Protein AF-A0AAU9X550-F1 (afdb_monomer)

Solvent-accessible surface area (backbone atoms only — not comparable to full-atom values): 25563 Å² total; per-residue (Å²): 118,59,76,79,67,48,62,85,92,65,85,70,50,71,72,63,71,62,33,50,73,68,56,33,61,58,42,78,81,45,93,42,72,41,40,65,60,24,49,54,22,47,52,49,24,52,51,50,50,52,53,48,49,51,56,54,71,70,46,92,64,60,72,80,35,80,86,39,41,36,53,50,42,23,47,51,18,48,38,47,23,24,49,29,43,17,48,20,51,44,44,35,40,40,33,59,66,47,27,54,54,31,48,48,50,22,50,44,21,51,25,46,22,51,36,24,41,50,44,28,44,55,77,76,64,51,67,78,90,52,96,46,66,57,68,72,29,66,70,58,39,52,50,52,41,49,50,50,27,47,51,50,36,50,46,55,54,50,49,55,55,47,53,52,52,42,58,69,55,54,73,76,61,62,76,65,65,71,64,68,78,72,79,82,78,89,83,85,82,91,83,87,79,89,84,84,95,84,82,76,93,71,85,69,83,73,73,73,80,68,60,38,41,41,89,80,46,57,76,94,76,53,54,89,47,43,42,40,39,34,67,56,72,66,35,51,72,69,55,35,62,57,42,78,79,47,92,30,46,42,39,55,50,25,49,51,19,48,54,52,22,53,49,48,50,49,51,45,51,50,55,46,66,72,43,91,58,58,64,85,34,81,86,36,41,34,57,52,41,25,40,52,17,49,33,56,40,23,64,28,56,30,60,48,40,44,36,38,35,75,66,48,27,56,53,30,46,48,50,43,49,39,16,50,28,42,24,45,48,23,44,27,40,37,32,50,73,73,29,40,49,75,93,75,85,47,63,62,67,76,30,67,68,56,41,51,50,53,43,48,52,31,27,50,47,27,34,49,42,46,61,60,30,74,75,64,82,42,74,69,42,55,52,55,34,53,52,30,48,49,51,35,50,50,64,32,47,42,30,43,54,51,19,46,69,70,51,70,70,55,98,52,101,65,50,81,76,53,55,43,59,38,70,66,48,42,51,30,47,51,48,15,52,52,26,42,51,52,18,48,52,25,38,77,62,33,38,54,23,66,84,42,58,50,76,28,22,57,60,72,26,10,66,45,49,20,56,54,28,41,50,54,14,53,74,34,98

Secondary structure (DSSP, 8-state):
--GGG--TT--S-PPPTT--HHHHHHGGGS--TTHHHHHHHHHHHHHHHHHHHHHHHH-SS-TTSTTTHHHHHHHHHHHHHHHHHHHHHHHTTS-HHHHHHHHHHHHHHHHHHHHHHHHHHHHHHPPTT-S-HHHH-HHHHHHHHHHHHHHHHHHHHHHHHHHHHHHHHTTTSSSSSSSSSSS---------------------------EE-GGGS-GGG--TT--S-EEPTT--HHHHHHHTTS--TTHHHHHHHHHHHHHHHHHHHHHHHHSSS-TTSTTTHHHHHHHHHHHHHTS-HHHHHTTS-HHHHHHHHHHHHHHHHHHHHHHHHHHHHHHPPSS-S-HHHH-HHHHHHHHHHHHHHHHHHHHHHTTT--HHHHHHHHHHHHHHHHHHHHHHHHHHHT----SSS-----GGGSHHHHHHHHHHHHHHHHHHHHHHHTTTTTTSTTTTSSS--HHHHHHHHHHHHHHT-

Radius of gyration: 28.21 Å; Cα contacts (8 Å, |Δi|>4): 549; chains: 1; bounding box: 83×54×82 Å

Nearest PDB structures (foldseek):
  5lxg-assembly1_A  TM=8.222E-01  e=2.407E-09  Homo sapiens
  6krz-assembly3_C  TM=8.205E-01  e=6.428E-09  Homo sapiens
  6yxg-assembly1_A  TM=8.357E-01  e=4.925E-07  Homo sapiens

Structure (mmCIF, N/CA/C/O backbone):
data_AF-A0AAU9X550-F1
#
_entry.id   AF-A0AAU9X550-F1
#
loop_
_atom_site.group_PDB
_atom_site.id
_atom_site.type_symbol
_atom_site.label_atom_id
_atom_site.label_alt_id
_atom_site.label_comp_id
_atom_site.label_asym_id
_atom_site.label_entity_id
_atom_site.label_seq_id
_atom_site.pdbx_PDB_ins_code
_atom_site.Cartn_x
_atom_site.Cartn_y
_atom_site.Cartn_z
_atom_site.occupancy
_atom_site.B_iso_or_equiv
_atom_site.auth_seq_id
_atom_site.auth_comp_id
_atom_site.auth_asym_id
_atom_site.auth_atom_id
_atom_site.pdbx_PDB_model_num
ATOM 1 N N . MET A 1 1 ? -0.254 12.315 35.967 1.00 79.75 1 MET A N 1
ATOM 2 C CA . MET A 1 1 ? 0.832 12.931 35.180 1.00 79.75 1 MET A CA 1
ATOM 3 C C . MET A 1 1 ? 0.561 14.427 35.074 1.00 79.75 1 MET A C 1
ATOM 5 O O . MET A 1 1 ? -0.597 14.754 34.812 1.00 79.75 1 MET A O 1
ATOM 9 N N . PRO A 1 2 ? 1.544 15.313 35.322 1.00 79.12 2 PRO A N 1
ATOM 10 C CA . PRO A 1 2 ? 1.420 16.754 35.086 1.00 79.12 2 PRO A CA 1
ATOM 11 C C . PRO A 1 2 ? 1.007 17.053 33.644 1.00 79.12 2 PRO A C 1
ATOM 13 O O . PRO A 1 2 ? 1.368 16.298 32.744 1.00 79.12 2 PRO A O 1
ATOM 16 N N . GLY A 1 3 ? 0.265 18.143 33.427 1.00 74.69 3 GLY A N 1
ATOM 17 C CA . GLY A 1 3 ? -0.288 18.486 32.111 1.00 74.69 3 GLY A CA 1
ATOM 18 C C . GLY A 1 3 ? 0.773 18.594 31.013 1.00 74.69 3 GLY A C 1
ATOM 19 O O . GLY A 1 3 ? 0.570 18.054 29.933 1.00 74.69 3 GLY A O 1
ATOM 20 N N . GLY A 1 4 ? 1.931 19.192 31.314 1.00 72.25 4 GLY A N 1
ATOM 21 C CA . GLY A 1 4 ? 3.031 19.349 30.355 1.00 72.25 4 GLY A CA 1
ATOM 22 C C . GLY A 1 4 ? 3.798 18.066 30.012 1.00 72.25 4 GLY A C 1
ATOM 23 O O . GLY A 1 4 ? 4.645 18.104 29.131 1.00 72.25 4 GLY A O 1
ATOM 24 N N . LEU A 1 5 ? 3.522 16.951 30.697 1.00 77.12 5 LEU A N 1
ATOM 25 C CA . LEU A 1 5 ? 4.119 15.630 30.440 1.00 77.12 5 LEU A CA 1
ATOM 26 C C . LEU A 1 5 ? 3.063 14.577 30.073 1.00 77.12 5 LEU A C 1
ATOM 28 O O . LEU A 1 5 ? 3.334 13.374 30.087 1.00 77.12 5 LEU A O 1
ATOM 32 N N . ARG A 1 6 ? 1.818 15.011 29.862 1.00 79.38 6 ARG A N 1
ATOM 33 C CA . ARG A 1 6 ? 0.683 14.129 29.637 1.00 79.38 6 ARG A CA 1
ATOM 34 C C . ARG A 1 6 ? 0.307 14.144 28.166 1.00 79.38 6 ARG A C 1
ATOM 36 O O . ARG A 1 6 ? -0.293 15.100 27.690 1.00 79.38 6 ARG A O 1
ATOM 43 N N . GLU A 1 7 ? 0.543 13.020 27.507 1.00 73.12 7 GLU A N 1
ATOM 44 C CA . GLU A 1 7 ? -0.007 12.789 26.175 1.00 73.12 7 GLU A CA 1
ATOM 45 C C . GLU A 1 7 ? -1.547 12.806 26.159 1.00 73.12 7 GLU A C 1
ATOM 47 O O . GLU A 1 7 ? -2.190 12.193 27.026 1.00 73.12 7 GLU A O 1
ATOM 52 N N . PRO A 1 8 ? -2.177 13.465 25.172 1.00 71.50 8 PRO A N 1
ATOM 53 C CA . PRO A 1 8 ? -3.619 13.415 24.996 1.00 71.50 8 PRO A CA 1
ATOM 54 C C . PRO A 1 8 ? -4.123 11.971 24.882 1.00 71.50 8 PRO A C 1
ATOM 56 O O . PRO A 1 8 ? -3.524 11.128 24.222 1.00 71.50 8 PRO A O 1
ATOM 59 N N . PHE A 1 9 ? -5.272 11.684 25.498 1.00 75.81 9 PHE A N 1
ATOM 60 C CA . PHE A 1 9 ? -5.974 10.389 25.432 1.00 75.81 9 PHE A CA 1
ATOM 61 C C . PHE A 1 9 ? -5.287 9.193 26.113 1.00 75.81 9 PHE A C 1
ATOM 63 O O . PHE A 1 9 ? -5.965 8.193 26.367 1.00 75.81 9 PHE A O 1
ATOM 70 N N . ILE A 1 10 ? -4.017 9.296 26.512 1.00 71.38 10 ILE A N 1
ATOM 71 C CA . ILE A 1 10 ? -3.369 8.281 27.345 1.00 71.38 10 ILE A CA 1
ATOM 72 C C . ILE A 1 10 ? -3.809 8.485 28.805 1.00 71.38 10 ILE A C 1
ATOM 74 O O . ILE A 1 10 ? -3.715 9.567 29.397 1.00 71.38 10 ILE A O 1
ATOM 78 N N . LYS A 1 11 ? -4.390 7.431 29.387 1.00 79.38 11 LYS A N 1
ATOM 79 C CA . LYS A 1 11 ? -5.009 7.477 30.725 1.00 79.38 11 LYS A CA 1
ATOM 80 C C . LYS A 1 11 ? -4.145 6.846 31.819 1.00 79.38 11 LYS A C 1
ATOM 82 O O . LYS A 1 11 ? -4.316 7.195 32.982 1.00 79.38 11 LYS A O 1
ATOM 87 N N . SER A 1 12 ? -3.229 5.948 31.466 1.00 87.56 12 SER A N 1
ATOM 88 C CA . SER A 1 12 ? -2.438 5.148 32.410 1.00 87.56 12 SER A CA 1
ATOM 89 C C . SER A 1 12 ? -1.124 4.673 31.782 1.00 87.56 12 SER A C 1
ATOM 91 O O . SER A 1 12 ? -0.921 4.829 30.583 1.00 87.56 12 SER A O 1
ATOM 93 N N . GLY A 1 13 ? -0.245 4.073 32.592 1.00 88.06 13 GLY A N 1
ATOM 94 C CA . GLY A 1 13 ? 1.036 3.517 32.133 1.00 88.06 13 GLY A CA 1
ATOM 95 C C . GLY A 1 13 ? 2.195 4.516 32.105 1.00 88.06 13 GLY A C 1
ATOM 96 O O . GLY A 1 13 ? 3.297 4.142 31.722 1.00 88.06 13 GLY A O 1
ATOM 97 N N . TYR A 1 14 ? 1.964 5.762 32.528 1.00 89.81 14 TYR A N 1
ATOM 98 C CA . TYR A 1 14 ? 3.011 6.776 32.639 1.00 89.81 14 TYR A CA 1
ATOM 99 C C . TYR A 1 14 ? 4.076 6.404 33.664 1.00 89.81 14 TYR A C 1
ATOM 101 O O . TYR A 1 14 ? 3.769 5.928 34.760 1.00 89.81 14 TYR A O 1
ATOM 109 N N . ARG A 1 15 ? 5.324 6.740 33.340 1.00 92.31 15 ARG A N 1
ATOM 110 C CA . ARG A 1 15 ? 6.408 6.795 34.322 1.00 92.31 15 ARG A CA 1
ATOM 111 C C . ARG A 1 15 ? 6.159 7.885 35.359 1.00 92.31 15 ARG A C 1
ATOM 113 O O . ARG A 1 15 ? 5.385 8.821 35.147 1.00 92.31 15 ARG A O 1
ATOM 120 N N . ARG A 1 16 ? 6.855 7.778 36.493 1.00 89.12 16 ARG A N 1
ATOM 121 C CA . ARG A 1 16 ? 6.822 8.803 37.539 1.00 89.12 16 ARG A CA 1
ATOM 122 C C . ARG A 1 16 ? 7.264 10.145 36.947 1.00 89.12 16 ARG A C 1
ATOM 124 O O . ARG A 1 16 ? 8.329 10.242 36.342 1.00 89.12 16 ARG A O 1
ATOM 131 N N . ALA A 1 17 ? 6.449 11.178 37.127 1.00 88.88 17 ALA A N 1
ATOM 132 C CA . ALA A 1 17 ? 6.826 12.528 36.730 1.00 88.88 17 ALA A CA 1
ATOM 133 C C . ALA A 1 17 ? 8.046 13.001 37.526 1.00 88.88 17 ALA A C 1
ATOM 135 O O . ALA A 1 17 ? 8.179 12.669 38.707 1.00 88.88 17 ALA A O 1
ATOM 136 N N . TYR A 1 18 ? 8.895 13.794 36.879 1.00 90.00 18 TYR A N 1
ATOM 137 C CA . TYR A 1 18 ? 10.140 14.299 37.451 1.00 90.00 18 TYR A CA 1
ATOM 138 C C . TYR A 1 18 ? 11.112 13.177 37.843 1.00 90.00 18 TYR A C 1
ATOM 140 O O . TYR A 1 18 ? 11.738 13.203 38.902 1.00 90.00 18 TYR A O 1
ATOM 148 N N . SER A 1 19 ? 11.193 12.151 36.990 1.00 89.62 19 SER A N 1
ATOM 149 C CA . SER A 1 19 ? 12.118 11.031 37.169 1.00 89.62 19 SER A CA 1
ATOM 150 C C . SER A 1 19 ? 13.567 11.486 37.012 1.00 89.62 19 SER A C 1
ATOM 152 O O . SER A 1 19 ? 13.885 12.315 36.164 1.00 89.62 19 SER A O 1
ATOM 154 N N . THR A 1 20 ? 14.484 10.894 37.773 1.00 92.88 20 THR A N 1
ATOM 155 C CA . THR A 1 20 ? 15.918 11.087 37.517 1.00 92.88 20 THR A CA 1
ATOM 156 C C . THR A 1 20 ? 16.328 10.391 36.209 1.00 92.88 20 THR A C 1
ATOM 158 O O . THR A 1 20 ? 15.664 9.432 35.795 1.00 92.88 20 THR A O 1
ATOM 161 N N . PRO A 1 21 ? 17.437 10.793 35.554 1.00 89.50 21 PRO A N 1
ATOM 162 C CA . PRO A 1 21 ? 17.947 10.083 34.377 1.00 89.50 21 PRO A CA 1
ATOM 163 C C . PRO A 1 21 ? 18.132 8.580 34.627 1.00 89.50 21 PRO A C 1
ATOM 165 O O . PRO A 1 21 ? 17.775 7.754 33.792 1.00 89.50 21 PRO A O 1
ATOM 168 N N . TRP A 1 22 ? 18.587 8.211 35.828 1.00 92.25 22 TRP A N 1
ATOM 169 C CA . TRP A 1 22 ? 18.732 6.814 36.236 1.00 92.25 22 TRP A CA 1
ATOM 170 C C . TRP A 1 22 ? 17.397 6.062 36.319 1.00 92.25 22 TRP A C 1
ATOM 172 O O . TRP A 1 22 ? 17.301 4.908 35.908 1.00 92.25 22 TRP A O 1
ATOM 182 N N . GLN A 1 23 ? 16.339 6.707 36.817 1.00 91.25 23 GLN A N 1
ATOM 183 C CA . GLN A 1 23 ? 14.993 6.125 36.823 1.00 91.25 23 GLN A CA 1
ATOM 184 C C . GLN A 1 23 ? 14.428 5.965 35.406 1.00 91.25 23 GLN A C 1
ATOM 186 O O . GLN A 1 23 ? 13.732 4.984 35.142 1.00 91.25 23 GLN A O 1
ATOM 191 N N . CYS A 1 24 ? 14.762 6.884 34.495 1.00 91.00 24 CYS A N 1
ATOM 192 C CA . CYS A 1 24 ? 14.413 6.765 33.080 1.00 91.00 24 CYS A CA 1
ATOM 193 C C . CYS A 1 24 ? 15.129 5.564 32.446 1.00 91.00 24 CYS A C 1
ATOM 195 O O . CYS A 1 24 ? 14.466 4.722 31.852 1.00 91.00 24 CYS A O 1
ATOM 197 N N . LEU A 1 25 ? 16.437 5.394 32.671 1.00 92.44 25 LEU A N 1
ATOM 198 C CA . LEU A 1 25 ? 17.192 4.225 32.191 1.00 92.44 25 LEU A CA 1
ATOM 199 C C . LEU A 1 25 ? 16.637 2.903 32.735 1.00 92.44 25 LEU A C 1
ATOM 201 O O . LEU A 1 25 ? 16.433 1.959 31.976 1.00 92.44 25 LEU A O 1
ATOM 205 N N . LYS A 1 26 ? 16.297 2.842 34.030 1.00 93.69 26 LYS A N 1
ATOM 206 C CA . LYS A 1 26 ? 15.635 1.664 34.619 1.00 93.69 26 LYS A CA 1
ATOM 207 C C . LYS A 1 26 ? 14.305 1.321 33.941 1.00 93.69 26 LYS A C 1
ATOM 209 O O . LYS A 1 26 ? 13.895 0.165 33.978 1.00 93.69 26 LYS A O 1
ATOM 214 N N . SER A 1 27 ? 13.642 2.294 33.314 1.00 93.62 27 SER A N 1
ATOM 215 C CA . SER A 1 27 ? 12.379 2.074 32.603 1.00 93.62 27 SER A CA 1
ATOM 216 C C . SER A 1 27 ? 12.488 1.304 31.296 1.00 93.62 27 SER A C 1
ATOM 218 O O . SER A 1 27 ? 11.466 0.860 30.783 1.00 93.62 27 SER A O 1
ATOM 220 N N . LEU A 1 28 ? 13.705 1.064 30.804 1.00 93.44 28 LEU A N 1
ATOM 221 C CA . LEU A 1 28 ? 13.934 0.141 29.694 1.00 93.44 28 LEU A CA 1
ATOM 222 C C . LEU A 1 28 ? 13.531 -1.298 30.048 1.00 93.44 28 LEU A C 1
ATOM 224 O O . LEU A 1 28 ? 13.140 -2.055 29.164 1.00 93.44 28 LEU A O 1
ATOM 228 N N . PHE A 1 29 ? 13.580 -1.656 31.336 1.00 94.94 29 PHE A N 1
ATOM 229 C CA . PHE A 1 29 ? 13.380 -3.022 31.826 1.00 94.94 29 PHE A CA 1
ATOM 230 C C . PHE A 1 29 ? 11.982 -3.280 32.416 1.00 94.94 29 PHE A C 1
ATOM 232 O O . PHE A 1 29 ? 11.753 -4.336 33.000 1.00 94.94 29 PHE A O 1
ATOM 239 N N . TYR A 1 30 ? 11.037 -2.341 32.285 1.00 91.00 30 TYR A N 1
ATOM 240 C CA . TYR A 1 30 ? 9.634 -2.562 32.653 1.00 91.00 30 TYR A CA 1
ATOM 241 C C . TYR A 1 30 ? 8.668 -1.877 31.680 1.00 91.00 30 TYR A C 1
ATOM 243 O O . TYR A 1 30 ? 8.995 -0.882 31.033 1.00 91.00 30 TYR A O 1
ATOM 251 N N . ILE A 1 31 ? 7.443 -2.401 31.594 1.00 93.00 31 ILE A N 1
ATOM 252 C CA . ILE A 1 31 ? 6.427 -1.914 30.655 1.00 93.00 31 ILE A CA 1
ATOM 253 C C . ILE A 1 31 ? 5.836 -0.583 31.136 1.00 93.00 31 ILE A C 1
ATOM 255 O O . ILE A 1 31 ? 5.360 -0.459 32.264 1.00 93.00 31 ILE A O 1
ATOM 259 N N . ASN A 1 32 ? 5.840 0.406 30.250 1.00 92.94 32 ASN A N 1
ATOM 260 C CA . ASN A 1 32 ? 5.258 1.730 30.415 1.00 92.94 32 ASN A CA 1
ATOM 261 C C . ASN A 1 32 ? 4.692 2.227 29.071 1.00 92.94 32 ASN A C 1
ATOM 263 O O . ASN A 1 32 ? 4.836 1.573 28.038 1.00 92.94 32 ASN A O 1
ATOM 267 N N . ASN A 1 33 ? 4.031 3.385 29.081 1.00 89.94 33 ASN A N 1
ATOM 268 C CA . ASN A 1 33 ? 3.367 3.956 27.906 1.00 89.94 33 ASN A CA 1
ATOM 269 C C . ASN A 1 33 ? 4.325 4.337 26.759 1.00 89.94 33 ASN A C 1
ATOM 271 O O . ASN A 1 33 ? 3.854 4.539 25.648 1.00 89.94 33 ASN A O 1
ATOM 275 N N . GLU A 1 34 ? 5.635 4.416 27.012 1.00 91.56 34 GLU A N 1
ATOM 276 C CA . GLU A 1 34 ? 6.664 4.731 26.012 1.00 91.56 34 GLU A CA 1
ATOM 277 C C . GLU A 1 34 ? 7.562 3.531 25.680 1.00 91.56 34 GLU A C 1
ATOM 279 O O . GLU A 1 34 ? 8.477 3.669 24.874 1.00 91.56 34 GLU A O 1
ATOM 284 N N . SER A 1 35 ? 7.350 2.351 26.284 1.00 89.06 35 SER A N 1
ATOM 285 C CA . SER A 1 35 ? 8.250 1.200 26.107 1.00 89.06 35 SER A CA 1
ATOM 286 C C . SER A 1 35 ? 8.422 0.818 24.639 1.00 89.06 35 SER A C 1
ATOM 288 O O . SER A 1 35 ? 9.546 0.609 24.195 1.00 89.06 35 SER A O 1
ATOM 290 N N . VAL A 1 36 ? 7.323 0.759 23.880 1.00 87.50 36 VAL A N 1
ATOM 291 C CA . VAL A 1 36 ? 7.364 0.420 22.450 1.00 87.50 36 VAL A CA 1
ATOM 292 C C . VAL A 1 36 ? 8.059 1.518 21.647 1.00 87.50 36 VAL A C 1
ATOM 294 O O . VAL A 1 36 ? 8.878 1.197 20.790 1.00 87.50 36 VAL A O 1
ATOM 297 N N . ASN A 1 37 ? 7.812 2.794 21.956 1.00 88.50 37 ASN A N 1
ATOM 298 C CA . ASN A 1 37 ? 8.467 3.919 21.281 1.00 88.50 37 ASN A CA 1
ATOM 299 C C . ASN A 1 37 ? 9.988 3.850 21.481 1.00 88.50 37 ASN A C 1
ATOM 301 O O . ASN A 1 37 ? 10.745 3.849 20.518 1.00 88.50 37 ASN A O 1
ATOM 305 N N . VAL A 1 38 ? 10.452 3.672 22.721 1.00 92.19 38 VAL A N 1
ATOM 306 C CA . VAL A 1 38 ? 11.891 3.595 23.014 1.00 92.19 38 VAL A CA 1
ATOM 307 C C . VAL A 1 38 ? 12.539 2.370 22.359 1.00 92.19 38 VAL A C 1
ATOM 309 O O . VAL A 1 38 ? 13.549 2.508 21.672 1.00 92.19 38 VAL A O 1
ATOM 312 N N . TRP A 1 39 ? 11.970 1.173 22.536 1.00 93.19 39 TRP A N 1
ATOM 313 C CA . TRP A 1 39 ? 12.575 -0.057 22.014 1.00 93.19 39 TRP A CA 1
ATOM 314 C C . TRP A 1 39 ? 12.533 -0.149 20.488 1.00 93.19 39 TRP A C 1
ATOM 316 O O . TRP A 1 39 ? 13.515 -0.592 19.896 1.00 93.19 39 TRP A O 1
ATOM 326 N N . SER A 1 40 ? 11.454 0.300 19.839 1.00 89.06 40 SER A N 1
ATOM 327 C CA . SER A 1 40 ? 11.382 0.316 18.371 1.00 89.06 40 SER A CA 1
ATOM 328 C C . SER A 1 40 ? 12.470 1.203 17.760 1.00 89.06 40 SER A C 1
ATOM 330 O O . SER A 1 40 ? 13.144 0.778 16.822 1.00 89.06 40 SER A O 1
ATOM 332 N N . HIS A 1 41 ? 12.730 2.379 18.339 1.00 91.06 41 HIS A N 1
ATOM 333 C CA . HIS A 1 41 ? 13.804 3.262 17.888 1.00 91.06 41 HIS A CA 1
ATOM 334 C C . HIS A 1 41 ? 15.207 2.721 18.202 1.00 91.06 41 HIS A C 1
ATOM 336 O O . HIS A 1 41 ? 16.082 2.801 17.344 1.00 91.06 41 HIS A O 1
ATOM 342 N N . ILE A 1 42 ? 15.436 2.112 19.374 1.00 93.06 42 ILE A N 1
ATOM 343 C CA . ILE A 1 42 ? 16.728 1.467 19.690 1.00 93.06 42 ILE A CA 1
ATOM 344 C C . ILE A 1 42 ? 17.027 0.336 18.700 1.00 93.06 42 ILE A C 1
ATOM 346 O O . ILE A 1 42 ? 18.128 0.269 18.155 1.00 93.06 42 ILE A O 1
ATOM 350 N N . ILE A 1 43 ? 16.050 -0.539 18.442 1.00 93.25 43 ILE A N 1
ATOM 351 C CA . ILE A 1 43 ? 16.204 -1.653 17.499 1.00 93.25 43 ILE A CA 1
ATOM 352 C C . ILE A 1 43 ? 16.479 -1.120 16.090 1.00 93.25 43 ILE A C 1
ATOM 354 O O . ILE A 1 43 ? 17.391 -1.613 15.429 1.00 93.25 43 ILE A O 1
ATOM 358 N N . ALA A 1 44 ? 15.757 -0.085 15.648 1.00 88.25 44 ALA A N 1
ATOM 359 C CA . ALA A 1 44 ? 15.999 0.550 14.356 1.00 88.25 44 ALA A CA 1
ATOM 360 C C . ALA A 1 44 ? 17.413 1.151 14.263 1.00 88.25 44 ALA A C 1
ATOM 362 O O . ALA A 1 44 ? 18.118 0.898 13.287 1.00 88.25 44 ALA A O 1
ATOM 363 N N . ALA A 1 45 ? 17.866 1.881 15.289 1.00 91.31 45 ALA A N 1
ATOM 364 C CA . ALA A 1 45 ? 19.211 2.454 15.333 1.00 91.31 45 ALA A CA 1
ATOM 365 C C . ALA A 1 45 ? 20.297 1.372 15.212 1.00 91.31 45 ALA A C 1
ATOM 367 O O . ALA A 1 45 ? 21.217 1.515 14.407 1.00 91.31 45 ALA A O 1
ATOM 368 N N . LEU A 1 46 ? 20.165 0.272 15.963 1.00 92.62 46 LEU A N 1
ATOM 369 C CA . LEU A 1 46 ? 21.102 -0.854 15.918 1.00 92.62 46 LEU A CA 1
ATOM 370 C C . LEU A 1 46 ? 21.081 -1.562 14.561 1.00 92.62 46 LEU A C 1
ATOM 372 O O . LEU A 1 46 ? 22.139 -1.824 13.992 1.00 92.62 46 LEU A O 1
ATOM 376 N N . TYR A 1 47 ? 19.891 -1.835 14.022 1.00 93.19 47 TYR A N 1
ATOM 377 C CA . TYR A 1 47 ? 19.733 -2.457 12.710 1.00 93.19 47 TYR A CA 1
ATOM 378 C C . TYR A 1 47 ? 20.428 -1.633 11.622 1.00 93.19 47 TYR A C 1
ATOM 380 O O . TYR A 1 47 ? 21.265 -2.161 10.890 1.00 93.19 47 TYR A O 1
ATOM 388 N N . PHE A 1 48 ? 20.141 -0.332 11.541 1.00 89.44 48 PHE A N 1
ATOM 389 C CA . PHE A 1 48 ? 20.749 0.524 10.526 1.00 89.44 48 PHE A CA 1
ATOM 390 C C . PHE A 1 48 ? 22.250 0.713 10.752 1.00 89.44 48 PHE A C 1
ATOM 392 O O . PHE A 1 48 ? 22.997 0.687 9.778 1.00 89.44 48 PHE A O 1
ATOM 399 N N . ALA A 1 49 ? 22.723 0.806 11.998 1.00 90.00 49 ALA A N 1
ATOM 400 C CA . ALA A 1 49 ? 24.157 0.846 12.285 1.00 90.00 49 ALA A CA 1
ATOM 401 C C . ALA A 1 49 ? 24.883 -0.410 11.768 1.00 90.00 49 ALA A C 1
ATOM 403 O O . ALA A 1 49 ? 25.918 -0.292 11.114 1.00 90.00 49 ALA A O 1
ATOM 404 N N . VAL A 1 50 ? 24.318 -1.605 11.981 1.00 90.75 50 VAL A N 1
ATOM 405 C CA . VAL A 1 50 ? 24.873 -2.863 11.450 1.00 90.75 50 VAL A CA 1
ATOM 406 C C . VAL A 1 50 ? 24.801 -2.898 9.923 1.00 90.75 50 VAL A C 1
ATOM 408 O O . VAL A 1 50 ? 25.771 -3.280 9.270 1.00 90.75 50 VAL A O 1
ATOM 411 N N . ARG A 1 51 ? 23.686 -2.474 9.319 1.00 87.88 51 ARG A N 1
ATOM 412 C CA . ARG A 1 51 ? 23.526 -2.452 7.855 1.00 87.88 51 ARG A CA 1
ATOM 413 C C . ARG A 1 51 ? 24.512 -1.506 7.174 1.00 87.88 51 ARG A C 1
ATOM 415 O O . ARG A 1 51 ? 25.154 -1.901 6.209 1.00 87.88 51 ARG A O 1
ATOM 422 N N . TYR A 1 52 ? 24.682 -0.292 7.687 1.00 86.31 52 TYR A N 1
ATOM 423 C CA . TYR A 1 52 ? 25.667 0.641 7.141 1.00 86.31 52 TYR A CA 1
ATOM 424 C C . TYR A 1 52 ? 27.103 0.209 7.452 1.00 86.31 52 TYR A C 1
ATOM 426 O O . TYR A 1 52 ? 27.967 0.351 6.595 1.00 86.31 52 TYR A O 1
ATOM 434 N N . GLY A 1 53 ? 27.360 -0.377 8.626 1.00 85.25 53 GLY A N 1
ATOM 435 C CA . GLY A 1 53 ? 28.676 -0.919 8.976 1.00 85.25 53 GLY A CA 1
ATOM 436 C C . GLY A 1 53 ? 29.095 -2.085 8.077 1.00 85.25 53 GLY A C 1
ATOM 437 O O . GLY A 1 53 ? 30.223 -2.118 7.595 1.00 85.25 53 GLY A O 1
ATOM 438 N N . THR A 1 54 ? 28.174 -3.004 7.780 1.00 84.75 54 THR A N 1
ATOM 439 C CA . THR A 1 54 ? 28.415 -4.111 6.839 1.00 84.75 54 THR A CA 1
ATOM 440 C C . THR A 1 54 ? 28.613 -3.606 5.412 1.00 84.75 54 THR A C 1
ATOM 442 O O . THR A 1 54 ? 29.566 -4.018 4.748 1.00 84.75 54 THR A O 1
ATOM 445 N N . ALA A 1 55 ? 27.794 -2.649 4.964 1.00 81.12 55 ALA A N 1
ATOM 446 C CA . ALA A 1 55 ? 27.986 -1.985 3.677 1.00 81.12 55 ALA A CA 1
ATOM 447 C C . ALA A 1 55 ? 29.362 -1.307 3.588 1.00 81.12 55 ALA A C 1
ATOM 449 O O . ALA A 1 55 ? 30.058 -1.492 2.601 1.00 81.12 55 ALA A O 1
ATOM 450 N N . ALA A 1 56 ? 29.802 -0.602 4.634 1.00 81.94 56 ALA A N 1
ATOM 451 C CA . ALA A 1 56 ? 31.125 0.017 4.674 1.00 81.94 56 ALA A CA 1
ATOM 452 C C . ALA A 1 56 ? 32.266 -1.015 4.683 1.00 81.94 56 ALA A C 1
ATOM 454 O O . ALA A 1 56 ? 33.275 -0.810 4.024 1.00 81.94 56 ALA A O 1
ATOM 455 N N . SER A 1 57 ? 32.102 -2.140 5.390 1.00 80.44 57 SER A N 1
ATOM 456 C CA . SER A 1 57 ? 33.123 -3.198 5.469 1.00 80.44 57 SER A CA 1
ATOM 457 C C . SER A 1 57 ? 33.306 -4.003 4.180 1.00 80.44 57 SER A C 1
ATOM 459 O O . SER A 1 57 ? 34.305 -4.698 4.031 1.00 80.44 57 SER A O 1
ATOM 461 N N . THR A 1 58 ? 32.327 -3.941 3.275 1.00 80.44 58 THR A N 1
ATOM 462 C CA . THR A 1 58 ? 32.343 -4.659 1.991 1.00 80.44 58 THR A CA 1
ATOM 463 C C . THR A 1 58 ? 32.804 -3.778 0.832 1.00 80.44 58 THR A C 1
ATOM 465 O O . THR A 1 58 ? 33.024 -4.297 -0.260 1.00 80.44 58 THR A O 1
ATOM 468 N N . GLN A 1 59 ? 32.987 -2.471 1.056 1.00 74.50 59 GLN A N 1
ATOM 469 C CA . GLN A 1 59 ? 33.590 -1.586 0.063 1.00 74.50 59 GLN A CA 1
ATOM 470 C C . GLN A 1 59 ? 35.091 -1.858 -0.051 1.00 74.50 59 GLN A C 1
ATOM 472 O O . GLN A 1 59 ? 35.788 -2.013 0.950 1.00 74.50 59 GLN A O 1
ATOM 477 N N . VAL A 1 60 ? 35.575 -1.907 -1.293 1.00 67.12 60 VAL A N 1
ATOM 478 C CA . VAL A 1 60 ? 37.008 -2.042 -1.604 1.00 67.12 60 VAL A CA 1
ATOM 479 C C . VAL A 1 60 ? 37.738 -0.721 -1.342 1.00 67.12 60 VAL A C 1
ATOM 481 O O . VAL A 1 60 ? 38.890 -0.722 -0.909 1.00 67.12 60 VAL A O 1
ATOM 484 N N . ASP A 1 61 ? 37.045 0.397 -1.559 1.00 76.19 61 ASP A N 1
ATOM 485 C CA . ASP A 1 61 ? 37.571 1.743 -1.368 1.00 76.19 61 ASP A CA 1
ATOM 486 C C . ASP A 1 61 ? 37.375 2.251 0.066 1.00 76.19 61 ASP A C 1
ATOM 488 O O . ASP A 1 61 ? 36.527 1.782 0.828 1.00 76.19 61 ASP A O 1
ATOM 492 N N . SER A 1 62 ? 38.163 3.263 0.436 1.00 81.12 62 SER A N 1
ATOM 493 C CA . SER A 1 62 ? 38.066 3.918 1.742 1.00 81.12 62 SER A CA 1
ATOM 494 C C . SER A 1 62 ? 36.647 4.429 2.021 1.00 81.12 62 SER A C 1
ATOM 496 O O . SER A 1 62 ? 35.974 4.976 1.146 1.00 81.12 62 SER A O 1
ATOM 498 N N . ILE A 1 63 ? 36.211 4.363 3.283 1.00 78.94 63 ILE A N 1
ATOM 499 C CA . ILE A 1 63 ? 34.938 4.965 3.722 1.00 78.94 63 ILE A CA 1
ATOM 500 C C . ILE A 1 63 ? 34.912 6.493 3.531 1.00 78.94 63 ILE A C 1
ATOM 502 O O . ILE A 1 63 ? 33.845 7.101 3.492 1.00 78.94 63 ILE A O 1
ATOM 506 N N . LEU A 1 64 ? 36.094 7.111 3.421 1.00 83.31 64 LEU A N 1
ATOM 507 C CA . LEU A 1 64 ? 36.274 8.538 3.153 1.00 83.31 64 LEU A CA 1
ATOM 508 C C . LEU A 1 64 ? 36.398 8.854 1.657 1.00 83.31 64 LEU A C 1
ATOM 510 O O . LEU A 1 64 ? 36.631 10.012 1.309 1.00 83.31 64 LEU A O 1
ATOM 514 N N . ASP A 1 65 ? 36.265 7.856 0.780 1.00 85.62 65 ASP A N 1
ATOM 515 C CA . ASP A 1 65 ? 36.219 8.096 -0.657 1.00 85.62 65 ASP A CA 1
ATOM 516 C C . ASP A 1 65 ? 35.034 9.023 -1.001 1.00 85.62 65 ASP A C 1
ATOM 518 O O . ASP A 1 65 ? 33.931 8.809 -0.480 1.00 85.62 65 ASP A O 1
ATOM 522 N N . PRO A 1 66 ? 35.217 10.049 -1.859 1.00 83.81 66 PRO A N 1
ATOM 523 C CA . PRO A 1 66 ? 34.150 10.969 -2.247 1.00 83.81 66 PRO A CA 1
ATOM 524 C C . PRO A 1 66 ? 32.870 10.288 -2.742 1.00 83.81 66 PRO A C 1
ATOM 526 O O . PRO A 1 66 ? 31.781 10.817 -2.515 1.00 83.81 66 PRO A O 1
ATOM 529 N N . PHE A 1 67 ? 32.983 9.118 -3.376 1.00 84.19 67 PHE A N 1
ATOM 530 C CA . PHE A 1 67 ? 31.843 8.314 -3.801 1.00 84.19 67 PHE A CA 1
ATOM 531 C C . PHE A 1 67 ? 31.031 7.783 -2.615 1.00 84.19 67 PHE A C 1
ATOM 533 O O . PHE A 1 67 ? 29.810 7.711 -2.712 1.00 84.19 67 PHE A O 1
ATOM 540 N N . ASN A 1 68 ? 31.672 7.466 -1.488 1.00 84.56 68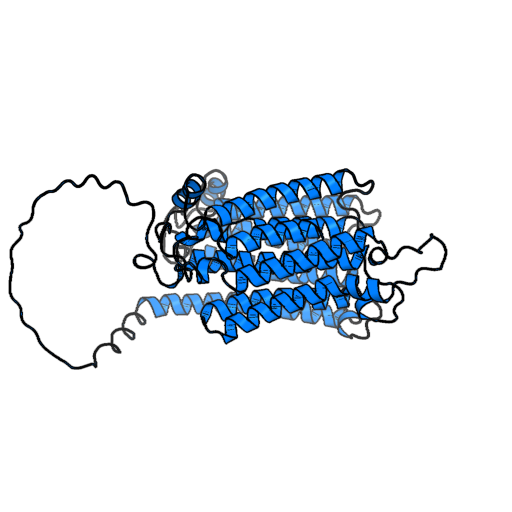 ASN A N 1
ATOM 541 C CA . ASN A 1 68 ? 31.059 6.884 -0.288 1.00 84.56 68 ASN A CA 1
ATOM 542 C C . ASN A 1 68 ? 30.531 7.933 0.710 1.00 84.56 68 ASN A C 1
ATOM 544 O O . ASN A 1 68 ? 29.689 7.615 1.556 1.00 84.56 68 ASN A O 1
ATOM 548 N N . LEU A 1 69 ? 30.972 9.194 0.612 1.00 86.12 69 LEU A N 1
ATOM 549 C CA . LEU A 1 69 ? 30.571 10.267 1.535 1.00 86.12 69 LEU A CA 1
ATOM 550 C C . LEU A 1 69 ? 29.047 10.498 1.625 1.00 86.12 69 LEU A C 1
ATOM 552 O O . LEU A 1 69 ? 28.558 10.681 2.744 1.00 86.12 69 LEU A O 1
ATOM 556 N N . PRO A 1 70 ? 28.256 10.474 0.529 1.00 87.56 70 PRO A N 1
ATOM 557 C CA . PRO A 1 70 ? 26.801 10.625 0.617 1.00 87.56 70 PRO A CA 1
ATOM 558 C C . PRO A 1 70 ? 26.124 9.478 1.380 1.00 87.56 70 PRO A C 1
ATOM 560 O O . PRO A 1 70 ? 25.201 9.718 2.162 1.00 87.56 70 PRO A O 1
ATOM 563 N N . LEU A 1 71 ? 26.599 8.240 1.199 1.00 85.25 71 LEU A N 1
ATOM 564 C CA . LEU A 1 71 ? 26.110 7.081 1.947 1.00 85.25 71 LEU A CA 1
ATOM 565 C C . LEU A 1 71 ? 26.451 7.199 3.435 1.00 85.25 71 LEU A C 1
ATOM 567 O O . LEU A 1 71 ? 25.586 6.965 4.277 1.00 85.25 71 LEU A O 1
ATOM 571 N N . LEU A 1 72 ? 27.680 7.615 3.761 1.00 87.81 72 LEU A N 1
ATOM 572 C CA . LEU A 1 72 ? 28.117 7.849 5.138 1.00 87.81 72 LEU A CA 1
ATOM 573 C C . LEU A 1 72 ? 27.291 8.953 5.814 1.00 87.81 72 LEU A C 1
ATOM 575 O O . LEU A 1 72 ? 26.852 8.787 6.952 1.00 87.81 72 LEU A O 1
ATOM 579 N N . ALA A 1 73 ? 27.019 10.053 5.108 1.00 87.25 73 ALA A N 1
ATOM 580 C CA . ALA A 1 73 ? 26.169 11.129 5.606 1.00 87.25 73 ALA A CA 1
ATOM 581 C C . ALA A 1 73 ? 24.746 10.627 5.906 1.00 87.25 73 ALA A C 1
ATOM 583 O O . ALA A 1 73 ? 24.217 10.893 6.987 1.00 87.25 73 ALA A O 1
ATOM 584 N N . SER A 1 74 ? 24.143 9.856 4.993 1.00 89.94 74 SER A N 1
ATOM 585 C CA . SER A 1 74 ? 22.823 9.240 5.198 1.00 89.94 74 SER A CA 1
ATOM 586 C C . SER A 1 74 ? 22.824 8.236 6.358 1.00 89.94 74 SER A C 1
ATOM 588 O O . SER A 1 74 ? 21.887 8.222 7.162 1.00 89.94 74 SER A O 1
ATOM 590 N N . ALA A 1 75 ? 23.899 7.458 6.519 1.00 89.00 75 ALA A N 1
ATOM 591 C CA . ALA A 1 75 ? 24.078 6.549 7.647 1.00 89.00 75 ALA A CA 1
ATOM 592 C C . ALA A 1 75 ? 24.090 7.299 8.984 1.00 89.00 75 ALA A C 1
ATOM 594 O O . ALA A 1 75 ? 23.331 6.963 9.897 1.00 89.00 75 ALA A O 1
ATOM 595 N N . MET A 1 76 ? 24.894 8.362 9.078 1.00 88.31 76 MET A N 1
ATOM 596 C CA . MET A 1 76 ? 24.948 9.227 10.257 1.00 88.31 76 MET A CA 1
ATOM 597 C C . MET A 1 76 ? 23.584 9.856 10.548 1.00 88.31 76 MET A C 1
ATOM 599 O O . MET A 1 76 ? 23.128 9.816 11.689 1.00 88.31 76 MET A O 1
ATOM 603 N N . GLY A 1 77 ? 22.904 10.384 9.526 1.00 87.94 77 GLY A N 1
ATOM 604 C CA . GLY A 1 77 ? 21.566 10.953 9.665 1.00 87.94 77 GLY A CA 1
ATOM 605 C C . GLY A 1 77 ? 20.549 9.954 10.210 1.00 87.94 77 GLY A C 1
ATOM 606 O O . GLY A 1 77 ? 19.803 10.276 11.132 1.00 87.94 77 GLY A O 1
ATOM 607 N N . THR A 1 78 ? 20.565 8.723 9.698 1.00 90.25 78 THR A N 1
ATOM 608 C CA . THR A 1 78 ? 19.654 7.646 10.116 1.00 90.25 78 THR A CA 1
ATOM 609 C C . THR A 1 78 ? 19.888 7.240 11.570 1.00 90.25 78 THR A C 1
ATOM 611 O O . THR A 1 78 ? 18.942 7.125 12.350 1.00 90.25 78 THR A O 1
ATOM 614 N N . VAL A 1 79 ? 21.152 7.056 11.967 1.00 90.81 79 VAL A N 1
ATOM 615 C CA . VAL A 1 79 ? 21.505 6.695 13.348 1.00 90.81 79 VAL A CA 1
ATOM 616 C C . VAL A 1 79 ? 21.161 7.830 14.317 1.00 90.81 79 VAL A C 1
ATOM 618 O O . VAL A 1 79 ? 20.618 7.564 15.391 1.00 90.81 79 VAL A O 1
ATOM 621 N N . ILE A 1 80 ? 21.417 9.088 13.941 1.00 86.94 80 ILE A N 1
ATOM 622 C CA . ILE A 1 80 ? 21.088 10.267 14.759 1.00 86.94 80 ILE A CA 1
ATOM 623 C C . ILE A 1 80 ? 19.576 10.411 14.938 1.00 86.94 80 ILE A C 1
ATOM 625 O O . ILE A 1 80 ? 19.147 10.690 16.058 1.00 86.94 80 ILE A O 1
ATOM 629 N N . LEU A 1 81 ? 18.779 10.177 13.889 1.00 91.00 81 LEU A N 1
ATOM 630 C CA . LEU A 1 81 ? 17.315 10.169 13.960 1.00 91.00 81 LEU A CA 1
ATOM 631 C C . LEU A 1 81 ? 16.828 9.207 15.039 1.00 91.00 81 LEU A C 1
ATOM 633 O O . LEU A 1 81 ? 16.285 9.638 16.053 1.00 91.00 81 LEU A O 1
ATOM 637 N N . TYR A 1 82 ? 17.090 7.913 14.864 1.00 92.31 82 TYR A N 1
ATOM 638 C CA . TYR A 1 82 ? 16.546 6.905 15.768 1.00 92.31 82 TYR A CA 1
ATOM 639 C C . TYR A 1 82 ? 17.109 7.019 17.190 1.00 92.31 82 TYR A C 1
ATOM 641 O O . TYR A 1 82 ? 16.382 6.806 18.160 1.00 92.31 82 TYR A O 1
ATOM 649 N N . SER A 1 83 ? 18.373 7.422 17.343 1.00 89.81 83 SER A N 1
ATOM 650 C CA . SER A 1 83 ? 18.958 7.667 18.667 1.00 89.81 83 SER A CA 1
ATOM 651 C C . SER A 1 83 ? 18.308 8.862 19.371 1.00 89.81 83 SER A C 1
ATOM 653 O O . SER A 1 83 ? 18.063 8.803 20.578 1.00 89.81 83 SER A O 1
ATOM 655 N N . SER A 1 84 ? 17.992 9.932 18.635 1.00 84.75 84 SER A N 1
ATOM 656 C CA . SER A 1 84 ? 17.331 11.121 19.187 1.00 84.75 84 SER A CA 1
ATOM 657 C C . SER A 1 84 ? 15.882 10.825 19.567 1.00 84.75 84 SER A C 1
ATOM 659 O O . SER A 1 84 ? 15.478 11.190 20.670 1.00 84.75 84 SER A O 1
ATOM 661 N N . SER A 1 85 ? 15.139 10.072 18.749 1.00 89.06 85 SER A N 1
ATOM 662 C CA . SER A 1 85 ? 13.774 9.641 19.083 1.00 89.06 85 SER A CA 1
ATOM 663 C C . SER A 1 85 ? 13.754 8.714 20.303 1.00 89.06 85 SER A C 1
ATOM 665 O O . SER A 1 85 ? 12.983 8.925 21.241 1.00 89.06 85 SER A O 1
ATOM 667 N N . ALA A 1 86 ? 14.663 7.730 20.368 1.00 92.19 86 ALA A N 1
ATOM 668 C CA . ALA A 1 86 ? 14.807 6.866 21.542 1.00 92.19 86 ALA A CA 1
ATOM 669 C C . ALA A 1 86 ? 15.117 7.679 22.809 1.00 92.19 86 ALA A C 1
ATOM 671 O O . ALA A 1 86 ? 14.489 7.475 23.849 1.00 92.19 86 ALA A O 1
ATOM 672 N N . THR A 1 87 ? 16.047 8.634 22.712 1.00 88.81 87 THR A N 1
ATOM 673 C CA . THR A 1 87 ? 16.415 9.547 23.804 1.00 88.81 87 THR A CA 1
ATOM 674 C C . THR A 1 87 ? 15.216 10.380 24.245 1.00 88.81 87 THR A C 1
ATOM 676 O O . THR A 1 87 ? 14.960 10.501 25.446 1.00 88.81 87 THR A O 1
ATOM 679 N N . ALA A 1 88 ? 14.442 10.911 23.296 1.00 86.56 88 ALA A N 1
ATOM 680 C CA . ALA A 1 88 ? 13.298 11.746 23.608 1.00 86.56 88 ALA A CA 1
ATOM 681 C C . ALA A 1 88 ? 12.208 10.986 24.344 1.00 86.56 88 ALA A C 1
ATOM 683 O O . ALA A 1 88 ? 11.819 11.395 25.439 1.00 86.56 88 ALA A O 1
ATOM 684 N N . HIS A 1 89 ? 11.812 9.826 23.831 1.00 90.94 89 HIS A N 1
ATOM 685 C CA . HIS A 1 89 ? 10.831 8.979 24.495 1.00 90.94 89 HIS A CA 1
ATOM 686 C C . HIS A 1 89 ? 11.333 8.403 25.821 1.00 90.94 89 HIS A C 1
ATOM 688 O O . HIS A 1 89 ? 10.525 8.180 26.719 1.00 90.94 89 HIS A O 1
ATOM 694 N N . LEU A 1 90 ? 12.638 8.187 26.002 1.00 91.94 90 LEU A N 1
ATOM 695 C CA . LEU A 1 90 ? 13.204 7.665 27.248 1.00 91.94 90 LEU A CA 1
ATOM 696 C C . LEU A 1 90 ? 13.213 8.714 28.365 1.00 91.94 90 LEU A C 1
ATOM 698 O O . LEU A 1 90 ? 12.847 8.416 29.504 1.00 91.94 90 LEU A O 1
ATOM 702 N N . PHE A 1 91 ? 13.610 9.945 28.043 1.00 89.81 91 PHE A N 1
ATOM 703 C CA . PHE A 1 91 ? 13.805 11.022 29.016 1.00 89.81 91 PHE A CA 1
ATOM 704 C C . PHE A 1 91 ? 12.631 12.004 29.113 1.00 89.81 91 PHE A C 1
ATOM 706 O O . PHE A 1 91 ? 12.695 12.964 29.889 1.00 89.81 91 PHE A O 1
ATOM 713 N N . ASN A 1 92 ? 11.521 11.736 28.417 1.00 86.56 92 ASN A N 1
ATOM 714 C CA . ASN A 1 92 ? 10.332 12.592 28.432 1.00 86.56 92 ASN A CA 1
ATOM 715 C C . ASN A 1 92 ? 9.732 12.810 29.838 1.00 86.56 92 ASN A C 1
ATOM 717 O O . ASN A 1 92 ? 9.017 13.781 30.051 1.00 86.56 92 ASN A O 1
ATOM 721 N N . SER A 1 93 ? 10.049 11.960 30.822 1.00 87.69 93 SER A N 1
ATOM 722 C CA . SER A 1 93 ? 9.546 12.059 32.197 1.00 87.69 93 SER A CA 1
ATOM 723 C C . SER A 1 93 ? 10.449 12.839 33.166 1.00 87.69 93 SER A C 1
ATOM 725 O O . SER A 1 93 ? 10.081 12.965 34.336 1.00 87.69 93 SER A O 1
ATOM 727 N N . ILE A 1 94 ? 11.607 13.363 32.726 1.00 84.25 94 ILE A N 1
ATOM 728 C CA . ILE A 1 94 ? 12.560 14.086 33.600 1.00 84.25 94 ILE A CA 1
ATOM 729 C C . ILE A 1 94 ? 12.001 15.423 34.088 1.00 84.25 94 ILE A C 1
ATOM 731 O O . ILE A 1 94 ? 12.121 15.772 35.257 1.00 84.25 94 ILE A O 1
ATOM 735 N N . SER A 1 95 ? 11.448 16.226 33.186 1.00 85.62 95 SER A N 1
ATOM 736 C CA . SER A 1 95 ? 10.837 17.521 33.498 1.00 85.62 95 SER A CA 1
ATOM 737 C C . SER A 1 95 ? 10.122 18.051 32.264 1.00 85.62 95 SER A C 1
ATOM 739 O O . SER A 1 95 ? 10.446 17.657 31.148 1.00 85.62 95 SER A O 1
ATOM 741 N N . GLU A 1 96 ? 9.198 18.995 32.435 1.00 80.31 96 GLU A N 1
ATOM 742 C CA . GLU A 1 96 ? 8.509 19.641 31.304 1.00 80.31 96 GLU A CA 1
ATOM 743 C C . GLU A 1 96 ? 9.477 20.379 30.370 1.00 80.31 96 GLU A C 1
ATOM 745 O O . GLU A 1 96 ? 9.280 20.426 29.157 1.00 80.31 96 GLU A O 1
ATOM 750 N N . ARG A 1 97 ? 10.564 20.934 30.921 1.00 75.88 97 ARG A N 1
ATOM 751 C CA . ARG A 1 97 ? 11.635 21.543 30.126 1.00 75.88 97 ARG A CA 1
ATOM 752 C C . ARG A 1 97 ? 12.460 20.482 29.395 1.00 75.88 97 ARG A C 1
ATOM 754 O O . ARG A 1 97 ? 12.762 20.665 28.223 1.00 75.88 97 ARG A O 1
ATOM 761 N N . GLY A 1 98 ? 12.796 19.385 30.073 1.00 74.12 98 GLY A N 1
ATOM 762 C CA . GLY A 1 98 ? 13.526 18.255 29.497 1.00 74.12 98 GLY A CA 1
ATOM 763 C C . GLY A 1 98 ? 12.766 17.604 28.344 1.00 74.12 98 GLY A C 1
ATOM 764 O O . GLY A 1 98 ? 13.353 17.409 27.288 1.00 74.12 98 GLY A O 1
ATOM 765 N N . TYR A 1 99 ? 11.458 17.383 28.511 1.00 80.62 99 TYR A N 1
ATOM 766 C CA . TYR A 1 99 ? 10.539 16.938 27.460 1.00 80.62 99 TYR A CA 1
ATOM 767 C C . TYR A 1 99 ? 10.690 17.798 26.197 1.00 80.62 99 TYR A C 1
ATOM 769 O O . TYR A 1 99 ? 11.017 17.285 25.132 1.00 80.62 99 TYR A O 1
ATOM 777 N N . LYS A 1 100 ? 10.550 19.125 26.332 1.00 75.50 100 LYS A N 1
ATOM 778 C CA . LYS A 1 100 ? 10.615 20.059 25.194 1.00 75.50 100 LYS A CA 1
ATOM 779 C C . LYS A 1 100 ? 11.977 20.051 24.506 1.00 75.50 100 LYS A C 1
ATOM 781 O O . LYS A 1 100 ? 12.036 20.075 23.284 1.00 75.50 100 LYS A O 1
ATOM 786 N N . ILE A 1 101 ? 13.063 20.021 25.280 1.00 75.12 101 ILE A N 1
ATOM 787 C CA . ILE A 1 101 ? 14.427 19.979 24.735 1.00 75.12 101 ILE A CA 1
ATOM 788 C C . ILE A 1 101 ? 14.652 18.676 23.966 1.00 75.12 101 ILE A C 1
ATOM 790 O O . ILE A 1 101 ? 15.180 18.696 22.860 1.00 75.12 101 ILE A O 1
ATOM 794 N N . CYS A 1 102 ? 14.236 17.549 24.534 1.00 78.69 102 CYS A N 1
ATOM 795 C CA . CYS A 1 102 ? 14.428 16.249 23.918 1.00 78.69 102 CYS A CA 1
ATOM 796 C C . CYS A 1 102 ? 13.658 16.111 22.598 1.00 78.69 102 CYS A C 1
ATOM 798 O O . CYS A 1 102 ? 14.252 15.740 21.590 1.00 78.69 102 CYS A O 1
ATOM 800 N N . PHE A 1 103 ? 12.372 16.472 22.579 1.00 80.12 103 PHE A N 1
ATOM 801 C CA . PHE A 1 103 ? 11.574 16.435 21.350 1.00 80.12 103 PHE A CA 1
ATOM 802 C C . PHE A 1 103 ? 12.015 17.489 20.325 1.00 80.12 103 PHE A C 1
ATOM 804 O O . PHE A 1 103 ? 11.923 17.250 19.127 1.00 80.12 103 PHE A O 1
ATOM 811 N N . PHE A 1 104 ? 12.582 18.621 20.757 1.00 76.81 104 PHE A N 1
ATOM 812 C CA . PHE A 1 104 ? 13.233 19.559 19.836 1.00 76.81 104 PHE A CA 1
ATOM 813 C C . PHE A 1 104 ? 14.400 18.900 19.086 1.00 76.81 104 PHE A C 1
ATOM 815 O O . PHE A 1 104 ? 14.485 19.019 17.864 1.00 76.81 104 PHE A O 1
ATOM 822 N N . PHE A 1 105 ? 15.279 18.187 19.799 1.00 76.75 105 PHE A N 1
ATOM 823 C CA . PHE A 1 105 ? 16.382 17.458 19.167 1.00 76.75 105 PHE A CA 1
ATOM 824 C C . PHE A 1 105 ? 15.890 16.316 18.277 1.00 76.75 105 PHE A C 1
ATOM 826 O O . PHE A 1 105 ? 16.460 16.108 17.212 1.00 76.75 105 PHE A O 1
ATOM 833 N N . ASP A 1 106 ? 14.814 15.632 18.663 1.00 80.81 106 ASP A N 1
ATOM 834 C CA . ASP A 1 106 ? 14.172 14.603 17.842 1.00 80.81 106 ASP A CA 1
ATOM 835 C C . ASP A 1 106 ? 13.672 15.167 16.497 1.00 80.81 106 ASP A C 1
ATOM 837 O O . ASP A 1 106 ? 14.075 14.714 15.425 1.00 80.81 106 ASP A O 1
ATOM 841 N N . TYR A 1 107 ? 12.906 16.262 16.520 1.00 76.62 107 TYR A N 1
ATOM 842 C CA . TYR A 1 107 ? 12.445 16.918 15.291 1.00 76.62 107 TYR A CA 1
ATOM 843 C C . TYR A 1 107 ? 13.589 17.489 14.439 1.00 76.62 107 TYR A C 1
ATOM 845 O O . TYR A 1 107 ? 13.534 17.447 13.204 1.00 76.62 107 TYR A O 1
ATOM 853 N N . ALA A 1 108 ? 14.643 18.011 15.073 1.00 75.31 108 ALA A N 1
ATOM 854 C CA . ALA A 1 108 ? 15.843 18.442 14.362 1.00 75.31 108 ALA A CA 1
ATOM 855 C C . ALA A 1 108 ? 16.547 17.252 13.683 1.00 75.31 108 ALA A C 1
ATOM 857 O O . ALA A 1 108 ? 16.994 17.369 12.540 1.00 75.31 108 ALA A O 1
ATOM 858 N N . ALA A 1 109 ? 16.585 16.092 14.342 1.00 78.69 109 ALA A N 1
ATOM 859 C CA . ALA A 1 109 ? 17.170 14.872 13.805 1.00 78.69 109 ALA A CA 1
ATOM 860 C C . ALA A 1 109 ? 16.396 14.337 12.587 1.00 78.69 109 ALA A C 1
ATOM 862 O O . ALA A 1 109 ? 17.028 13.929 11.614 1.00 78.69 109 ALA A O 1
ATOM 863 N N . VAL A 1 110 ? 15.059 14.436 12.564 1.00 79.88 110 VAL A N 1
ATOM 864 C CA . VAL A 1 110 ? 14.237 14.140 11.366 1.00 79.88 110 VAL A CA 1
ATOM 865 C C . VAL A 1 110 ? 14.671 14.992 10.173 1.00 79.88 110 VAL A C 1
ATOM 867 O O . VAL A 1 110 ? 14.834 14.493 9.057 1.00 79.88 110 VAL A O 1
ATOM 870 N N . SER A 1 111 ? 14.905 16.282 10.400 1.00 79.38 111 SER A N 1
ATOM 871 C CA . SER A 1 111 ? 15.290 17.213 9.336 1.00 79.38 111 SER A CA 1
ATOM 872 C C . SER A 1 111 ? 16.721 16.982 8.846 1.00 79.38 111 SER A C 1
ATOM 874 O O . SER A 1 111 ? 16.985 17.070 7.643 1.00 79.38 111 SER A O 1
ATOM 876 N N . PHE A 1 112 ? 17.629 16.626 9.759 1.00 80.25 112 PHE A N 1
ATOM 877 C CA . PHE A 1 112 ? 18.999 16.230 9.439 1.00 80.25 112 PHE A CA 1
ATOM 878 C C . PHE A 1 112 ? 19.050 14.913 8.648 1.00 80.25 112 PHE A C 1
ATOM 880 O O . PHE A 1 112 ? 19.723 14.832 7.619 1.00 80.25 112 PHE A O 1
ATOM 887 N N . TYR A 1 113 ? 18.279 13.903 9.061 1.00 88.38 113 TYR A N 1
ATOM 888 C CA . TYR A 1 113 ? 18.104 12.654 8.317 1.00 88.38 113 TYR A CA 1
ATOM 889 C C . TYR A 1 113 ? 17.546 12.894 6.912 1.00 88.38 113 TYR A C 1
ATOM 891 O O . TYR A 1 113 ? 18.057 12.345 5.938 1.00 88.38 113 TYR A O 1
ATOM 899 N N . THR A 1 114 ? 16.531 13.752 6.791 1.00 82.50 114 THR A N 1
ATOM 900 C CA . THR A 1 114 ? 15.925 14.085 5.495 1.00 82.50 114 THR A CA 1
ATOM 901 C C . THR A 1 114 ? 16.957 14.720 4.563 1.00 82.50 114 THR A C 1
ATOM 903 O O . THR A 1 114 ? 17.089 14.309 3.413 1.00 82.50 114 THR A O 1
ATOM 906 N N . PHE A 1 115 ? 17.751 15.670 5.066 1.00 83.19 115 PHE A N 1
ATOM 907 C CA . PHE A 1 115 ? 18.793 16.331 4.279 1.00 83.19 115 PHE A CA 1
ATOM 908 C C . PHE A 1 115 ? 19.884 15.355 3.813 1.00 83.19 115 PHE A C 1
ATOM 910 O O . PHE A 1 115 ? 20.219 15.306 2.630 1.00 83.19 115 PHE A O 1
ATOM 917 N N . THR A 1 116 ? 20.412 14.549 4.732 1.00 87.50 116 THR A N 1
ATOM 918 C CA . THR A 1 116 ? 21.477 13.578 4.437 1.00 87.50 116 THR A CA 1
ATOM 919 C C . THR A 1 116 ? 21.004 12.433 3.537 1.00 87.50 116 THR A C 1
ATOM 921 O O . THR A 1 116 ? 21.746 11.971 2.673 1.00 87.50 116 THR A O 1
ATOM 924 N N . SER A 1 117 ? 19.741 12.021 3.645 1.00 86.06 117 SER A N 1
ATOM 925 C CA . SER A 1 117 ? 19.136 11.058 2.717 1.00 86.06 117 SER A CA 1
ATOM 926 C C . SER A 1 117 ? 18.929 11.659 1.326 1.00 86.06 117 SER A C 1
ATOM 928 O O . SER A 1 117 ? 19.213 11.003 0.327 1.00 86.06 117 SER A O 1
ATOM 930 N N . CYS A 1 118 ? 18.524 12.930 1.234 1.00 83.69 118 CYS A N 1
ATOM 931 C CA . CYS A 1 118 ? 18.449 13.652 -0.037 1.00 83.69 118 CYS A CA 1
ATOM 932 C C . CYS A 1 118 ? 19.811 13.751 -0.740 1.00 83.69 118 CYS A C 1
ATOM 934 O O . CYS A 1 118 ? 19.855 13.670 -1.966 1.00 83.69 118 CYS A O 1
ATOM 936 N N . GLN A 1 119 ? 20.915 13.885 0.007 1.00 84.25 119 GLN A N 1
ATOM 937 C CA . GLN A 1 119 ? 22.268 13.827 -0.558 1.00 84.25 119 GLN A CA 1
ATOM 938 C C . GLN A 1 119 ? 22.535 12.466 -1.210 1.00 84.25 119 GLN A C 1
ATOM 940 O O . GLN A 1 119 ? 22.897 12.420 -2.385 1.00 84.25 119 GLN A O 1
ATOM 945 N N . ALA A 1 120 ? 22.304 11.364 -0.489 1.00 86.19 120 ALA A N 1
ATOM 946 C CA . ALA A 1 120 ? 22.495 10.017 -1.031 1.00 86.19 120 ALA A CA 1
ATOM 947 C C . ALA A 1 120 ? 21.638 9.773 -2.286 1.00 86.19 120 ALA A C 1
ATOM 949 O O . ALA A 1 120 ? 22.150 9.306 -3.302 1.00 86.19 120 ALA A O 1
ATOM 950 N N . MET A 1 121 ? 20.362 10.170 -2.261 1.00 85.12 121 MET A N 1
ATOM 951 C CA . MET A 1 121 ? 19.464 10.033 -3.415 1.00 85.12 121 MET A CA 1
ATOM 952 C C . MET A 1 121 ? 19.930 10.859 -4.617 1.00 85.12 121 MET A C 1
ATOM 954 O O . MET A 1 121 ? 19.892 10.381 -5.748 1.00 85.12 121 MET A O 1
ATOM 958 N N . PHE A 1 122 ? 20.420 12.078 -4.392 1.00 84.75 122 PHE A N 1
ATOM 959 C CA . PHE A 1 122 ? 20.934 12.917 -5.469 1.00 84.75 122 PHE A CA 1
ATOM 960 C C . PHE A 1 122 ? 22.207 12.347 -6.108 1.00 84.75 122 PHE A C 1
ATOM 962 O O . PHE A 1 122 ? 22.374 12.440 -7.320 1.00 84.75 122 PHE A O 1
ATOM 969 N N . PHE A 1 123 ? 23.121 11.773 -5.326 1.00 83.25 123 PHE A N 1
ATOM 970 C CA . PHE A 1 123 ? 24.382 11.265 -5.872 1.00 83.25 123 PHE A CA 1
ATOM 971 C C . PHE A 1 123 ? 24.275 9.856 -6.466 1.00 83.25 123 PHE A C 1
ATOM 973 O O . PHE A 1 123 ? 24.983 9.581 -7.430 1.00 83.25 123 PHE A O 1
ATOM 980 N N . TYR A 1 124 ? 23.376 9.002 -5.967 1.00 83.12 124 TYR A N 1
ATOM 981 C CA . TYR A 1 124 ? 23.249 7.619 -6.451 1.00 83.12 124 TYR A CA 1
ATOM 982 C C . TYR A 1 124 ? 22.061 7.366 -7.379 1.00 83.12 124 TYR A C 1
ATOM 984 O O . TYR A 1 124 ? 22.115 6.435 -8.176 1.00 83.12 124 TYR A O 1
ATOM 992 N N . ALA A 1 125 ? 20.990 8.158 -7.288 1.00 81.56 125 ALA A N 1
ATOM 993 C CA . ALA A 1 125 ? 19.722 7.852 -7.954 1.00 81.56 125 ALA A CA 1
ATOM 994 C C . ALA A 1 125 ? 19.181 8.991 -8.834 1.00 81.56 125 ALA A C 1
ATOM 996 O O . ALA A 1 125 ? 18.067 8.885 -9.354 1.00 81.56 125 ALA A O 1
ATOM 997 N N . ARG A 1 126 ? 19.928 10.092 -9.024 1.00 83.12 126 ARG A N 1
ATOM 998 C CA . ARG A 1 126 ? 19.457 11.190 -9.881 1.00 83.12 126 ARG A CA 1
ATOM 999 C C . ARG A 1 126 ? 19.378 10.768 -11.354 1.00 83.12 126 ARG A C 1
ATOM 1001 O O . ARG A 1 126 ? 20.255 10.046 -11.833 1.00 83.12 126 ARG A O 1
ATOM 1008 N N . PRO A 1 127 ? 18.402 11.292 -12.113 1.00 74.12 127 PRO A N 1
ATOM 1009 C CA . PRO A 1 127 ? 18.415 11.160 -13.560 1.00 74.12 127 PRO A CA 1
ATOM 1010 C C . PRO A 1 127 ? 19.582 11.968 -14.147 1.00 74.12 127 PRO A C 1
ATOM 1012 O O . PRO A 1 127 ? 19.757 13.149 -13.845 1.00 74.12 127 PRO A O 1
ATOM 1015 N N . VAL A 1 128 ? 20.387 11.329 -14.994 1.00 79.00 128 VAL A N 1
ATOM 1016 C CA . VAL A 1 128 ? 21.445 11.991 -15.771 1.00 79.00 128 VAL A CA 1
ATOM 1017 C C . VAL A 1 128 ? 20.848 12.470 -17.098 1.00 79.00 128 VAL A C 1
ATOM 1019 O O . VAL A 1 128 ? 19.951 11.823 -17.634 1.00 79.00 128 VAL A O 1
ATOM 1022 N N . ASN A 1 129 ? 21.316 13.607 -17.625 1.00 80.06 129 ASN A N 1
ATOM 1023 C CA . ASN A 1 129 ? 20.815 14.230 -18.864 1.00 80.06 129 ASN A CA 1
ATOM 1024 C C . ASN A 1 129 ? 19.328 14.621 -18.831 1.00 80.06 129 ASN A C 1
ATOM 1026 O O . ASN A 1 129 ? 18.690 14.794 -19.873 1.00 80.06 129 ASN A O 1
ATOM 1030 N N . SER A 1 130 ? 18.748 14.773 -17.640 1.00 72.00 130 SER A N 1
ATOM 1031 C CA . SER A 1 130 ? 17.445 15.409 -17.526 1.00 72.00 130 SER A CA 1
ATOM 1032 C C . SER A 1 130 ? 17.623 16.896 -17.814 1.00 72.00 130 SER A C 1
ATOM 1034 O O . SER A 1 130 ? 18.331 17.554 -17.065 1.00 72.00 130 SER A O 1
ATOM 1036 N N . GLN A 1 131 ? 16.900 17.448 -18.789 1.00 83.75 131 GLN A N 1
ATOM 1037 C CA . GLN A 1 131 ? 16.847 18.893 -19.110 1.00 83.75 131 GLN A CA 1
ATOM 1038 C C . GLN A 1 131 ? 16.392 19.796 -17.927 1.00 83.75 131 GLN A C 1
ATOM 1040 O O . GLN A 1 131 ? 16.135 20.991 -18.070 1.00 83.75 131 GLN A O 1
ATOM 1045 N N . TRP A 1 132 ? 16.232 19.213 -16.740 1.00 79.56 132 TRP A N 1
ATOM 1046 C CA . TRP A 1 132 ? 15.800 19.818 -15.497 1.00 79.56 132 TRP A CA 1
ATOM 1047 C C . TRP A 1 132 ? 17.011 20.298 -14.693 1.00 79.56 132 TRP A C 1
ATOM 1049 O O . TRP A 1 132 ? 17.721 19.509 -14.066 1.00 79.56 132 TRP A O 1
ATOM 1059 N N . ARG A 1 133 ? 17.172 21.624 -14.612 1.00 82.69 133 ARG A N 1
ATOM 1060 C CA . ARG A 1 133 ? 18.281 22.294 -13.902 1.00 82.69 133 ARG A CA 1
ATOM 1061 C C . ARG A 1 133 ? 18.487 21.837 -12.453 1.00 82.69 133 ARG A C 1
ATOM 1063 O O . ARG A 1 133 ? 19.600 21.916 -11.942 1.00 82.69 133 ARG A O 1
ATOM 1070 N N . ILE A 1 134 ? 17.426 21.386 -11.781 1.00 84.50 134 ILE A N 1
ATOM 1071 C CA . ILE A 1 134 ? 17.489 20.926 -10.390 1.00 84.50 134 ILE A CA 1
ATOM 1072 C C . ILE A 1 134 ? 18.316 19.641 -10.232 1.00 84.50 134 ILE A C 1
ATOM 1074 O O . ILE A 1 134 ? 19.007 19.499 -9.233 1.00 84.50 134 ILE A O 1
ATOM 1078 N N . PHE A 1 135 ? 18.295 18.732 -11.210 1.00 83.75 135 PHE A N 1
ATOM 1079 C CA . PHE A 1 135 ? 19.054 17.478 -11.147 1.00 83.75 135 PHE A CA 1
ATOM 1080 C C . PHE A 1 135 ? 20.467 17.621 -11.726 1.00 83.75 135 PHE A C 1
ATOM 1082 O O . PHE A 1 135 ? 21.366 16.876 -11.345 1.00 83.75 135 PHE A O 1
ATOM 1089 N N . GLU A 1 136 ? 20.686 18.616 -12.588 1.00 84.69 136 GLU A N 1
ATOM 1090 C CA . GLU A 1 136 ? 22.003 18.914 -13.165 1.00 84.69 136 GLU A CA 1
ATOM 1091 C C . GLU A 1 136 ? 22.900 19.749 -12.238 1.00 84.69 136 GLU A C 1
ATOM 1093 O O . GLU A 1 136 ? 24.122 19.701 -12.359 1.00 84.69 136 GLU A O 1
ATOM 1098 N N . SER A 1 137 ? 22.320 20.505 -11.298 1.00 85.44 137 SER A N 1
ATOM 1099 C CA . SER A 1 137 ? 23.059 21.396 -10.399 1.00 85.44 137 SER A CA 1
ATOM 1100 C C . SER A 1 137 ? 23.045 20.890 -8.946 1.00 85.44 137 SER A C 1
ATOM 1102 O O . SER A 1 137 ? 22.074 21.134 -8.221 1.00 85.44 137 SER A O 1
ATOM 1104 N N . PRO A 1 138 ? 24.137 20.252 -8.466 1.00 85.69 138 PRO A N 1
ATOM 1105 C CA . PRO A 1 138 ? 24.261 19.846 -7.066 1.00 85.69 138 PRO A CA 1
ATOM 1106 C C . PRO A 1 138 ? 24.050 20.995 -6.069 1.00 85.69 138 PRO A C 1
ATOM 1108 O O . PRO A 1 138 ? 23.284 20.810 -5.123 1.00 85.69 138 PRO A O 1
ATOM 1111 N N . PRO A 1 139 ? 24.636 22.199 -6.259 1.00 87.12 139 PRO A N 1
ATOM 1112 C CA . PRO A 1 139 ? 24.417 23.309 -5.335 1.00 87.12 139 PRO A CA 1
ATOM 1113 C C . PRO A 1 139 ? 22.945 23.715 -5.230 1.00 87.12 139 PRO A C 1
ATOM 1115 O O . PRO A 1 139 ? 22.472 23.986 -4.129 1.00 87.12 139 PRO A O 1
ATOM 1118 N N . LEU A 1 140 ? 22.208 23.725 -6.347 1.00 84.56 140 LEU A N 1
ATOM 1119 C CA . LEU A 1 140 ? 20.792 24.087 -6.362 1.00 84.56 140 LEU A CA 1
ATOM 1120 C C . LEU A 1 140 ? 19.943 23.056 -5.610 1.00 84.56 140 LEU A C 1
ATOM 1122 O O . LEU A 1 140 ? 19.174 23.434 -4.727 1.00 84.56 140 LEU A O 1
ATOM 1126 N N . TYR A 1 141 ? 20.110 21.764 -5.917 1.00 86.62 141 TYR A N 1
ATOM 1127 C CA . TYR A 1 141 ? 19.371 20.690 -5.250 1.00 86.62 141 TYR A CA 1
ATOM 1128 C C . TYR A 1 141 ? 19.637 20.677 -3.745 1.00 86.62 141 TYR A C 1
ATOM 1130 O O . TYR A 1 141 ? 18.706 20.668 -2.941 1.00 86.62 141 TYR A O 1
ATOM 1138 N N . LEU A 1 142 ? 20.914 20.727 -3.354 1.00 85.94 142 LEU A N 1
ATOM 1139 C CA . LEU A 1 142 ? 21.315 20.675 -1.951 1.00 85.94 142 LEU A CA 1
ATOM 1140 C C . LEU A 1 142 ? 20.872 21.922 -1.179 1.00 85.94 142 LEU A C 1
ATOM 1142 O O . LEU A 1 142 ? 20.453 21.797 -0.032 1.00 85.94 142 LEU A O 1
ATOM 1146 N N . SER A 1 143 ? 20.886 23.105 -1.800 1.00 82.69 143 SER A N 1
ATOM 1147 C CA . SER A 1 143 ? 20.382 24.332 -1.167 1.00 82.69 143 SER A CA 1
ATOM 1148 C C . SER A 1 143 ? 18.872 24.276 -0.941 1.00 82.69 143 SER A C 1
ATOM 1150 O O . SER A 1 143 ? 18.398 24.669 0.123 1.00 82.69 143 SER A O 1
ATOM 1152 N N . LEU A 1 144 ? 18.109 23.749 -1.905 1.00 84.38 144 LEU A N 1
ATOM 1153 C CA . LEU A 1 144 ? 16.667 23.549 -1.752 1.00 84.38 144 LEU A CA 1
ATOM 1154 C C . LEU A 1 144 ? 16.357 22.488 -0.690 1.00 84.38 144 LEU A C 1
ATOM 1156 O O . LEU A 1 144 ? 15.500 22.715 0.160 1.00 84.38 144 LEU A O 1
ATOM 1160 N N . ALA A 1 145 ? 17.086 21.369 -0.684 1.00 81.62 145 ALA A N 1
ATOM 1161 C CA . ALA A 1 145 ? 16.945 20.333 0.335 1.00 81.62 145 ALA A CA 1
ATOM 1162 C C . ALA A 1 145 ? 17.247 20.879 1.741 1.00 81.62 145 ALA A C 1
ATOM 1164 O O . ALA A 1 145 ? 16.473 20.649 2.668 1.00 81.62 145 ALA A O 1
ATOM 1165 N N . ALA A 1 146 ? 18.322 21.659 1.897 1.00 78.62 146 ALA A N 1
ATOM 1166 C CA . ALA A 1 146 ? 18.668 22.307 3.161 1.00 78.62 146 ALA A CA 1
ATOM 1167 C C . ALA A 1 146 ? 17.596 23.315 3.601 1.00 78.62 146 ALA A C 1
ATOM 1169 O O . ALA A 1 146 ? 17.192 23.319 4.766 1.00 78.62 146 ALA A O 1
ATOM 1170 N N . LEU A 1 147 ? 17.096 24.138 2.671 1.00 80.19 147 LEU A N 1
ATOM 1171 C CA . LEU A 1 147 ? 16.025 25.097 2.934 1.00 80.19 147 LEU A CA 1
ATOM 1172 C C . LEU A 1 147 ? 14.749 24.388 3.401 1.00 80.19 147 LEU A C 1
ATOM 1174 O O . LEU A 1 147 ? 14.163 24.797 4.401 1.00 80.19 147 LEU A O 1
ATOM 1178 N N . PHE A 1 148 ? 14.330 23.314 2.728 1.00 78.31 148 PHE A N 1
ATOM 1179 C CA . PHE A 1 148 ? 13.145 22.558 3.129 1.00 78.31 148 PHE A CA 1
ATOM 1180 C C . PHE A 1 148 ? 13.328 21.870 4.484 1.00 78.31 148 PHE A C 1
ATOM 1182 O O . PHE A 1 148 ? 12.446 21.997 5.331 1.00 78.31 148 PHE A O 1
ATOM 1189 N N . SER A 1 149 ? 14.478 21.241 4.750 1.00 76.88 149 SER A N 1
ATOM 1190 C CA . SER A 1 149 ? 14.788 20.681 6.075 1.00 76.88 149 SER A CA 1
ATOM 1191 C C . SER A 1 149 ? 14.741 21.745 7.180 1.00 76.88 149 SER A C 1
ATOM 1193 O O . SER A 1 149 ? 14.182 21.507 8.254 1.00 76.88 149 SER A O 1
ATOM 1195 N N . PHE A 1 150 ? 15.261 22.947 6.916 1.00 75.69 150 PHE A N 1
ATOM 1196 C CA . PHE A 1 150 ? 15.186 24.066 7.856 1.00 75.69 150 PHE A CA 1
ATOM 1197 C C . PHE A 1 150 ? 13.744 24.534 8.085 1.00 75.69 150 PHE A C 1
ATOM 1199 O O . PHE A 1 150 ? 13.328 24.706 9.231 1.00 75.69 150 PHE A O 1
ATOM 1206 N N . LEU A 1 151 ? 12.960 24.707 7.017 1.00 73.06 151 LEU A N 1
ATOM 1207 C CA . LEU A 1 151 ? 11.559 25.128 7.104 1.00 73.06 151 LEU A CA 1
ATOM 1208 C C . LEU A 1 151 ? 10.698 24.109 7.857 1.00 73.06 151 LEU A C 1
ATOM 1210 O O . LEU A 1 151 ? 9.835 24.517 8.633 1.00 73.06 151 LEU A O 1
ATOM 1214 N N . VAL A 1 152 ? 10.955 22.809 7.682 1.00 68.31 152 VAL A N 1
ATOM 1215 C CA . VAL A 1 152 ? 10.290 21.736 8.435 1.00 68.31 152 VAL A CA 1
ATOM 1216 C C . VAL A 1 152 ? 10.654 21.816 9.918 1.00 68.31 152 VAL A C 1
ATOM 1218 O O . VAL A 1 152 ? 9.751 21.877 10.751 1.00 68.31 152 VAL A O 1
ATOM 1221 N N . THR A 1 153 ? 11.945 21.927 10.262 1.00 67.06 153 THR A N 1
ATOM 1222 C CA . THR A 1 153 ? 12.381 22.093 11.665 1.00 67.06 153 THR A CA 1
ATOM 1223 C C . THR A 1 153 ? 11.731 23.323 12.301 1.00 67.06 153 THR A C 1
ATOM 1225 O O . THR A 1 153 ? 11.161 23.254 13.392 1.00 67.06 153 THR A O 1
ATOM 1228 N N . TYR A 1 154 ? 11.782 24.458 11.601 1.00 68.94 154 TYR A N 1
ATOM 1229 C CA . TYR A 1 154 ? 11.202 25.720 12.047 1.00 68.94 154 TYR A CA 1
ATOM 1230 C C . TYR A 1 154 ? 9.682 25.619 12.220 1.00 68.94 154 TYR A C 1
ATOM 1232 O O . TYR A 1 154 ? 9.137 26.100 13.216 1.00 68.94 154 TYR A O 1
ATOM 1240 N N . GLY A 1 155 ? 9.003 24.961 11.276 1.00 63.50 155 GLY A N 1
ATOM 1241 C CA . GLY A 1 155 ? 7.575 24.673 11.318 1.00 63.50 155 GLY A CA 1
ATOM 1242 C C . GLY A 1 155 ? 7.195 23.894 12.570 1.00 63.50 155 GLY A C 1
ATOM 1243 O O . GLY A 1 155 ? 6.368 24.385 13.337 1.00 63.50 155 GLY A O 1
ATOM 1244 N N . CYS A 1 156 ? 7.865 22.765 12.829 1.00 60.28 156 CYS A N 1
ATOM 1245 C CA . CYS A 1 156 ? 7.641 21.930 14.014 1.00 60.28 156 CYS A CA 1
ATOM 1246 C C . CYS A 1 156 ? 7.833 22.721 15.319 1.00 60.28 156 CYS A C 1
ATOM 1248 O O . CYS A 1 156 ? 6.987 22.675 16.215 1.00 60.28 156 CYS A O 1
ATOM 1250 N N . CYS A 1 157 ? 8.886 23.542 15.398 1.00 56.50 157 CYS A N 1
ATOM 1251 C CA . CYS A 1 157 ? 9.155 24.386 16.565 1.00 56.50 157 CYS A CA 1
ATOM 1252 C C . CYS A 1 157 ? 8.072 25.455 16.783 1.00 56.50 157 CYS A C 1
ATOM 1254 O O . CYS A 1 157 ? 7.690 25.757 17.918 1.00 56.50 157 CYS A O 1
ATOM 1256 N N . LYS A 1 158 ? 7.567 26.049 15.696 1.00 55.31 158 LYS A N 1
ATOM 1257 C CA . LYS A 1 158 ? 6.550 27.103 15.752 1.00 55.31 158 LYS A CA 1
ATOM 1258 C C . LYS A 1 158 ? 5.167 26.540 16.071 1.00 55.31 158 LYS A C 1
ATOM 1260 O O . LYS A 1 158 ? 4.424 27.183 16.813 1.00 55.31 158 LYS A O 1
ATOM 1265 N N . THR A 1 159 ? 4.825 25.357 15.561 1.00 53.66 159 THR A N 1
ATOM 1266 C CA . THR A 1 159 ? 3.569 24.678 15.894 1.00 53.66 159 THR A CA 1
ATOM 1267 C C . THR A 1 159 ? 3.544 24.230 17.348 1.00 53.66 159 THR A C 1
ATOM 1269 O O . THR A 1 159 ? 2.540 24.476 18.004 1.00 53.66 159 THR A O 1
ATOM 1272 N N . ASP A 1 160 ? 4.645 23.725 17.913 1.00 47.81 160 ASP A N 1
ATOM 1273 C CA . ASP A 1 160 ? 4.701 23.404 19.349 1.00 47.81 160 ASP A CA 1
ATOM 1274 C C . ASP A 1 160 ? 4.646 24.656 20.243 1.00 47.81 160 ASP A C 1
ATOM 1276 O O . ASP A 1 160 ? 4.014 24.652 21.306 1.00 47.81 160 ASP A O 1
ATOM 1280 N N . ALA A 1 161 ? 5.238 25.775 19.813 1.00 41.53 161 ALA A N 1
ATOM 1281 C CA . ALA A 1 161 ? 5.105 27.057 20.509 1.00 41.53 161 ALA A CA 1
ATOM 1282 C C . ALA A 1 161 ? 3.671 27.625 20.432 1.00 41.53 161 ALA A C 1
ATOM 1284 O O . ALA A 1 161 ? 3.184 28.222 21.398 1.00 41.53 161 ALA A O 1
ATOM 1285 N N . ALA A 1 162 ? 2.975 27.422 19.308 1.00 33.16 162 ALA A N 1
ATOM 1286 C CA . ALA A 1 162 ? 1.591 27.841 19.106 1.00 33.16 162 ALA A CA 1
ATOM 1287 C C . ALA A 1 162 ? 0.595 26.942 19.856 1.00 33.16 162 ALA A C 1
ATOM 1289 O O . ALA A 1 162 ? -0.303 27.463 20.512 1.00 33.16 162 ALA A O 1
ATOM 1290 N N . VAL A 1 163 ? 0.786 25.620 19.849 1.00 39.19 163 VAL A N 1
ATOM 1291 C CA . VAL A 1 163 ? -0.035 24.644 20.586 1.00 39.19 163 VAL A CA 1
ATOM 1292 C C . VAL A 1 163 ? 0.105 24.841 22.097 1.00 39.19 163 VAL A C 1
ATOM 1294 O O . VAL A 1 163 ? -0.891 24.739 22.803 1.00 39.19 163 VAL A O 1
ATOM 1297 N N . ASN A 1 164 ? 1.279 25.240 22.603 1.00 37.56 164 ASN A N 1
ATOM 1298 C CA . ASN A 1 164 ? 1.458 25.589 24.020 1.00 37.56 164 ASN A CA 1
ATOM 1299 C C . ASN A 1 164 ? 0.884 26.969 24.399 1.00 37.56 164 ASN A C 1
ATOM 1301 O O . ASN A 1 164 ? 0.387 27.137 25.512 1.00 37.56 164 ASN A O 1
ATOM 1305 N N . LYS A 1 165 ? 0.895 27.960 23.494 1.00 29.23 165 LYS A N 1
ATOM 1306 C CA . LYS A 1 165 ? 0.178 29.235 23.708 1.00 29.23 165 LYS A CA 1
ATOM 1307 C C . LYS A 1 165 ? -1.334 29.046 23.667 1.00 29.23 165 LYS A C 1
ATOM 1309 O O . LYS A 1 165 ? -2.044 29.683 24.443 1.00 29.23 165 LYS A O 1
ATOM 1314 N N . VAL A 1 166 ? -1.815 28.162 22.796 1.00 30.80 166 VAL A N 1
ATOM 1315 C CA . VAL A 1 166 ? -3.218 27.770 22.766 1.00 30.80 166 VAL A CA 1
ATOM 1316 C C . VAL A 1 166 ? -3.532 26.982 24.034 1.00 30.80 166 VAL A C 1
ATOM 1318 O O . VAL A 1 166 ? -4.384 27.450 24.759 1.00 30.80 166 VAL A O 1
ATOM 1321 N N . SER A 1 167 ? -2.790 25.946 24.441 1.00 31.03 167 SER A N 1
ATOM 1322 C CA . SER A 1 167 ? -3.129 25.160 25.645 1.00 31.03 167 SER A CA 1
ATOM 1323 C C . SER A 1 167 ? -3.100 25.957 26.964 1.00 31.03 167 SER A C 1
ATOM 1325 O O . SER A 1 167 ? -3.939 25.701 27.833 1.00 31.03 167 SER A O 1
ATOM 1327 N N . LEU A 1 168 ? -2.242 26.983 27.107 1.00 31.83 168 LEU A N 1
ATOM 1328 C CA . LEU A 1 168 ? -2.286 27.894 28.266 1.00 31.83 168 LEU A CA 1
ATOM 1329 C C . LEU A 1 168 ? -3.422 28.934 28.196 1.00 31.83 168 LEU A C 1
ATOM 1331 O O . LEU A 1 168 ? -3.996 29.270 29.226 1.00 31.83 168 LEU A O 1
ATOM 1335 N N . SER A 1 169 ? -3.775 29.436 27.009 1.00 27.50 169 SER A N 1
ATOM 1336 C CA . SER A 1 169 ? -4.869 30.414 26.811 1.00 27.50 169 SER A CA 1
ATOM 1337 C C . SER A 1 169 ? -6.257 29.756 26.763 1.00 27.50 169 SER A C 1
ATOM 1339 O O . SER A 1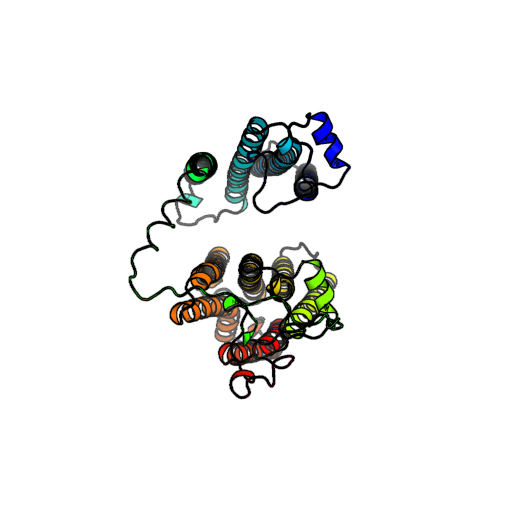 169 ? -7.286 30.320 27.143 1.00 27.50 169 SER A O 1
ATOM 1341 N N . THR A 1 170 ? -6.299 28.505 26.327 1.00 28.67 170 THR A N 1
ATOM 1342 C CA . THR A 1 170 ? -7.510 27.765 25.991 1.00 28.67 170 THR A CA 1
ATOM 1343 C C . THR A 1 170 ? -7.962 26.855 27.139 1.00 28.67 170 THR A C 1
ATOM 1345 O O . THR A 1 170 ? -9.011 26.227 27.037 1.00 28.67 170 THR A O 1
ATOM 1348 N N . SER A 1 171 ? -7.246 26.879 28.272 1.00 33.16 171 SER A N 1
ATOM 1349 C CA . SER A 1 171 ? -7.663 26.247 29.532 1.00 33.16 171 SER A CA 1
ATOM 1350 C C . SER A 1 171 ? -8.600 27.119 30.388 1.00 33.16 171 SER A C 1
ATOM 1352 O O . SER A 1 171 ? -9.132 26.622 31.376 1.00 33.16 171 SER A O 1
ATOM 1354 N N . VAL A 1 172 ? -8.865 28.385 30.015 1.00 33.66 172 VAL A N 1
ATOM 1355 C CA . VAL A 1 172 ? -9.846 29.243 30.728 1.00 33.66 172 VAL A CA 1
ATOM 1356 C C . VAL A 1 172 ? -10.807 30.024 29.807 1.00 33.66 172 VAL A C 1
ATOM 1358 O O . VAL A 1 172 ? -11.865 30.430 30.275 1.00 33.66 172 VAL A O 1
ATOM 1361 N N . LEU A 1 173 ? -10.561 30.178 28.493 1.00 30.19 173 LEU A N 1
ATOM 1362 C CA . LEU A 1 173 ? -11.391 31.084 27.663 1.00 30.19 173 LEU A CA 1
ATOM 1363 C C . LEU A 1 173 ? -12.153 30.499 26.456 1.00 30.19 173 LEU A C 1
ATOM 1365 O O . LEU A 1 173 ? -12.788 31.267 25.736 1.00 30.19 173 LEU A O 1
ATOM 1369 N N . HIS A 1 174 ? -12.177 29.178 26.235 1.00 28.69 174 HIS A N 1
ATOM 1370 C CA . HIS A 1 174 ? -12.979 28.570 25.146 1.00 28.69 174 HIS A CA 1
ATOM 1371 C C . HIS A 1 174 ? -14.171 27.712 25.598 1.00 28.69 174 HIS A C 1
ATOM 1373 O O . HIS A 1 174 ? -14.924 27.227 24.759 1.00 28.69 174 HIS A O 1
ATOM 1379 N N . VAL A 1 175 ? -14.431 27.615 26.906 1.00 31.12 175 VAL A N 1
ATOM 1380 C CA . VAL A 1 175 ? -15.670 27.004 27.433 1.00 31.12 175 VAL A CA 1
ATOM 1381 C C . VAL A 1 175 ? -16.796 28.041 27.614 1.00 31.12 175 VAL A C 1
ATOM 1383 O O . VAL A 1 175 ? -17.963 27.674 27.683 1.00 31.12 175 VAL A O 1
ATOM 1386 N N . HIS A 1 176 ? -16.502 29.349 27.574 1.00 30.06 176 HIS A N 1
ATOM 1387 C CA . HIS A 1 176 ? -17.509 30.391 27.842 1.00 30.06 176 HIS A CA 1
ATOM 1388 C C . HIS A 1 176 ? -18.071 31.114 26.598 1.00 30.06 176 HIS A C 1
ATOM 1390 O O . HIS A 1 176 ? -19.069 31.822 26.710 1.00 30.06 176 HIS A O 1
ATOM 1396 N N . ARG A 1 177 ? -17.488 30.931 25.399 1.00 30.25 177 ARG A N 1
ATOM 1397 C CA . ARG A 1 177 ? -18.006 31.540 24.150 1.00 30.25 177 ARG A CA 1
ATOM 1398 C C . ARG A 1 177 ? -18.855 30.610 23.275 1.00 30.25 177 ARG A C 1
ATOM 1400 O O . ARG A 1 177 ? -19.648 31.119 22.495 1.00 30.25 177 ARG A O 1
ATOM 1407 N N . CYS A 1 178 ? -18.813 29.291 23.484 1.00 26.84 178 CYS A N 1
ATOM 1408 C CA . CYS A 1 178 ? -19.808 28.369 22.906 1.00 26.84 178 CYS A CA 1
ATOM 1409 C C . CYS A 1 178 ? -21.092 28.236 23.747 1.00 26.84 178 CYS A C 1
ATOM 1411 O O . CYS A 1 178 ? -22.096 27.754 23.238 1.00 26.84 178 CYS A O 1
ATOM 1413 N N . MET A 1 179 ? -21.106 28.706 25.002 1.00 29.75 179 MET A N 1
ATOM 1414 C CA . MET A 1 179 ? -22.301 28.673 25.867 1.00 29.75 179 MET A CA 1
ATOM 1415 C C . MET A 1 179 ? -23.167 29.943 25.809 1.00 29.75 179 MET A C 1
ATOM 1417 O O . MET A 1 179 ? -24.247 29.961 26.386 1.00 29.75 179 MET A O 1
ATOM 1421 N N . HIS A 1 180 ? -22.751 30.986 25.080 1.00 30.09 180 HIS A N 1
ATOM 1422 C CA . HIS A 1 180 ? -23.516 32.239 24.967 1.00 30.09 180 HIS A CA 1
ATOM 1423 C C . HIS A 1 180 ? -24.193 32.448 23.597 1.00 30.09 180 HIS A C 1
ATOM 1425 O O . HIS A 1 180 ? -24.903 33.433 23.408 1.00 30.09 180 HIS A O 1
ATOM 1431 N N . ALA A 1 181 ? -24.012 31.510 22.659 1.00 29.31 181 ALA A N 1
ATOM 1432 C CA . ALA A 1 181 ? -24.709 31.470 21.367 1.00 29.31 181 ALA A CA 1
ATOM 1433 C C . ALA A 1 181 ? -25.898 30.482 21.349 1.00 29.31 181 ALA A C 1
ATOM 1435 O O . ALA A 1 181 ? -26.516 30.283 20.310 1.00 29.31 181 ALA A O 1
ATOM 1436 N N . LEU A 1 182 ? -26.243 29.887 22.500 1.00 29.78 182 LEU A N 1
ATOM 1437 C CA . LEU A 1 182 ? -27.379 28.965 22.665 1.00 29.78 182 LEU A CA 1
ATOM 1438 C C . LEU A 1 182 ? -28.507 29.521 23.559 1.00 29.78 182 LEU A C 1
ATOM 1440 O O . LEU A 1 182 ? -29.436 28.796 23.893 1.00 29.78 182 LEU A O 1
ATOM 1444 N N . THR A 1 183 ? -28.479 30.808 23.923 1.00 30.44 183 THR A N 1
ATOM 1445 C CA . THR A 1 183 ? -29.491 31.437 24.803 1.00 30.44 183 THR A CA 1
ATOM 1446 C C . THR A 1 183 ? -30.405 32.452 24.110 1.00 30.44 183 THR A C 1
ATOM 1448 O O . THR A 1 183 ? -30.981 33.317 24.765 1.00 30.44 183 THR A O 1
ATOM 1451 N N . THR A 1 184 ? -30.621 32.339 22.797 1.00 34.81 184 THR A N 1
ATOM 1452 C CA . THR A 1 184 ? -31.659 33.124 22.100 1.00 34.81 184 THR A CA 1
ATOM 1453 C C . THR A 1 184 ? -32.473 32.289 21.117 1.00 34.81 184 THR A C 1
ATOM 1455 O O . THR A 1 184 ? -32.459 32.526 19.918 1.00 34.81 184 THR A O 1
ATOM 1458 N N . VAL A 1 185 ? -33.279 31.361 21.635 1.00 30.42 185 VAL A N 1
ATOM 1459 C CA . VAL A 1 185 ? -34.568 31.034 21.007 1.00 30.42 185 VAL A CA 1
ATOM 1460 C C . VAL A 1 185 ? -35.625 30.971 22.107 1.00 30.42 185 VAL A C 1
ATOM 1462 O O . VAL A 1 185 ? -35.562 30.163 23.028 1.00 30.42 185 VAL A O 1
ATOM 1465 N N . LYS A 1 186 ? -36.559 31.920 22.028 1.00 28.95 186 LYS A N 1
ATOM 1466 C CA . LYS A 1 186 ? -37.770 32.034 22.843 1.00 28.95 186 LYS A CA 1
ATOM 1467 C C . LYS A 1 186 ? -38.685 30.825 22.610 1.00 28.95 186 LYS A C 1
ATOM 1469 O O . LYS A 1 186 ? -38.899 30.467 21.457 1.00 28.95 186 LYS A O 1
ATOM 1474 N N . GLY A 1 187 ? -39.353 30.344 23.663 1.00 27.88 187 GLY A N 1
ATOM 1475 C CA . GLY A 1 187 ? -40.700 29.776 23.523 1.00 27.88 187 GLY A CA 1
ATOM 1476 C C . GLY A 1 187 ? -41.069 28.598 24.430 1.00 27.88 187 GLY A C 1
ATOM 1477 O O . GLY A 1 187 ? -40.753 27.465 24.104 1.00 27.88 187 GLY A O 1
ATOM 1478 N N . TYR A 1 188 ? -41.901 28.897 25.440 1.00 25.70 188 TYR A N 1
ATOM 1479 C CA . TYR A 1 188 ? -42.931 28.024 26.051 1.00 25.70 188 TYR A CA 1
ATOM 1480 C C . TYR A 1 188 ? -42.515 26.984 27.126 1.00 25.70 188 TYR A C 1
ATOM 1482 O O . TYR A 1 188 ? -41.339 26.659 27.246 1.00 25.70 188 TYR A O 1
ATOM 1490 N N . PRO A 1 189 ? -43.422 26.623 28.066 1.00 32.56 189 PRO A N 1
ATOM 1491 C CA . PRO A 1 189 ? -43.368 27.116 29.434 1.00 32.56 189 PRO A CA 1
ATOM 1492 C C . PRO A 1 189 ? -43.106 26.011 30.462 1.00 32.56 189 PRO A C 1
ATOM 1494 O O . PRO A 1 189 ? -43.236 24.815 30.217 1.00 32.56 189 PRO A O 1
ATOM 1497 N N . ARG A 1 190 ? -42.741 26.483 31.653 1.00 33.09 190 ARG A N 1
ATOM 1498 C CA . ARG A 1 190 ? -42.609 25.712 32.885 1.00 33.09 190 ARG A CA 1
ATOM 1499 C C . ARG A 1 190 ? -43.969 25.162 33.304 1.00 33.09 190 ARG A C 1
ATOM 1501 O O . ARG A 1 190 ? -44.900 25.946 33.416 1.00 33.09 190 ARG A O 1
ATOM 1508 N N . ASP A 1 191 ? -44.000 23.892 33.690 1.00 27.14 191 ASP A N 1
ATOM 1509 C CA . ASP A 1 191 ? -44.714 23.504 34.899 1.00 27.14 191 ASP A CA 1
ATOM 1510 C C . ASP A 1 191 ? -43.986 22.375 35.628 1.00 27.14 191 ASP A C 1
ATOM 1512 O O . ASP A 1 191 ? -43.536 21.382 35.058 1.00 27.14 191 ASP A O 1
ATOM 1516 N N . VAL A 1 192 ? -43.814 22.617 36.921 1.00 38.19 192 VAL A N 1
ATOM 1517 C CA . VAL A 1 192 ? -43.198 21.752 37.917 1.00 38.19 192 VAL A CA 1
ATOM 1518 C C . VAL A 1 192 ? -44.327 20.980 38.572 1.00 38.19 192 VAL A C 1
ATOM 1520 O O . VAL A 1 192 ? -45.212 21.605 39.140 1.00 38.19 192 VAL A O 1
ATOM 1523 N N . THR A 1 193 ? -44.276 19.650 38.610 1.00 30.89 193 THR A N 1
ATOM 1524 C CA . THR A 1 193 ? -44.880 18.898 39.719 1.00 30.89 193 THR A CA 1
ATOM 1525 C C . THR A 1 193 ? -44.258 17.512 39.886 1.00 30.89 193 THR A C 1
ATOM 1527 O O . THR A 1 193 ? -43.886 16.832 38.937 1.00 30.89 193 THR A O 1
ATOM 1530 N N . ARG A 1 194 ? -44.118 17.161 41.168 1.00 34.69 194 ARG A N 1
ATOM 1531 C CA . ARG A 1 194 ? -43.692 15.895 41.778 1.00 34.69 194 ARG A CA 1
ATOM 1532 C C . ARG A 1 194 ? -44.233 14.653 41.069 1.00 34.69 194 ARG A C 1
ATOM 1534 O O . ARG A 1 194 ? -45.397 14.666 40.697 1.00 34.69 194 ARG A O 1
ATOM 1541 N N . LEU A 1 195 ? -43.477 13.551 41.116 1.00 29.20 195 LEU A N 1
ATOM 1542 C CA . LEU A 1 195 ? -44.011 12.218 41.433 1.00 29.20 195 LEU A CA 1
ATOM 1543 C C . LEU A 1 195 ? -42.907 11.259 41.925 1.00 29.20 195 LEU A C 1
ATOM 1545 O O . LEU A 1 195 ? -41.734 11.378 41.586 1.00 29.20 195 LEU A O 1
ATOM 1549 N N . SER A 1 196 ? -43.351 10.386 42.820 1.00 27.30 196 SER A N 1
ATOM 1550 C CA . SER A 1 196 ? -42.679 9.550 43.818 1.00 27.30 196 SER A CA 1
ATOM 1551 C C . SER A 1 196 ? -41.824 8.391 43.267 1.00 27.30 196 SER A C 1
ATOM 1553 O O . SER A 1 196 ? -41.982 8.011 42.108 1.00 27.30 196 SER A O 1
ATOM 1555 N N . PRO A 1 197 ? -40.970 7.752 44.099 1.00 38.03 197 PRO A N 1
ATOM 1556 C CA . PRO A 1 197 ? -40.231 6.560 43.712 1.00 38.03 197 PRO A CA 1
ATOM 1557 C C . PRO A 1 197 ? -41.096 5.319 43.944 1.00 38.03 197 PRO A C 1
ATOM 1559 O O . PRO A 1 197 ? -41.488 5.010 45.068 1.00 38.03 197 PRO A O 1
ATOM 1562 N N . THR A 1 198 ? -41.410 4.585 42.887 1.00 34.44 198 THR A N 1
ATOM 1563 C CA . THR A 1 198 ? -41.820 3.180 42.983 1.00 34.44 198 THR A CA 1
ATOM 1564 C C . THR A 1 198 ? -41.740 2.588 41.590 1.00 34.44 198 THR A C 1
ATOM 1566 O O . THR A 1 198 ? -42.439 3.054 40.707 1.00 34.44 198 THR A O 1
ATOM 1569 N N . ILE A 1 199 ? -40.875 1.593 41.393 1.00 35.66 199 ILE A N 1
ATOM 1570 C CA . ILE A 1 199 ? -41.158 0.370 40.631 1.00 35.66 199 ILE A CA 1
ATOM 1571 C C . ILE A 1 199 ? -39.992 -0.598 40.874 1.00 35.66 199 ILE A C 1
ATOM 1573 O O . ILE A 1 199 ? -38.847 -0.345 40.517 1.00 35.66 199 ILE A O 1
ATOM 1577 N N . GLY A 1 200 ? -40.358 -1.684 41.554 1.00 29.16 200 GLY A N 1
ATOM 1578 C CA . GLY A 1 200 ? -39.816 -3.038 41.518 1.00 29.16 200 GLY A CA 1
ATOM 1579 C C . GLY A 1 200 ? -38.387 -3.272 41.037 1.00 29.16 200 GLY A C 1
ATOM 1580 O O . GLY A 1 200 ? -38.092 -3.198 39.847 1.00 29.16 200 GLY A O 1
ATOM 1581 N N . ASN A 1 201 ? -37.581 -3.802 41.959 1.00 34.41 201 ASN A N 1
ATOM 1582 C CA . ASN A 1 201 ? -36.523 -4.758 41.654 1.00 34.41 201 ASN A CA 1
ATOM 1583 C C . ASN A 1 201 ? -37.084 -5.911 40.801 1.00 34.41 201 ASN A C 1
ATOM 1585 O O . ASN A 1 201 ? -37.553 -6.919 41.324 1.00 34.41 201 ASN A O 1
ATOM 1589 N N . LYS A 1 202 ? -37.005 -5.785 39.477 1.00 31.36 202 LYS A N 1
ATOM 1590 C CA . LYS A 1 202 ? -36.853 -6.939 38.595 1.00 31.36 202 LYS A CA 1
ATOM 1591 C C . LYS A 1 202 ? -35.363 -7.073 38.330 1.00 31.36 202 LYS A C 1
ATOM 1593 O O . LYS A 1 202 ? -34.801 -6.318 37.543 1.00 31.36 202 LYS A O 1
ATOM 1598 N N . MET A 1 203 ? -34.728 -8.032 39.003 1.00 32.53 203 MET A N 1
ATOM 1599 C CA . MET A 1 203 ? -33.455 -8.586 38.547 1.00 32.53 203 MET A CA 1
ATOM 1600 C C . MET A 1 203 ? -33.712 -9.253 37.193 1.00 32.53 203 MET A C 1
ATOM 1602 O O . MET A 1 203 ? -34.042 -10.432 37.108 1.00 32.53 203 MET A O 1
ATOM 1606 N N . ILE A 1 204 ? -33.645 -8.456 36.129 1.00 36.25 204 ILE A N 1
ATOM 1607 C CA . ILE A 1 204 ? -33.536 -8.958 34.769 1.00 36.25 204 ILE A CA 1
ATOM 1608 C C . ILE A 1 204 ? -32.118 -9.509 34.675 1.00 36.25 204 ILE A C 1
ATOM 1610 O O . ILE A 1 204 ? -31.149 -8.757 34.790 1.00 36.25 204 ILE A O 1
ATOM 1614 N N . ASN A 1 205 ? -31.997 -10.822 34.483 1.00 32.41 205 ASN A N 1
ATOM 1615 C CA . ASN A 1 205 ? -30.773 -11.421 33.971 1.00 32.41 205 ASN A CA 1
ATOM 1616 C C . ASN A 1 205 ? -30.482 -10.769 32.614 1.00 32.41 205 ASN A C 1
ATOM 1618 O O . ASN A 1 205 ? -31.012 -11.187 31.585 1.00 32.41 205 ASN A O 1
ATOM 1622 N N . HIS A 1 206 ? -29.680 -9.704 32.611 1.00 40.44 206 HIS A N 1
ATOM 1623 C CA . HIS A 1 206 ? -29.098 -9.161 31.397 1.00 40.44 206 HIS A CA 1
ATOM 1624 C C . HIS A 1 206 ? -28.129 -10.215 30.857 1.00 40.44 206 HIS A C 1
ATOM 1626 O O . HIS A 1 206 ? -26.940 -10.207 31.169 1.00 40.44 206 HIS A O 1
ATOM 1632 N N . HIS A 1 207 ? -28.618 -11.109 29.999 1.00 44.81 207 HIS A N 1
ATOM 1633 C CA . HIS A 1 207 ? -27.776 -11.523 28.889 1.00 44.81 207 HIS A CA 1
ATOM 1634 C C . HIS A 1 207 ? -27.402 -10.226 28.165 1.00 44.81 207 HIS A C 1
ATOM 1636 O O . HIS A 1 207 ? -28.266 -9.578 27.574 1.00 44.81 207 HIS A O 1
ATOM 1642 N N . GLU A 1 208 ? -26.157 -9.768 28.335 1.00 66.69 208 GLU A N 1
ATOM 1643 C CA . GLU A 1 208 ? -25.650 -8.578 27.654 1.00 66.69 208 GLU A CA 1
ATOM 1644 C C . GLU A 1 208 ? -25.936 -8.735 26.159 1.00 66.69 208 GLU A C 1
ATOM 1646 O O . GLU A 1 208 ? -25.354 -9.594 25.493 1.00 66.69 208 GLU A O 1
ATOM 1651 N N . LYS A 1 209 ? -26.867 -7.925 25.641 1.00 73.94 209 LYS A N 1
ATOM 1652 C CA . LYS A 1 209 ? -27.182 -7.871 24.215 1.00 73.94 209 LYS A CA 1
ATOM 1653 C C . LYS A 1 209 ? -25.878 -7.616 23.459 1.00 73.94 209 LYS A C 1
ATOM 1655 O O . LYS A 1 209 ? -25.212 -6.600 23.666 1.00 73.94 209 LYS A O 1
ATOM 1660 N N . LYS A 1 210 ? -25.487 -8.594 22.644 1.00 79.75 210 LYS A N 1
ATOM 1661 C CA . LYS A 1 210 ? -24.178 -8.635 21.984 1.00 79.75 210 LYS A CA 1
ATOM 1662 C C . LYS A 1 210 ? -24.182 -7.900 20.643 1.00 79.75 210 LYS A C 1
ATOM 1664 O O . LYS A 1 210 ? -23.158 -7.326 20.276 1.00 79.75 210 LYS A O 1
ATOM 1669 N N . LEU A 1 211 ? -25.329 -7.914 19.959 1.00 91.00 211 LEU A N 1
ATOM 1670 C CA . LEU A 1 211 ? -25.540 -7.386 18.613 1.00 91.00 211 LEU A CA 1
ATOM 1671 C C . LEU A 1 211 ? -26.743 -6.433 18.588 1.00 91.00 211 LEU A C 1
ATOM 1673 O O . LEU A 1 211 ? -27.670 -6.595 19.384 1.00 91.00 211 LEU A O 1
ATOM 1677 N N . PHE A 1 212 ? -26.691 -5.422 17.725 1.00 92.06 212 PHE A N 1
ATOM 1678 C CA . PHE A 1 212 ? -27.580 -4.256 17.723 1.00 92.06 212 PHE A CA 1
ATOM 1679 C C . PHE A 1 212 ? -28.179 -4.010 16.334 1.00 92.06 212 PHE A C 1
ATOM 1681 O O . PHE A 1 212 ? -27.579 -4.374 15.322 1.00 92.06 212 PHE A O 1
ATOM 1688 N N . ASN A 1 213 ? -29.348 -3.369 16.302 1.00 91.19 213 ASN A N 1
ATOM 1689 C CA . ASN A 1 213 ? -29.997 -2.928 15.066 1.00 91.19 213 ASN A CA 1
ATOM 1690 C C . ASN A 1 213 ? -29.477 -1.555 14.620 1.00 91.19 213 ASN A C 1
ATOM 1692 O O . ASN A 1 213 ? -28.955 -0.795 15.437 1.00 91.19 213 ASN A O 1
ATOM 1696 N N . ASP A 1 214 ? -29.636 -1.215 13.338 1.00 88.06 214 ASP A N 1
ATOM 1697 C CA . ASP A 1 214 ? -29.172 0.054 12.753 1.00 88.06 214 ASP A CA 1
ATOM 1698 C C . ASP A 1 214 ? -29.720 1.282 13.501 1.00 88.06 214 ASP A C 1
ATOM 1700 O O . ASP A 1 214 ? -28.980 2.233 13.763 1.00 88.06 214 ASP A O 1
ATOM 1704 N N . GLU A 1 215 ? -30.981 1.232 13.934 1.00 89.31 215 GLU A N 1
ATOM 1705 C CA . GLU A 1 215 ? -31.649 2.268 14.731 1.00 89.31 215 GLU A CA 1
ATOM 1706 C C . GLU A 1 215 ? -30.933 2.576 16.057 1.00 89.31 215 GLU A C 1
ATOM 1708 O O . GLU A 1 215 ? -30.935 3.723 16.509 1.00 89.31 215 GLU A O 1
ATOM 1713 N N . GLU A 1 216 ? -30.269 1.581 16.651 1.00 88.50 216 GLU A N 1
ATOM 1714 C CA . GLU A 1 216 ? -29.531 1.698 17.916 1.00 88.50 216 GLU A CA 1
ATOM 1715 C C . GLU A 1 216 ? -28.084 2.183 17.719 1.00 88.50 216 GLU A C 1
ATOM 1717 O O . GLU A 1 216 ? -27.392 2.507 18.690 1.00 88.50 216 GLU A O 1
ATOM 1722 N N . MET A 1 217 ? -27.607 2.236 16.472 1.00 87.12 217 MET A N 1
ATOM 1723 C CA . MET A 1 217 ? -26.241 2.631 16.135 1.00 87.12 217 MET A CA 1
ATOM 1724 C C . MET A 1 217 ? -26.134 4.129 15.857 1.00 87.12 217 MET A C 1
ATOM 1726 O O . MET A 1 217 ? -27.080 4.777 15.416 1.00 87.12 217 MET A O 1
ATOM 1730 N N . THR A 1 218 ? -24.953 4.702 16.071 1.00 84.19 218 THR A N 1
ATOM 1731 C CA . THR A 1 218 ? -24.644 6.081 15.670 1.00 84.19 218 THR A CA 1
ATOM 1732 C C . THR A 1 218 ? -24.557 6.205 14.152 1.00 84.19 218 THR A C 1
ATOM 1734 O O . THR A 1 218 ? -24.048 5.299 13.500 1.00 84.19 218 THR A O 1
ATOM 1737 N N . GLU A 1 219 ? -24.961 7.349 13.597 1.00 80.94 219 GLU A N 1
ATOM 1738 C CA . GLU A 1 219 ? -25.041 7.586 12.145 1.00 80.94 219 GLU A CA 1
ATOM 1739 C C . GLU A 1 219 ? -23.756 7.228 11.378 1.00 80.94 219 GLU A C 1
ATOM 1741 O O . GLU A 1 219 ? -23.821 6.542 10.365 1.00 80.94 219 GLU A O 1
ATOM 1746 N N . TRP A 1 220 ? -22.580 7.592 11.899 1.00 77.31 220 TRP A N 1
ATOM 1747 C CA . TRP A 1 220 ? -21.283 7.297 11.269 1.00 77.31 220 TRP A CA 1
ATOM 1748 C C . TRP A 1 220 ? -20.910 5.805 11.229 1.00 77.31 220 TRP A C 1
ATOM 1750 O O . TRP A 1 220 ? -19.975 5.439 10.524 1.00 77.31 220 TRP A O 1
ATOM 1760 N N . HIS A 1 221 ? -21.591 4.961 12.007 1.00 79.75 221 HIS A N 1
ATOM 1761 C CA . HIS A 1 221 ? -21.359 3.516 12.068 1.00 79.75 221 HIS A CA 1
ATOM 1762 C C . HIS A 1 221 ? -22.394 2.727 11.251 1.00 79.75 221 HIS A C 1
ATOM 1764 O O . HIS A 1 221 ? -22.227 1.527 11.052 1.00 79.75 221 HIS A O 1
ATOM 1770 N N . ARG A 1 222 ? -23.478 3.377 10.806 1.00 84.00 222 ARG A N 1
ATOM 1771 C CA . ARG A 1 222 ? -24.540 2.728 10.034 1.00 84.00 222 ARG A CA 1
ATOM 1772 C C . ARG A 1 222 ? -24.079 2.506 8.602 1.00 84.00 222 ARG A C 1
ATOM 1774 O O . ARG A 1 222 ? -23.523 3.398 7.964 1.00 84.00 222 ARG A O 1
ATOM 1781 N N . GLU A 1 223 ? -24.386 1.327 8.087 1.00 82.50 223 GLU A N 1
ATOM 1782 C CA . GLU A 1 223 ? -24.172 0.973 6.691 1.00 82.50 223 GLU A CA 1
ATOM 1783 C C . GLU A 1 223 ? -25.530 0.961 5.990 1.00 82.50 223 GLU A C 1
ATOM 1785 O O . GLU A 1 223 ? -26.495 0.405 6.516 1.00 82.50 223 GLU A O 1
ATOM 1790 N N . PRO A 1 224 ? -25.662 1.602 4.823 1.00 82.50 224 PRO A N 1
ATOM 1791 C CA . PRO A 1 224 ? -26.935 1.628 4.121 1.00 82.50 224 PRO A CA 1
ATOM 1792 C C . PRO A 1 224 ? -27.422 0.218 3.778 1.00 82.50 224 PRO A C 1
ATOM 1794 O O . PRO A 1 224 ? -26.644 -0.603 3.309 1.00 82.50 224 PRO A O 1
ATOM 1797 N N . PHE A 1 225 ? -28.724 -0.016 3.958 1.00 86.50 225 PHE A N 1
ATOM 1798 C CA . PHE A 1 225 ? -29.421 -1.288 3.702 1.00 86.50 225 PHE A CA 1
ATOM 1799 C C . PHE A 1 225 ? -29.112 -2.445 4.664 1.00 86.50 225 PHE A C 1
ATOM 1801 O O . PHE A 1 225 ? -29.849 -3.431 4.646 1.00 86.50 225 PHE A O 1
ATOM 1808 N N . ILE A 1 226 ? -28.130 -2.286 5.552 1.00 88.62 226 ILE A N 1
ATOM 1809 C CA . ILE A 1 226 ? -27.852 -3.227 6.639 1.00 88.62 226 ILE A CA 1
ATOM 1810 C C . ILE A 1 226 ? -28.681 -2.832 7.865 1.00 88.62 226 ILE A C 1
ATOM 1812 O O . ILE A 1 226 ? -28.656 -1.673 8.283 1.00 88.62 226 ILE A O 1
ATOM 1816 N N . LYS A 1 227 ? -29.466 -3.766 8.413 1.00 89.50 227 LYS A N 1
ATOM 1817 C CA . LYS A 1 227 ? -30.492 -3.475 9.436 1.00 89.50 227 LYS A CA 1
ATOM 1818 C C . LYS A 1 227 ? -30.169 -3.978 10.831 1.00 89.50 227 LYS A C 1
ATOM 1820 O O . LYS A 1 227 ? -30.649 -3.412 11.812 1.00 89.50 227 LYS A O 1
ATOM 1825 N N . SER A 1 228 ? -29.341 -4.999 10.941 1.00 90.88 228 SER A N 1
ATOM 1826 C CA . SER A 1 228 ? -29.081 -5.701 12.189 1.00 90.88 228 SER A CA 1
ATOM 1827 C C . SER A 1 228 ? -27.650 -6.223 12.271 1.00 90.88 228 SER A C 1
ATOM 1829 O O . SER A 1 228 ? -26.803 -5.934 11.425 1.00 90.88 228 SER A O 1
ATOM 1831 N N . GLU A 1 229 ? -27.363 -6.950 13.351 1.00 91.75 229 GLU A N 1
ATOM 1832 C CA . GLU A 1 229 ? -26.097 -7.656 13.562 1.00 91.75 229 GLU A CA 1
ATOM 1833 C C . GLU A 1 229 ? -24.866 -6.752 13.740 1.00 91.75 229 GLU A C 1
ATOM 1835 O O . GLU A 1 229 ? -23.721 -7.186 13.579 1.00 91.75 229 GLU A O 1
ATOM 1840 N N . TYR A 1 230 ? -25.078 -5.498 14.150 1.00 91.25 230 TYR A N 1
ATOM 1841 C CA . TYR A 1 230 ? -24.002 -4.568 14.476 1.00 91.25 230 TYR A CA 1
ATOM 1842 C C . TYR A 1 230 ? -23.357 -4.881 15.819 1.00 91.25 230 TYR A C 1
ATOM 1844 O O . TYR A 1 230 ? -24.020 -5.199 16.805 1.00 91.25 230 TYR A O 1
ATOM 1852 N N . ARG A 1 231 ? -22.041 -4.691 15.907 1.00 91.69 231 ARG A N 1
ATOM 1853 C CA . ARG A 1 231 ? -21.325 -4.753 17.187 1.00 91.69 231 ARG A CA 1
ATOM 1854 C C . ARG A 1 231 ? -21.557 -3.492 18.010 1.00 91.69 231 ARG A C 1
ATOM 1856 O O . ARG A 1 231 ? -21.719 -2.398 17.481 1.00 91.69 231 ARG A O 1
ATOM 1863 N N . LYS A 1 232 ? -21.470 -3.638 19.333 1.00 86.88 232 LYS A N 1
ATOM 1864 C CA . LYS A 1 232 ? -21.580 -2.527 20.286 1.00 86.88 232 LYS A CA 1
ATOM 1865 C C . LYS A 1 232 ? -20.591 -1.398 19.963 1.00 86.88 232 LYS A C 1
ATOM 1867 O O . LYS A 1 232 ? -19.379 -1.625 19.936 1.00 86.88 232 LYS A O 1
ATOM 1872 N N . HIS A 1 233 ? -21.094 -0.175 19.815 1.00 84.94 233 HIS A N 1
ATOM 1873 C CA . HIS A 1 233 ? -20.256 1.021 19.710 1.00 84.94 233 HIS A CA 1
ATOM 1874 C C . HIS A 1 233 ? -19.435 1.247 20.999 1.00 84.94 233 HIS A C 1
ATOM 1876 O O . HIS A 1 233 ? -19.819 0.813 22.086 1.00 84.94 233 HIS A O 1
ATOM 1882 N N . ASN A 1 234 ? -18.301 1.947 20.897 1.00 85.38 234 ASN A N 1
ATOM 1883 C CA . ASN A 1 234 ? -17.347 2.143 21.999 1.00 85.38 234 ASN A CA 1
ATOM 1884 C C . ASN A 1 234 ? -16.765 0.831 22.566 1.00 85.38 234 ASN A C 1
ATOM 1886 O O . ASN A 1 234 ? -16.461 0.726 23.760 1.00 85.38 234 ASN A O 1
ATOM 1890 N N . SER A 1 235 ? -16.605 -0.181 21.708 1.00 86.19 235 SER A N 1
ATOM 1891 C CA . SER A 1 235 ? -15.977 -1.449 22.077 1.00 86.19 235 SER A CA 1
ATOM 1892 C C . SER A 1 235 ? -14.506 -1.261 22.452 1.00 86.19 235 SER A C 1
ATOM 1894 O O . SER A 1 235 ? -13.752 -0.521 21.824 1.00 86.19 235 SER A O 1
ATOM 1896 N N . ARG A 1 236 ? -14.050 -1.973 23.481 1.00 87.50 236 ARG A N 1
ATOM 1897 C CA . ARG A 1 236 ? -12.625 -2.030 23.834 1.00 87.50 236 ARG A CA 1
ATOM 1898 C C . ARG A 1 236 ? -11.867 -2.870 22.805 1.00 87.50 236 ARG A C 1
ATOM 1900 O O . ARG A 1 236 ? -12.432 -3.786 22.213 1.00 87.50 236 ARG A O 1
ATOM 1907 N N . PHE A 1 237 ? -10.560 -2.641 22.681 1.00 83.06 237 PHE A N 1
ATOM 1908 C CA . PHE A 1 237 ? -9.671 -3.424 21.810 1.00 83.06 237 PHE A CA 1
ATOM 1909 C C . PHE A 1 237 ? -9.863 -4.945 21.978 1.00 83.06 237 PHE A C 1
ATOM 1911 O O . PHE A 1 237 ? -10.118 -5.663 21.016 1.00 83.06 237 PHE A O 1
ATOM 1918 N N . TRP A 1 238 ? -9.880 -5.429 23.224 1.00 85.25 238 TRP A N 1
ATOM 1919 C CA . TRP A 1 238 ? -10.105 -6.847 23.532 1.00 85.25 238 TRP A CA 1
ATOM 1920 C C . TRP A 1 238 ? -11.488 -7.370 23.128 1.00 85.25 238 TRP A C 1
ATOM 1922 O O . TRP A 1 238 ? -11.629 -8.548 22.817 1.00 85.25 238 TRP A O 1
ATOM 1932 N N . GLN A 1 239 ? -12.518 -6.521 23.132 1.00 87.62 239 GLN A N 1
ATOM 1933 C CA . GLN A 1 239 ? -13.855 -6.904 22.667 1.00 87.62 239 GLN A CA 1
ATOM 1934 C C . GLN A 1 239 ? -13.891 -7.027 21.139 1.00 87.62 239 GLN A C 1
ATOM 1936 O O . GLN A 1 239 ? -14.580 -7.906 20.627 1.00 87.62 239 GLN A O 1
ATOM 1941 N N . CYS A 1 240 ? -13.097 -6.217 20.432 1.00 88.94 240 CYS A N 1
ATOM 1942 C CA . CYS A 1 240 ? -12.903 -6.342 18.988 1.00 88.94 240 CYS A CA 1
ATOM 1943 C C . CYS A 1 240 ? -12.178 -7.651 18.655 1.00 88.94 240 CYS A C 1
ATOM 1945 O O . CYS A 1 240 ? -12.673 -8.419 17.840 1.00 88.94 240 CYS A O 1
ATOM 1947 N N . LEU A 1 241 ? -11.094 -7.994 19.361 1.00 88.75 241 LEU A N 1
ATOM 1948 C CA . LEU A 1 241 ? -10.420 -9.287 19.164 1.00 88.75 241 LEU A CA 1
ATOM 1949 C C . LEU A 1 241 ? -11.344 -10.479 19.448 1.00 88.75 241 LEU A C 1
ATOM 1951 O O . LEU A 1 241 ? -11.404 -11.420 18.665 1.00 88.75 241 LEU A O 1
ATOM 1955 N N . LYS A 1 242 ? -12.138 -10.417 20.525 1.00 90.69 242 LYS A N 1
ATOM 1956 C CA . LYS A 1 242 ? -13.155 -11.442 20.809 1.00 90.69 242 LYS A CA 1
ATOM 1957 C C . LYS A 1 242 ? -14.228 -11.540 19.719 1.00 90.69 242 LYS A C 1
ATOM 1959 O O . LYS A 1 242 ? -14.866 -12.585 19.621 1.00 90.69 242 LYS A O 1
ATOM 1964 N N . SER A 1 243 ? -14.434 -10.490 18.917 1.00 92.25 243 SER A N 1
ATOM 1965 C CA . SER A 1 243 ? -15.398 -10.501 17.808 1.00 92.25 243 SER A CA 1
ATOM 1966 C C . SER A 1 243 ? -15.010 -11.356 16.618 1.00 92.25 243 SER A C 1
ATOM 1968 O O . SER A 1 243 ? -15.897 -11.785 15.897 1.00 92.25 243 SER A O 1
ATOM 1970 N N . LEU A 1 244 ? -13.742 -11.755 16.512 1.00 90.88 244 LEU A N 1
ATOM 1971 C CA . LEU A 1 244 ? -13.313 -12.753 15.530 1.00 90.88 244 LEU A CA 1
ATOM 1972 C C . LEU A 1 244 ? -14.029 -14.103 15.698 1.00 90.88 244 LEU A C 1
ATOM 1974 O O . LEU A 1 244 ? -14.173 -14.846 14.732 1.00 90.88 244 LEU A O 1
ATOM 1978 N N . PHE A 1 245 ? -14.497 -14.408 16.911 1.00 93.00 245 PHE A N 1
ATOM 1979 C CA . PHE A 1 245 ? -15.054 -15.711 17.281 1.00 93.00 245 PHE A CA 1
ATOM 1980 C C . PHE A 1 245 ? -16.585 -15.709 17.424 1.00 93.00 245 PHE A C 1
ATOM 1982 O O . PHE A 1 245 ? -17.147 -16.604 18.053 1.00 93.00 245 PHE A O 1
ATOM 1989 N N . TYR A 1 246 ? -17.281 -14.696 16.901 1.00 89.94 246 TYR A N 1
ATOM 1990 C CA . TYR A 1 246 ? -18.741 -14.717 16.783 1.00 89.94 246 TYR A CA 1
ATOM 1991 C C . TYR A 1 246 ? -19.214 -13.965 15.541 1.00 89.94 246 TYR A C 1
ATOM 1993 O O . TYR A 1 246 ? -18.524 -13.079 15.048 1.00 89.94 246 TYR A O 1
ATOM 2001 N N . LEU A 1 247 ? -20.404 -14.314 15.052 1.00 91.94 247 LEU A N 1
ATOM 2002 C CA . LEU A 1 247 ? -20.969 -13.712 13.847 1.00 91.94 247 LEU A CA 1
ATOM 2003 C C . LEU A 1 247 ? -21.545 -12.320 14.124 1.00 91.94 247 LEU A C 1
ATOM 2005 O O . LEU A 1 247 ? -22.196 -12.097 15.142 1.00 91.94 247 LEU A O 1
ATOM 2009 N N . HIS A 1 248 ? -21.264 -11.398 13.215 1.00 92.88 248 HIS A N 1
ATOM 2010 C CA . HIS A 1 248 ? -21.752 -10.028 13.157 1.00 92.88 248 HIS A CA 1
ATOM 2011 C C . HIS A 1 248 ? -21.641 -9.531 11.708 1.00 92.88 248 HIS A C 1
ATOM 2013 O O . HIS A 1 248 ? -20.985 -10.156 10.872 1.00 92.88 248 HIS A O 1
ATOM 2019 N N . ASN A 1 249 ? -22.200 -8.360 11.418 1.00 90.44 249 ASN A N 1
ATOM 2020 C CA . ASN A 1 249 ? -22.283 -7.783 10.070 1.00 90.44 249 ASN A CA 1
ATOM 2021 C C . ASN A 1 249 ? -20.941 -7.534 9.349 1.00 90.44 249 ASN A C 1
ATOM 2023 O O . ASN A 1 249 ? -20.902 -7.235 8.162 1.00 90.44 249 ASN A O 1
ATOM 2027 N N . GLN A 1 250 ? -19.830 -7.652 10.075 1.00 91.19 250 GLN A N 1
ATOM 2028 C CA . GLN A 1 250 ? -18.463 -7.414 9.603 1.00 91.19 250 GLN A CA 1
ATOM 2029 C C . GLN A 1 250 ? -17.593 -8.680 9.686 1.00 91.19 250 GLN A C 1
ATOM 2031 O O . GLN A 1 250 ? -16.415 -8.624 9.346 1.00 91.19 250 GLN A O 1
ATOM 2036 N N . SER A 1 251 ? -18.126 -9.823 10.143 1.00 91.06 251 SER A N 1
ATOM 2037 C CA . SER A 1 251 ? -17.327 -11.041 10.353 1.00 91.06 251 SER A CA 1
ATOM 2038 C C . SER A 1 251 ? -16.682 -11.520 9.059 1.00 91.06 251 SER A C 1
ATOM 2040 O O . SER A 1 251 ? -15.479 -11.762 9.031 1.00 91.06 251 SER A O 1
ATOM 2042 N N . PHE A 1 252 ? -17.455 -11.594 7.974 1.00 90.75 252 PHE A N 1
ATOM 2043 C CA . PHE A 1 252 ? -16.943 -12.005 6.667 1.00 90.75 252 PHE A CA 1
ATOM 2044 C C . PHE A 1 252 ? -15.973 -10.980 6.078 1.00 90.75 252 PHE A C 1
ATOM 2046 O O . PHE A 1 252 ? -14.988 -11.376 5.464 1.00 90.75 252 PHE A O 1
ATOM 2053 N N . ASN A 1 253 ? -16.171 -9.682 6.329 1.00 90.44 253 ASN A N 1
ATOM 2054 C CA . ASN A 1 253 ? -15.219 -8.646 5.916 1.00 90.44 253 ASN A CA 1
ATOM 2055 C C . ASN A 1 253 ? -13.857 -8.825 6.604 1.00 90.44 253 ASN A C 1
ATOM 2057 O O . ASN A 1 253 ? -12.826 -8.755 5.946 1.00 90.44 253 ASN A O 1
ATOM 2061 N N . VAL A 1 254 ? -13.843 -9.116 7.910 1.00 91.19 254 VAL A N 1
ATOM 2062 C CA . VAL A 1 254 ? -12.597 -9.345 8.658 1.00 91.19 254 VAL A CA 1
ATOM 2063 C C . VAL A 1 254 ? -11.925 -10.656 8.245 1.00 91.19 254 VAL A C 1
ATOM 2065 O O . VAL A 1 254 ? -10.724 -10.677 7.986 1.00 91.19 254 VAL A O 1
ATOM 2068 N N . TRP A 1 255 ? -12.682 -11.753 8.171 1.00 90.75 255 TRP A N 1
ATOM 2069 C CA . TRP A 1 255 ? -12.118 -13.064 7.849 1.00 90.75 255 TRP A CA 1
ATOM 2070 C C . TRP A 1 255 ? -11.652 -13.174 6.397 1.00 90.75 255 TRP A C 1
ATOM 2072 O O . TRP A 1 255 ? -10.612 -13.783 6.167 1.00 90.75 255 TRP A O 1
ATOM 2082 N N . SER A 1 256 ? -12.351 -12.558 5.436 1.00 89.19 256 SER A N 1
ATOM 2083 C CA . SER A 1 256 ? -11.874 -12.495 4.044 1.00 89.19 256 SER A CA 1
ATOM 2084 C C . SER A 1 256 ? -10.502 -11.825 3.962 1.00 89.19 256 SER A C 1
ATOM 2086 O O . SER A 1 256 ? -9.584 -12.413 3.407 1.00 89.19 256 SER A O 1
ATOM 2088 N N . HIS A 1 257 ? -10.318 -10.672 4.608 1.00 88.12 257 HIS A N 1
ATOM 2089 C CA . HIS A 1 257 ? -9.026 -9.978 4.705 1.00 88.12 257 HIS A CA 1
ATOM 2090 C C . HIS A 1 257 ? -7.921 -10.845 5.326 1.00 88.12 257 HIS A C 1
ATOM 2092 O O . HIS A 1 257 ? -6.859 -11.019 4.731 1.00 88.12 257 HIS A O 1
ATOM 2098 N N . ILE A 1 258 ? -8.179 -11.449 6.493 1.00 88.69 258 ILE A N 1
ATOM 2099 C CA . ILE A 1 258 ? -7.188 -12.293 7.183 1.00 88.69 258 ILE A CA 1
ATOM 2100 C C . ILE A 1 258 ? -6.773 -13.482 6.309 1.00 88.69 258 ILE A C 1
ATOM 2102 O O . ILE A 1 258 ? -5.581 -13.738 6.146 1.00 88.69 258 ILE A O 1
ATOM 2106 N N . LEU A 1 259 ? -7.740 -14.212 5.751 1.00 90.81 259 LEU A N 1
ATOM 2107 C CA . LEU A 1 259 ? -7.462 -15.408 4.956 1.00 90.81 259 LEU A CA 1
ATOM 2108 C C . LEU A 1 259 ? -6.732 -15.060 3.656 1.00 90.81 259 LEU A C 1
ATOM 2110 O O . LEU A 1 259 ? -5.754 -15.723 3.320 1.00 90.81 259 LEU A O 1
ATOM 2114 N N . VAL A 1 260 ? -7.156 -13.998 2.970 1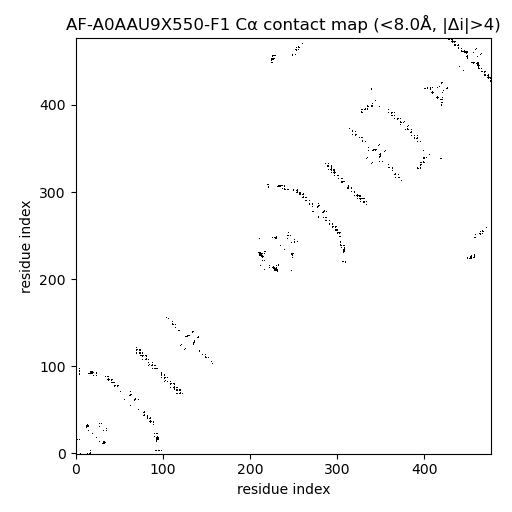.00 90.00 260 VAL A N 1
ATOM 2115 C CA . VAL A 1 260 ? -6.522 -13.529 1.731 1.00 90.00 260 VAL A CA 1
ATOM 2116 C C . VAL A 1 260 ? -5.102 -13.019 1.995 1.00 90.00 260 VAL A C 1
ATOM 2118 O O . VAL A 1 260 ? -4.193 -13.342 1.236 1.00 90.00 260 VAL A O 1
ATOM 2121 N N . SER A 1 261 ? -4.868 -12.307 3.104 1.00 89.88 261 SER A N 1
ATOM 2122 C CA . SER A 1 261 ? -3.516 -11.902 3.516 1.00 89.88 261 SER A CA 1
ATOM 2123 C C . SER A 1 261 ? -2.587 -13.090 3.714 1.00 89.88 261 SER A C 1
ATOM 2125 O O . SER A 1 261 ? -1.455 -13.070 3.240 1.00 89.88 261 SER A O 1
ATOM 2127 N N . LEU A 1 262 ? -3.048 -14.118 4.433 1.00 91.56 262 LEU A N 1
ATOM 2128 C CA . LEU A 1 262 ? -2.251 -15.318 4.690 1.00 91.56 262 LEU A CA 1
ATOM 2129 C C . LEU A 1 262 ? -1.983 -16.094 3.398 1.00 91.56 262 LEU A C 1
ATOM 2131 O O . LEU A 1 262 ? -0.863 -16.557 3.195 1.00 91.56 262 LEU A O 1
ATOM 2135 N N . TYR A 1 263 ? -2.991 -16.193 2.528 1.00 93.38 263 TYR A N 1
ATOM 2136 C CA . TYR A 1 263 ? -2.865 -16.810 1.214 1.00 93.38 263 TYR A CA 1
ATOM 2137 C C . TYR A 1 263 ? -1.800 -16.109 0.364 1.00 93.38 263 TYR A C 1
ATOM 2139 O O . TYR A 1 263 ? -0.841 -16.757 -0.044 1.00 93.38 263 TYR A O 1
ATOM 2147 N N . PHE A 1 264 ? -1.899 -14.790 0.163 1.00 90.44 264 PHE A N 1
ATOM 2148 C CA . PHE A 1 264 ? -0.925 -14.062 -0.654 1.00 90.44 264 PHE A CA 1
ATOM 2149 C C . PHE A 1 264 ? 0.458 -14.014 -0.009 1.00 90.44 264 PHE A C 1
ATOM 2151 O O . PHE A 1 264 ? 1.456 -14.140 -0.712 1.00 90.44 264 PHE A O 1
ATOM 2158 N N . LEU A 1 265 ? 0.549 -13.908 1.320 1.00 90.62 265 LEU A N 1
ATOM 2159 C CA . LEU A 1 265 ? 1.833 -14.009 2.012 1.00 90.62 265 LEU A CA 1
ATOM 2160 C C . LEU A 1 265 ? 2.525 -15.337 1.689 1.00 90.62 265 LEU A C 1
ATOM 2162 O O . LEU A 1 265 ? 3.710 -15.337 1.362 1.00 90.62 265 LEU A O 1
ATOM 2166 N N . PHE A 1 266 ? 1.793 -16.450 1.755 1.00 92.75 266 PHE A N 1
ATOM 2167 C CA . PHE A 1 266 ? 2.319 -17.762 1.397 1.00 92.75 266 PHE A CA 1
ATOM 2168 C C . PHE A 1 266 ? 2.659 -17.846 -0.096 1.00 92.75 266 PHE A C 1
ATOM 2170 O O . PHE A 1 266 ? 3.779 -18.213 -0.435 1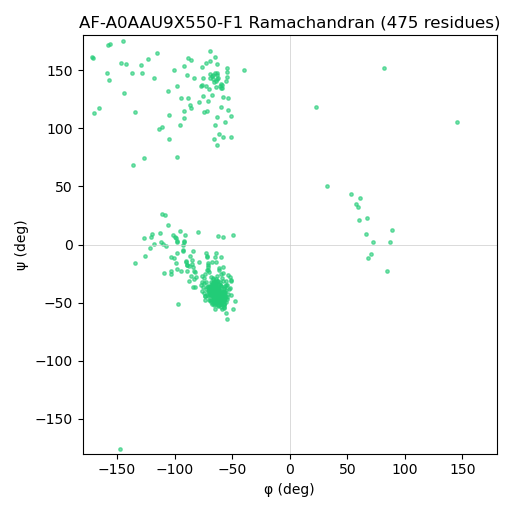.00 92.75 266 PHE A O 1
ATOM 2177 N N . HIS A 1 267 ? 1.740 -17.438 -0.972 1.00 89.88 267 HIS A N 1
ATOM 2178 C CA . HIS A 1 267 ? 1.889 -17.515 -2.425 1.00 89.88 267 HIS A CA 1
ATOM 2179 C C . HIS A 1 267 ? 3.102 -16.723 -2.941 1.00 89.88 267 HIS A C 1
ATOM 2181 O O . HIS A 1 267 ? 3.943 -17.271 -3.655 1.00 89.88 267 HIS A O 1
ATOM 2187 N N . PHE A 1 268 ? 3.260 -15.459 -2.530 1.00 88.56 268 PHE A N 1
ATOM 2188 C CA . PHE A 1 268 ? 4.427 -14.653 -2.906 1.00 88.56 268 PHE A CA 1
ATOM 2189 C C . PHE A 1 268 ? 5.717 -15.202 -2.290 1.00 88.56 268 PHE A C 1
ATOM 2191 O O . PHE A 1 268 ? 6.750 -15.200 -2.955 1.00 88.56 268 PHE A O 1
ATOM 2198 N N . SER A 1 269 ? 5.677 -15.701 -1.047 1.00 89.31 269 SER A N 1
ATOM 2199 C CA . SER A 1 269 ? 6.857 -16.310 -0.417 1.00 89.31 269 SER A CA 1
ATOM 2200 C C . SER A 1 269 ? 7.309 -17.564 -1.163 1.00 89.31 269 SER A C 1
ATOM 2202 O O . SER A 1 269 ? 8.502 -17.730 -1.392 1.00 89.31 269 SER A O 1
ATOM 2204 N N . GLN A 1 270 ? 6.364 -18.417 -1.567 1.00 91.62 270 GLN A N 1
ATOM 2205 C CA . GLN A 1 270 ? 6.640 -19.606 -2.365 1.00 91.62 270 GLN A CA 1
ATOM 2206 C C . GLN A 1 270 ? 7.231 -19.210 -3.722 1.00 91.62 270 GLN A C 1
ATOM 2208 O O . GLN A 1 270 ? 8.335 -19.642 -4.044 1.00 91.62 270 GLN A O 1
ATOM 2213 N N . THR A 1 271 ? 6.563 -18.309 -4.448 1.00 88.31 271 THR A N 1
ATOM 2214 C CA . THR A 1 271 ? 7.005 -17.815 -5.763 1.00 88.31 271 THR A CA 1
ATOM 2215 C C . THR A 1 271 ? 8.431 -17.260 -5.713 1.00 88.31 271 THR A C 1
ATOM 2217 O O . THR A 1 271 ? 9.274 -17.631 -6.520 1.00 88.31 271 THR A O 1
ATOM 2220 N N . LEU A 1 272 ? 8.739 -16.422 -4.717 1.00 88.44 272 LEU A N 1
ATOM 2221 C CA . LEU A 1 272 ? 10.074 -15.841 -4.539 1.00 88.44 272 LEU A CA 1
ATOM 2222 C C . LEU A 1 272 ? 11.126 -16.852 -4.056 1.00 88.44 272 LEU A C 1
ATOM 2224 O O . LEU A 1 272 ? 12.317 -16.598 -4.207 1.00 88.44 272 LEU A O 1
ATOM 2228 N N . SER A 1 273 ? 10.712 -17.959 -3.432 1.00 88.25 273 SER A N 1
ATOM 2229 C CA . SER A 1 273 ? 11.622 -19.014 -2.965 1.00 88.25 273 SER A CA 1
ATOM 2230 C C . SER A 1 273 ? 11.959 -20.050 -4.037 1.00 88.25 273 SER A C 1
ATOM 2232 O O . SER A 1 273 ? 13.018 -20.669 -3.967 1.00 88.25 273 SER A O 1
ATOM 2234 N N . GLU A 1 274 ? 11.056 -20.247 -4.999 1.00 90.44 274 GLU A N 1
ATOM 2235 C CA . GLU A 1 274 ? 11.234 -21.162 -6.129 1.00 90.44 274 GLU A CA 1
ATOM 2236 C C . GLU A 1 274 ? 12.009 -20.512 -7.283 1.00 90.44 274 GLU A C 1
ATOM 2238 O O . GLU A 1 274 ? 12.568 -21.223 -8.120 1.00 90.44 274 GLU A O 1
ATOM 2243 N N . ASP A 1 275 ? 12.074 -19.177 -7.323 1.00 87.31 275 ASP A N 1
ATOM 2244 C CA . ASP A 1 275 ? 12.857 -18.458 -8.322 1.00 87.31 275 ASP A CA 1
ATOM 2245 C C . ASP A 1 275 ? 14.365 -18.694 -8.134 1.00 87.31 275 ASP A C 1
ATOM 2247 O O . ASP A 1 275 ? 14.894 -18.779 -7.023 1.00 87.31 275 ASP A O 1
ATOM 2251 N N . THR A 1 276 ? 15.086 -18.796 -9.249 1.00 85.75 276 THR A N 1
ATOM 2252 C CA . THR A 1 276 ? 16.539 -18.999 -9.241 1.00 85.75 276 THR A CA 1
ATOM 2253 C C . THR A 1 276 ? 17.312 -17.772 -8.757 1.00 85.75 276 THR A C 1
ATOM 2255 O O . THR A 1 276 ? 18.455 -17.902 -8.314 1.00 85.75 276 THR A O 1
ATOM 2258 N N . HIS A 1 277 ? 16.724 -16.579 -8.866 1.00 82.50 277 HIS A N 1
ATOM 2259 C CA . HIS A 1 277 ? 17.318 -15.334 -8.402 1.00 82.50 277 HIS A CA 1
ATOM 2260 C C . HIS A 1 277 ? 17.054 -15.149 -6.902 1.00 82.50 277 HIS A C 1
ATOM 2262 O O . HIS A 1 277 ? 15.967 -15.452 -6.411 1.00 82.50 277 HIS A O 1
ATOM 2268 N N . PRO A 1 278 ? 18.010 -14.585 -6.146 1.00 84.62 278 PRO A N 1
ATOM 2269 C CA . PRO A 1 278 ? 17.776 -14.220 -4.754 1.00 84.62 278 PRO A CA 1
ATOM 2270 C C . PRO A 1 278 ? 16.553 -13.303 -4.576 1.00 84.62 278 PRO A C 1
ATOM 2272 O O . PRO A 1 278 ? 16.244 -12.477 -5.431 1.00 84.62 278 PRO A O 1
ATOM 2275 N N . ILE A 1 279 ? 15.905 -13.365 -3.409 1.00 78.12 279 ILE A N 1
ATOM 2276 C CA . ILE A 1 279 ? 14.723 -12.537 -3.078 1.00 78.12 279 ILE A CA 1
ATOM 2277 C C . ILE A 1 279 ? 14.989 -11.029 -3.258 1.00 78.12 279 ILE A C 1
ATOM 2279 O O . ILE A 1 279 ? 14.102 -10.277 -3.651 1.00 78.12 279 ILE A O 1
ATOM 2283 N N . PHE A 1 280 ? 16.212 -10.579 -2.966 1.00 81.75 280 PHE A N 1
ATOM 2284 C CA . PHE A 1 280 ? 16.615 -9.171 -3.073 1.00 81.75 280 PHE A CA 1
ATOM 2285 C C . PHE A 1 280 ? 17.303 -8.827 -4.400 1.00 81.75 280 PHE A C 1
ATOM 2287 O O . PHE A 1 280 ? 17.897 -7.754 -4.515 1.00 81.75 280 PHE A O 1
ATOM 2294 N N . ASP A 1 281 ? 17.253 -9.725 -5.385 1.00 85.00 281 ASP A N 1
ATOM 2295 C CA . ASP A 1 281 ? 17.718 -9.433 -6.736 1.00 85.00 281 ASP A CA 1
ATOM 2296 C C . ASP A 1 281 ? 16.830 -8.355 -7.387 1.00 85.00 281 ASP A C 1
ATOM 2298 O O . ASP A 1 281 ? 15.606 -8.406 -7.217 1.00 85.00 281 ASP A O 1
ATOM 2302 N N . PRO A 1 282 ? 17.392 -7.385 -8.137 1.00 84.81 282 PRO A N 1
ATOM 2303 C CA . PRO A 1 282 ? 16.609 -6.369 -8.840 1.00 84.81 282 PRO A CA 1
ATOM 2304 C C . PRO A 1 282 ? 15.484 -6.930 -9.715 1.00 84.81 282 PRO A C 1
ATOM 2306 O O . PRO A 1 282 ? 14.455 -6.270 -9.856 1.00 84.81 282 PRO A O 1
ATOM 2309 N N . PHE A 1 283 ? 15.654 -8.136 -10.264 1.00 86.19 283 PHE A N 1
ATOM 2310 C CA . PHE A 1 283 ? 14.615 -8.839 -11.005 1.00 86.19 283 PHE A CA 1
ATOM 2311 C C . PHE A 1 283 ? 13.404 -9.174 -10.127 1.00 86.19 283 PHE A C 1
ATOM 2313 O O . PHE A 1 283 ? 12.283 -8.997 -10.585 1.00 86.19 283 PHE A O 1
ATOM 2320 N N . ASN A 1 284 ? 13.604 -9.571 -8.867 1.00 87.38 284 ASN A N 1
ATOM 2321 C CA . ASN A 1 284 ? 12.549 -9.988 -7.931 1.00 87.38 284 ASN A CA 1
ATOM 2322 C C . ASN A 1 284 ? 11.956 -8.842 -7.093 1.00 87.38 284 ASN A C 1
ATOM 2324 O O . ASN A 1 284 ? 10.880 -8.996 -6.509 1.00 87.38 284 ASN A O 1
ATOM 2328 N N . LEU A 1 285 ? 12.604 -7.672 -7.038 1.00 87.94 285 LEU A N 1
ATOM 2329 C CA . LEU A 1 285 ? 12.120 -6.530 -6.248 1.00 87.94 285 LEU A CA 1
ATOM 2330 C C . LEU A 1 285 ? 10.695 -6.060 -6.606 1.00 87.94 285 LEU A C 1
ATOM 2332 O O . LEU A 1 285 ? 9.941 -5.787 -5.668 1.00 87.94 285 LEU A O 1
ATOM 2336 N N . PRO A 1 286 ? 10.276 -5.970 -7.888 1.00 90.25 286 PRO A N 1
ATOM 2337 C CA . PRO A 1 286 ? 8.898 -5.613 -8.231 1.00 90.25 286 PRO A CA 1
ATOM 2338 C C . PRO A 1 286 ? 7.881 -6.612 -7.670 1.00 90.25 286 PRO A C 1
ATOM 2340 O O . PRO A 1 286 ? 6.866 -6.202 -7.107 1.00 90.25 286 PRO A O 1
ATOM 2343 N N . MET A 1 287 ? 8.182 -7.911 -7.756 1.00 88.69 287 MET A N 1
ATOM 2344 C CA . MET A 1 287 ? 7.335 -8.981 -7.225 1.00 88.69 287 MET A CA 1
ATOM 2345 C C . MET A 1 287 ? 7.248 -8.932 -5.694 1.00 88.69 287 MET A C 1
ATOM 2347 O O . MET A 1 287 ? 6.158 -8.968 -5.125 1.00 88.69 287 MET A O 1
ATOM 2351 N N . LEU A 1 288 ? 8.384 -8.751 -5.011 1.00 89.06 288 LEU A N 1
ATOM 2352 C CA . LEU A 1 288 ? 8.422 -8.546 -3.562 1.00 89.06 288 LEU A CA 1
ATOM 2353 C C . LEU A 1 288 ? 7.613 -7.307 -3.146 1.00 89.06 288 LEU A C 1
ATOM 2355 O O . LEU A 1 288 ? 6.874 -7.347 -2.161 1.00 89.06 288 LEU A O 1
ATOM 2359 N N . SER A 1 289 ? 7.725 -6.212 -3.904 1.00 90.19 289 SER A N 1
ATOM 2360 C CA . SER A 1 289 ? 6.964 -4.987 -3.659 1.00 90.19 289 SER A CA 1
ATOM 2361 C C . SER A 1 289 ? 5.458 -5.224 -3.784 1.00 90.19 289 SER A C 1
ATOM 2363 O O . SER A 1 289 ? 4.708 -4.826 -2.889 1.00 90.19 289 SER A O 1
ATOM 2365 N N . ALA A 1 290 ? 5.014 -5.919 -4.837 1.00 88.06 290 ALA A N 1
ATOM 2366 C CA . ALA A 1 290 ? 3.612 -6.290 -5.029 1.00 88.06 290 ALA A CA 1
ATOM 2367 C C . ALA A 1 290 ? 3.091 -7.212 -3.921 1.00 88.06 290 ALA A C 1
ATOM 2369 O O . ALA A 1 290 ? 1.979 -7.002 -3.433 1.00 88.06 290 ALA A O 1
ATOM 2370 N N . GLY A 1 291 ? 3.907 -8.156 -3.444 1.00 88.50 291 GLY A N 1
ATOM 2371 C CA . GLY A 1 291 ? 3.566 -8.987 -2.289 1.00 88.50 291 GLY A CA 1
ATOM 2372 C C . GLY A 1 291 ? 3.344 -8.166 -1.018 1.00 88.50 291 GLY A C 1
ATOM 2373 O O . GLY A 1 291 ? 2.324 -8.322 -0.346 1.00 88.50 291 GLY A O 1
ATOM 2374 N N . ILE A 1 292 ? 4.242 -7.219 -0.721 1.00 87.19 292 ILE A N 1
ATOM 2375 C CA . ILE A 1 292 ? 4.098 -6.308 0.428 1.00 87.19 292 ILE A CA 1
ATOM 2376 C C . ILE A 1 292 ? 2.833 -5.451 0.292 1.00 87.19 292 ILE A C 1
ATOM 2378 O O . ILE A 1 292 ? 2.073 -5.323 1.256 1.00 87.19 292 ILE A O 1
ATOM 2382 N N . GLY A 1 293 ? 2.587 -4.870 -0.885 1.00 86.25 293 GLY A N 1
ATOM 2383 C CA . GLY A 1 293 ? 1.405 -4.045 -1.133 1.00 86.25 293 GLY A CA 1
ATOM 2384 C C . GLY A 1 293 ? 0.098 -4.826 -0.992 1.00 86.25 293 GLY A C 1
ATOM 2385 O O . GLY A 1 293 ? -0.819 -4.362 -0.312 1.00 86.25 293 GLY A O 1
ATOM 2386 N N . THR A 1 294 ? 0.045 -6.033 -1.558 1.00 87.56 294 THR A N 1
ATOM 2387 C CA . THR A 1 294 ? -1.116 -6.934 -1.496 1.00 87.56 294 THR A CA 1
ATOM 2388 C C . THR A 1 294 ? -1.407 -7.371 -0.064 1.00 87.56 294 THR A C 1
ATOM 2390 O O . THR A 1 294 ? -2.529 -7.229 0.409 1.00 87.56 294 THR A O 1
ATOM 2393 N N . VAL A 1 295 ? -0.402 -7.826 0.690 1.00 87.62 295 VAL A N 1
ATOM 2394 C CA . VAL A 1 295 ? -0.612 -8.203 2.098 1.00 87.62 295 VAL A CA 1
ATOM 2395 C C . VAL A 1 295 ? -1.059 -6.996 2.925 1.00 87.62 295 VAL A C 1
ATOM 2397 O O . VAL A 1 295 ? -1.941 -7.128 3.767 1.00 87.62 295 VAL A O 1
ATOM 2400 N N . THR A 1 296 ? -0.507 -5.805 2.666 1.00 84.31 296 THR A N 1
ATOM 2401 C CA . THR A 1 296 ? -0.847 -4.591 3.425 1.00 84.31 296 THR A CA 1
ATOM 2402 C C . THR A 1 296 ? -2.317 -4.197 3.279 1.00 84.31 296 THR A C 1
ATOM 2404 O O . THR A 1 296 ? -2.939 -3.846 4.283 1.00 84.31 296 THR A O 1
ATOM 2407 N N . VAL A 1 297 ? -2.887 -4.260 2.067 1.00 82.44 297 VAL A N 1
ATOM 2408 C CA . VAL A 1 297 ? -4.306 -3.912 1.864 1.00 82.44 297 VAL A CA 1
ATOM 2409 C C . VAL A 1 297 ? -5.241 -4.891 2.578 1.00 82.44 297 VAL A C 1
ATOM 2411 O O . VAL A 1 297 ? -6.275 -4.475 3.090 1.00 82.44 297 VAL A O 1
ATOM 2414 N N . TYR A 1 298 ? -4.850 -6.162 2.699 1.00 81.06 298 TYR A N 1
ATOM 2415 C CA . TYR A 1 298 ? -5.692 -7.204 3.281 1.00 81.06 298 TYR A CA 1
ATOM 2416 C C . TYR A 1 298 ? -5.521 -7.393 4.803 1.00 81.06 298 TYR A C 1
ATOM 2418 O O . TYR A 1 298 ? -6.099 -8.316 5.374 1.00 81.06 298 TYR A O 1
ATOM 2426 N N . LEU A 1 299 ? -4.782 -6.535 5.521 1.00 73.88 299 LEU A N 1
ATOM 2427 C CA . LEU A 1 299 ? -4.573 -6.695 6.975 1.00 73.88 299 LEU A CA 1
ATOM 2428 C C . LEU A 1 299 ? -5.862 -6.574 7.826 1.00 73.88 299 LEU A C 1
ATOM 2430 O O . LEU A 1 299 ? -5.817 -6.800 9.037 1.00 73.88 299 LEU A O 1
ATOM 2434 N N . GLY A 1 300 ? -7.014 -6.203 7.247 1.00 63.66 300 GLY A N 1
ATOM 2435 C CA . GLY A 1 300 ? -8.341 -6.315 7.879 1.00 63.66 300 GLY A CA 1
ATOM 2436 C C . GLY A 1 300 ? -8.589 -5.425 9.102 1.00 63.66 300 GLY A C 1
ATOM 2437 O O . GLY A 1 300 ? -9.600 -5.573 9.799 1.00 63.66 300 GLY A O 1
ATOM 2438 N N . SER A 1 301 ? -7.675 -4.494 9.389 1.00 71.38 301 SER A N 1
ATOM 2439 C CA . SER A 1 301 ? -7.692 -3.702 10.625 1.00 71.38 301 SER A CA 1
ATOM 2440 C C . SER A 1 301 ? -8.900 -2.760 10.713 1.00 71.38 301 SER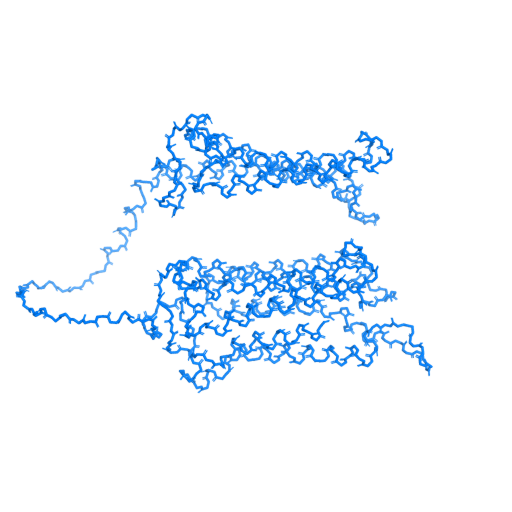 A C 1
ATOM 2442 O O . SER A 1 301 ? -9.468 -2.591 11.796 1.00 71.38 301 SER A O 1
ATOM 2444 N N . ALA A 1 302 ? -9.357 -2.212 9.581 1.00 82.44 302 ALA A N 1
ATOM 2445 C CA . ALA A 1 302 ? -10.511 -1.319 9.529 1.00 82.44 302 ALA A CA 1
ATOM 2446 C C . ALA A 1 302 ? -11.789 -2.003 9.994 1.00 82.44 302 ALA A C 1
ATOM 2448 O O . ALA A 1 302 ? -12.427 -1.541 10.940 1.00 82.44 302 ALA A O 1
ATOM 2449 N N . HIS A 1 303 ? -12.108 -3.151 9.406 1.00 87.88 303 HIS A N 1
ATOM 2450 C CA . HIS A 1 303 ? -13.305 -3.907 9.744 1.00 87.88 303 HIS A CA 1
ATOM 2451 C C . HIS A 1 303 ? -13.257 -4.456 11.167 1.00 87.88 303 HIS A C 1
ATOM 2453 O O . HIS A 1 303 ? -14.285 -4.495 11.836 1.00 87.88 303 HIS A O 1
ATOM 2459 N N . LEU A 1 304 ? -12.085 -4.820 11.691 1.00 87.94 304 LEU A N 1
ATOM 2460 C CA . LEU A 1 304 ? -11.973 -5.332 13.056 1.00 87.94 304 LEU A CA 1
ATOM 2461 C C . LEU A 1 304 ? -12.194 -4.238 14.110 1.00 87.94 304 LEU A C 1
ATOM 2463 O O . LEU A 1 304 ? -12.932 -4.463 15.073 1.00 87.94 304 LEU A O 1
ATOM 2467 N N . PHE A 1 305 ? -11.594 -3.060 13.918 1.00 85.75 305 PHE A N 1
ATOM 2468 C CA . PHE A 1 305 ? -11.576 -1.971 14.903 1.00 85.75 305 PHE A CA 1
ATOM 2469 C C . PHE A 1 305 ? -12.635 -0.883 14.673 1.00 85.75 305 PHE A C 1
ATOM 2471 O O . PHE A 1 305 ? -12.732 0.057 15.471 1.00 85.75 305 PHE A O 1
ATOM 2478 N N . ASN A 1 306 ? -13.503 -1.045 13.667 1.00 85.00 306 ASN A N 1
ATOM 2479 C CA . ASN A 1 306 ? -14.595 -0.110 13.394 1.00 85.00 306 ASN A CA 1
ATOM 2480 C C . ASN A 1 306 ? -15.549 0.195 14.578 1.00 85.00 306 ASN A C 1
ATOM 2482 O O . ASN A 1 306 ? -16.083 1.309 14.588 1.00 85.00 306 ASN A O 1
ATOM 2486 N N . PRO A 1 307 ? -15.765 -0.669 15.604 1.00 86.94 307 PRO A N 1
ATOM 2487 C CA . PRO A 1 307 ? -16.716 -0.359 16.668 1.00 86.94 307 PRO A CA 1
ATOM 2488 C C . PRO A 1 307 ? -16.065 0.357 17.863 1.00 86.94 307 PRO A C 1
ATOM 2490 O O . PRO A 1 307 ? -16.744 0.631 18.853 1.00 86.94 307 PRO A O 1
ATOM 2493 N N . MET A 1 308 ? -14.758 0.660 17.818 1.00 85.25 308 MET A N 1
ATOM 2494 C CA . MET A 1 308 ? -14.022 1.188 18.975 1.00 85.25 308 MET A CA 1
ATOM 2495 C C . MET A 1 308 ? -14.342 2.644 19.318 1.00 85.25 308 MET A C 1
ATOM 2497 O O . MET A 1 308 ? -14.503 2.985 20.484 1.00 85.25 308 MET A O 1
ATOM 2501 N N . SER A 1 309 ? -14.343 3.526 18.324 1.00 85.31 309 SER A N 1
ATOM 2502 C CA . SER A 1 309 ? -14.690 4.947 18.452 1.00 85.31 309 SER A CA 1
ATOM 2503 C C . SER A 1 309 ? -14.765 5.559 17.059 1.00 85.31 309 SER A C 1
ATOM 2505 O O . SER A 1 309 ? -14.150 5.035 16.132 1.00 85.31 309 SER A O 1
ATOM 2507 N N . GLU A 1 310 ? -15.423 6.706 16.913 1.00 82.81 310 GLU A N 1
ATOM 2508 C CA . GLU A 1 310 ? -15.475 7.425 15.633 1.00 82.81 310 GLU A CA 1
ATOM 2509 C C . GLU A 1 310 ? -14.070 7.773 15.101 1.00 82.81 310 GLU A C 1
ATOM 2511 O O . GLU A 1 310 ? -13.797 7.675 13.906 1.00 82.81 310 GLU A O 1
ATOM 2516 N N . LYS A 1 311 ? -13.135 8.126 15.994 1.00 79.06 311 LYS A N 1
ATOM 2517 C CA . LYS A 1 311 ? -11.741 8.391 15.612 1.00 79.06 311 LYS A CA 1
ATOM 2518 C C . LYS A 1 311 ? -11.054 7.124 15.102 1.00 79.06 311 LYS A C 1
ATOM 2520 O O . LYS A 1 311 ? -10.438 7.161 14.044 1.00 79.06 311 LYS A O 1
ATOM 2525 N N . ALA A 1 312 ? -11.178 6.014 15.831 1.00 79.94 312 ALA A N 1
ATOM 2526 C CA . ALA A 1 312 ? -10.602 4.732 15.420 1.00 79.94 312 ALA A CA 1
ATOM 2527 C C . ALA A 1 312 ? -11.198 4.244 14.092 1.00 79.94 312 ALA A C 1
ATOM 2529 O O . ALA A 1 312 ? -10.452 3.774 13.240 1.00 79.94 312 ALA A O 1
ATOM 2530 N N . TYR A 1 313 ? -12.504 4.433 13.889 1.00 81.94 313 TYR A N 1
ATOM 2531 C CA . TYR A 1 313 ? -13.186 4.187 12.622 1.00 81.94 313 TYR A CA 1
ATOM 2532 C C . TYR A 1 313 ? -12.527 4.984 11.487 1.00 81.94 313 TYR A C 1
ATOM 2534 O O . TYR A 1 313 ? -11.975 4.395 10.561 1.00 81.94 313 TYR A O 1
ATOM 2542 N N . LYS A 1 314 ? -12.477 6.320 11.595 1.00 78.94 314 LYS A N 1
ATOM 2543 C CA . LYS A 1 314 ? -11.905 7.187 10.547 1.00 78.94 314 LYS A CA 1
ATOM 2544 C C . LYS A 1 314 ? -10.432 6.880 10.268 1.00 78.94 314 LYS A C 1
ATOM 2546 O O . LYS A 1 314 ? -10.032 6.848 9.109 1.00 78.94 314 LYS A O 1
ATOM 2551 N N . THR A 1 315 ? -9.632 6.638 11.308 1.00 79.62 315 THR A N 1
ATOM 2552 C CA . THR A 1 315 ? -8.208 6.299 11.169 1.00 79.62 315 THR A CA 1
ATOM 2553 C C . THR A 1 315 ? -8.002 4.939 10.511 1.00 79.62 315 THR A C 1
ATOM 2555 O O . THR A 1 315 ? -7.163 4.822 9.627 1.00 79.62 315 THR A O 1
ATOM 2558 N N . SER A 1 316 ? -8.761 3.916 10.900 1.00 79.19 316 SER A N 1
ATOM 2559 C CA . SER A 1 316 ? -8.554 2.573 10.350 1.00 79.19 316 SER A CA 1
ATOM 2560 C C . SER A 1 316 ? -9.007 2.496 8.889 1.00 79.19 316 SER A C 1
ATOM 2562 O O . SER A 1 316 ? -8.285 1.952 8.065 1.00 79.19 316 SER A O 1
ATOM 2564 N N . PHE A 1 317 ? -10.126 3.140 8.531 1.00 78.38 317 PHE A N 1
ATOM 2565 C CA . PHE A 1 317 ? -10.538 3.262 7.127 1.00 78.38 317 PHE A CA 1
ATOM 2566 C C . PHE A 1 317 ? -9.589 4.137 6.297 1.00 78.38 317 PHE A C 1
ATOM 2568 O O . PHE A 1 317 ? -9.427 3.897 5.109 1.00 78.38 317 PHE A O 1
ATOM 2575 N N . PHE A 1 318 ? -8.913 5.127 6.891 1.00 80.88 318 PHE A N 1
ATOM 2576 C CA . PHE A 1 318 ? -7.835 5.834 6.192 1.00 80.88 318 PHE A CA 1
ATOM 2577 C C . PHE A 1 318 ? -6.697 4.881 5.799 1.00 80.88 318 PHE A C 1
ATOM 2579 O O . PHE A 1 318 ? -6.230 4.942 4.664 1.00 80.88 318 PHE A O 1
ATOM 2586 N N . PHE A 1 319 ? -6.280 3.989 6.704 1.00 79.00 319 PHE A N 1
ATOM 2587 C CA . PHE A 1 319 ? -5.260 2.983 6.399 1.00 79.00 319 PHE A CA 1
ATOM 2588 C C . PHE A 1 319 ? -5.730 1.950 5.373 1.00 79.00 319 PHE A C 1
ATOM 2590 O O . PHE A 1 319 ? -4.927 1.542 4.544 1.00 79.00 319 PHE A O 1
ATOM 2597 N N . ASP A 1 320 ? -7.013 1.593 5.373 1.00 79.94 320 ASP A N 1
ATOM 2598 C CA . ASP A 1 320 ? -7.624 0.729 4.355 1.00 79.94 320 ASP A CA 1
ATOM 2599 C C . ASP A 1 320 ? -7.502 1.348 2.947 1.00 79.94 320 ASP A C 1
ATOM 2601 O O . ASP A 1 320 ? -6.921 0.758 2.036 1.00 79.94 320 ASP A O 1
ATOM 2605 N N . TYR A 1 321 ? -7.900 2.618 2.792 1.00 79.06 321 TYR A N 1
ATOM 2606 C CA . TYR A 1 321 ? -7.739 3.346 1.525 1.00 79.06 321 TYR A CA 1
ATOM 2607 C C . TYR A 1 321 ? -6.271 3.567 1.134 1.00 79.06 321 TYR A C 1
ATOM 2609 O O . TYR A 1 321 ? -5.935 3.529 -0.050 1.00 79.06 321 TYR A O 1
ATOM 2617 N N . ALA A 1 322 ? -5.388 3.804 2.107 1.00 82.69 322 ALA A N 1
ATOM 2618 C CA . ALA A 1 322 ? -3.953 3.902 1.853 1.00 82.69 322 ALA A CA 1
ATOM 2619 C C . ALA A 1 322 ? -3.366 2.554 1.395 1.00 82.69 322 ALA A C 1
ATOM 2621 O O . ALA A 1 322 ? -2.501 2.539 0.521 1.00 82.69 322 ALA A O 1
ATOM 2622 N N . GLY A 1 323 ? -3.871 1.438 1.931 1.00 84.62 323 GLY A N 1
ATOM 2623 C CA . GLY A 1 323 ? -3.537 0.082 1.503 1.00 84.62 323 GLY A CA 1
ATOM 2624 C C . GLY A 1 323 ? -3.872 -0.151 0.032 1.00 84.62 323 GLY A C 1
ATOM 2625 O O . GLY A 1 323 ? -3.007 -0.597 -0.716 1.00 84.62 323 GLY A O 1
ATOM 2626 N N . ILE A 1 324 ? -5.066 0.255 -0.418 1.00 84.56 324 ILE A N 1
ATOM 2627 C CA . ILE A 1 324 ? -5.464 0.181 -1.839 1.00 84.56 324 ILE A CA 1
ATOM 2628 C C . ILE A 1 324 ? -4.494 0.982 -2.720 1.00 84.56 324 ILE A C 1
ATOM 2630 O O . ILE A 1 324 ? -4.009 0.484 -3.738 1.00 84.56 324 ILE A O 1
ATOM 2634 N N . SER A 1 325 ? -4.157 2.212 -2.321 1.00 85.12 325 SER A N 1
ATOM 2635 C CA . SER A 1 325 ? -3.207 3.060 -3.057 1.00 85.12 325 SER A CA 1
ATOM 2636 C C . SER A 1 325 ? -1.798 2.461 -3.126 1.00 85.12 325 SER A C 1
ATOM 2638 O O . SER A 1 325 ? -1.130 2.585 -4.157 1.00 85.12 325 SER A O 1
ATOM 2640 N N . LEU A 1 326 ? -1.344 1.817 -2.044 1.00 87.31 326 LEU A N 1
ATOM 2641 C CA . LEU A 1 326 ? -0.055 1.132 -1.981 1.00 87.31 326 LEU A CA 1
ATOM 2642 C C . LEU A 1 326 ? -0.048 -0.115 -2.870 1.00 87.31 326 LEU A C 1
ATOM 2644 O O . LEU A 1 326 ? 0.871 -0.289 -3.665 1.00 87.31 326 LEU A O 1
ATOM 2648 N N . MET A 1 327 ? -1.082 -0.952 -2.786 1.00 86.25 327 MET A N 1
ATOM 2649 C CA . MET A 1 327 ? -1.245 -2.116 -3.658 1.00 86.25 327 MET A CA 1
ATOM 2650 C C . MET A 1 327 ? -1.257 -1.697 -5.134 1.00 86.25 327 MET A C 1
ATOM 2652 O O . MET A 1 327 ? -0.552 -2.288 -5.945 1.00 86.25 327 MET A O 1
ATOM 2656 N N . THR A 1 328 ? -1.981 -0.630 -5.477 1.00 86.31 328 THR A N 1
ATOM 2657 C CA . THR A 1 328 ? -2.032 -0.094 -6.849 1.00 86.31 328 THR A CA 1
ATOM 2658 C C . THR A 1 328 ? -0.638 0.308 -7.342 1.00 86.31 328 THR A C 1
ATOM 2660 O O . THR A 1 328 ? -0.209 -0.093 -8.423 1.00 86.31 328 THR A O 1
ATOM 2663 N N . PHE A 1 329 ? 0.111 1.058 -6.526 1.00 88.31 329 PHE A N 1
ATOM 2664 C CA . PHE A 1 329 ? 1.462 1.506 -6.875 1.00 88.31 329 PHE A CA 1
ATOM 2665 C C . PHE A 1 329 ? 2.461 0.352 -7.005 1.00 88.31 329 PHE A C 1
ATOM 2667 O O . PHE A 1 329 ? 3.303 0.351 -7.898 1.00 88.31 329 PHE A O 1
ATOM 2674 N N . THR A 1 330 ? 2.391 -0.629 -6.113 1.00 89.44 330 THR A N 1
ATOM 2675 C CA . THR A 1 330 ? 3.302 -1.782 -6.132 1.00 89.44 330 THR A CA 1
ATOM 2676 C C . THR A 1 330 ? 2.979 -2.734 -7.288 1.00 89.44 330 THR A C 1
ATOM 2678 O O . THR A 1 330 ? 3.890 -3.167 -7.988 1.00 89.44 330 THR A O 1
ATOM 2681 N N . SER A 1 331 ? 1.697 -2.941 -7.606 1.00 86.62 331 SER A N 1
ATOM 2682 C CA . SER A 1 331 ? 1.256 -3.705 -8.788 1.00 86.62 331 SER A CA 1
ATOM 2683 C C . SER A 1 331 ? 1.666 -3.033 -10.107 1.00 86.62 331 SER A C 1
ATOM 2685 O O . SER A 1 331 ? 2.040 -3.713 -11.062 1.00 86.62 331 SER A O 1
ATOM 2687 N N . CYS A 1 332 ? 1.692 -1.690 -10.158 1.00 89.31 332 CYS A N 1
ATOM 2688 C CA . CYS A 1 332 ? 2.248 -0.951 -11.300 1.00 89.31 332 CYS A CA 1
ATOM 2689 C C . CYS A 1 332 ? 3.696 -1.358 -11.608 1.00 89.31 332 CYS A C 1
ATOM 2691 O O . CYS A 1 332 ? 4.087 -1.353 -12.772 1.00 89.31 332 CYS A O 1
ATOM 2693 N N . GLN A 1 333 ? 4.507 -1.673 -10.592 1.00 89.69 333 GLN A N 1
ATOM 2694 C CA . GLN A 1 333 ? 5.912 -2.035 -10.793 1.00 89.69 333 GLN A CA 1
ATOM 2695 C C . GLN A 1 333 ? 6.032 -3.362 -11.537 1.00 89.69 333 GLN A C 1
ATOM 2697 O O . GLN A 1 333 ? 6.796 -3.443 -12.493 1.00 89.69 333 GLN A O 1
ATOM 2702 N N . VAL A 1 334 ? 5.239 -4.363 -11.154 1.00 89.19 334 VAL A N 1
ATOM 2703 C CA . VAL A 1 334 ? 5.200 -5.680 -11.808 1.00 89.19 334 VAL A CA 1
ATOM 2704 C C . VAL A 1 334 ? 4.813 -5.533 -13.279 1.00 89.19 334 VAL A C 1
ATOM 2706 O O . VAL A 1 334 ? 5.572 -5.935 -14.163 1.00 89.19 334 VAL A O 1
ATOM 2709 N N . LEU A 1 335 ? 3.686 -4.869 -13.560 1.00 87.75 335 LEU A N 1
ATOM 2710 C CA . LEU A 1 335 ? 3.209 -4.688 -14.935 1.00 87.75 335 LEU A CA 1
ATOM 2711 C C . LEU A 1 335 ? 4.167 -3.833 -15.778 1.00 87.75 335 LEU A C 1
ATOM 2713 O O . LEU A 1 335 ? 4.340 -4.079 -16.971 1.00 87.75 335 LEU A O 1
ATOM 2717 N N . PHE A 1 336 ? 4.844 -2.855 -15.177 1.00 89.12 336 PHE A N 1
ATOM 2718 C CA . PHE A 1 336 ? 5.820 -2.040 -15.892 1.00 89.12 336 PHE A CA 1
ATOM 2719 C C . PHE A 1 336 ? 7.150 -2.766 -16.139 1.00 89.12 336 PHE A C 1
ATOM 2721 O O . PHE A 1 336 ? 7.750 -2.591 -17.196 1.00 89.12 336 PHE A O 1
ATOM 2728 N N . PHE A 1 337 ? 7.667 -3.548 -15.193 1.00 87.56 337 PHE A N 1
ATOM 2729 C CA . PHE A 1 337 ? 8.973 -4.194 -15.355 1.00 87.56 337 PHE A CA 1
ATOM 2730 C C . PHE A 1 337 ? 8.913 -5.489 -16.159 1.00 87.56 337 PHE A C 1
ATOM 2732 O O . PHE A 1 337 ? 9.819 -5.721 -16.955 1.00 87.56 337 PHE A O 1
ATOM 2739 N N . TYR A 1 338 ? 7.858 -6.291 -16.007 1.00 85.69 338 TYR A N 1
ATOM 2740 C CA . TYR A 1 338 ? 7.765 -7.589 -16.682 1.00 85.69 338 TYR A CA 1
ATOM 2741 C C . TYR A 1 338 ? 6.937 -7.562 -17.964 1.00 85.69 338 TYR A C 1
ATOM 2743 O O . TYR A 1 338 ? 7.054 -8.468 -18.791 1.00 85.69 338 TYR A O 1
ATOM 2751 N N . ILE A 1 339 ? 6.062 -6.564 -18.124 1.00 83.31 339 ILE A N 1
ATOM 2752 C CA . ILE A 1 339 ? 5.072 -6.565 -19.203 1.00 83.31 339 ILE A CA 1
ATOM 2753 C C . ILE A 1 339 ? 5.124 -5.306 -20.068 1.00 83.31 339 ILE A C 1
ATOM 2755 O O . ILE A 1 339 ? 4.486 -5.321 -21.095 1.00 83.31 339 ILE A O 1
ATOM 2759 N N . ARG A 1 340 ? 5.846 -4.215 -19.777 1.00 86.75 340 ARG A N 1
ATOM 2760 C CA . ARG A 1 340 ? 5.760 -3.010 -20.642 1.00 86.75 340 ARG A CA 1
ATOM 2761 C C . ARG A 1 340 ? 6.296 -3.222 -22.071 1.00 86.75 340 ARG A C 1
ATOM 2763 O O . ARG A 1 340 ? 7.309 -3.906 -22.234 1.00 86.75 340 ARG A O 1
ATOM 2770 N N . PRO A 1 341 ? 5.729 -2.543 -23.091 1.00 83.12 341 PRO A N 1
ATOM 2771 C CA . PRO A 1 341 ? 6.287 -2.504 -24.443 1.00 83.12 341 PRO A CA 1
ATOM 2772 C C . PRO A 1 341 ? 7.584 -1.697 -24.498 1.00 83.12 341 PRO A C 1
ATOM 2774 O O . PRO A 1 341 ? 7.680 -0.591 -23.966 1.00 83.12 341 PRO A O 1
ATOM 2777 N N . MET A 1 342 ? 8.586 -2.271 -25.161 1.00 81.31 342 MET A N 1
ATOM 2778 C CA . MET A 1 342 ? 9.905 -1.672 -25.356 1.00 81.31 342 MET A CA 1
ATOM 2779 C C . MET A 1 342 ? 10.001 -1.062 -26.757 1.00 81.31 342 MET A C 1
ATOM 2781 O O . MET A 1 342 ? 9.374 -1.559 -27.689 1.00 81.31 342 MET A O 1
ATOM 2785 N N . ASN A 1 343 ? 10.805 -0.006 -26.912 1.00 80.44 343 ASN A N 1
ATOM 2786 C CA . ASN A 1 343 ? 11.069 0.660 -28.198 1.00 80.44 343 ASN A CA 1
ATOM 2787 C C . ASN A 1 343 ? 9.806 1.175 -28.915 1.00 80.44 343 ASN A C 1
ATOM 2789 O O . ASN A 1 343 ? 9.717 1.149 -30.141 1.00 80.44 343 ASN A O 1
ATOM 2793 N N . THR A 1 344 ? 8.813 1.640 -28.154 1.00 81.19 344 THR A N 1
ATOM 2794 C CA . THR A 1 344 ? 7.575 2.214 -28.710 1.00 81.19 344 THR A CA 1
ATOM 2795 C C . THR A 1 344 ? 7.753 3.655 -29.189 1.00 81.19 344 THR A C 1
ATOM 2797 O O . THR A 1 344 ? 6.877 4.182 -29.873 1.00 81.19 344 THR A O 1
ATOM 2800 N N . GLY A 1 345 ? 8.841 4.328 -28.791 1.00 83.06 345 GLY A N 1
ATOM 2801 C CA . GLY A 1 345 ? 9.008 5.773 -28.941 1.00 83.06 345 GLY A CA 1
ATOM 2802 C C . GLY A 1 345 ? 8.136 6.587 -27.977 1.00 83.06 345 GLY A C 1
ATOM 2803 O O . GLY A 1 345 ? 8.130 7.817 -28.035 1.00 83.06 345 GLY A O 1
ATOM 2804 N N . TRP A 1 346 ? 7.371 5.929 -27.096 1.00 84.69 346 TRP A N 1
ATOM 2805 C CA . TRP A 1 346 ? 6.535 6.596 -26.104 1.00 84.69 346 TRP A CA 1
ATOM 2806 C C . TRP A 1 346 ? 7.324 6.768 -24.810 1.00 84.69 346 TRP A C 1
ATOM 2808 O O . TRP A 1 346 ? 7.624 5.808 -24.097 1.00 84.69 346 TRP A O 1
ATOM 2818 N N . THR A 1 347 ? 7.591 8.025 -24.458 1.00 87.38 347 THR A N 1
ATOM 2819 C CA . THR A 1 347 ? 8.402 8.402 -23.289 1.00 87.38 347 THR A CA 1
ATOM 2820 C C . THR A 1 347 ? 7.899 7.804 -21.974 1.00 87.38 347 THR A C 1
ATOM 2822 O O . THR A 1 347 ? 8.702 7.498 -21.096 1.00 87.38 347 THR A O 1
ATOM 2825 N N . ILE A 1 348 ? 6.585 7.594 -21.841 1.00 85.62 348 ILE A N 1
ATOM 2826 C CA . ILE A 1 348 ? 5.956 6.993 -20.657 1.00 85.62 348 ILE A CA 1
ATOM 2827 C C . ILE A 1 348 ? 6.405 5.538 -20.416 1.00 85.62 348 ILE A C 1
ATOM 2829 O O . ILE A 1 348 ? 6.494 5.124 -19.267 1.00 85.62 348 ILE A O 1
ATOM 2833 N N . PHE A 1 349 ? 6.726 4.771 -21.464 1.00 86.56 349 PHE A N 1
ATOM 2834 C CA . PHE A 1 349 ? 7.182 3.377 -21.343 1.00 86.56 349 PHE A CA 1
ATOM 2835 C C . PHE A 1 349 ? 8.706 3.247 -21.328 1.00 86.56 349 PHE A C 1
ATOM 2837 O O . PHE A 1 349 ? 9.244 2.282 -20.790 1.00 86.56 349 PHE A O 1
ATOM 2844 N N . GLU A 1 350 ? 9.415 4.233 -21.869 1.00 86.75 350 GLU A N 1
ATOM 2845 C CA . GLU A 1 350 ? 10.881 4.246 -21.908 1.00 86.75 350 GLU A CA 1
ATOM 2846 C C . GLU A 1 350 ? 11.504 4.868 -20.650 1.00 86.75 350 GLU A C 1
ATOM 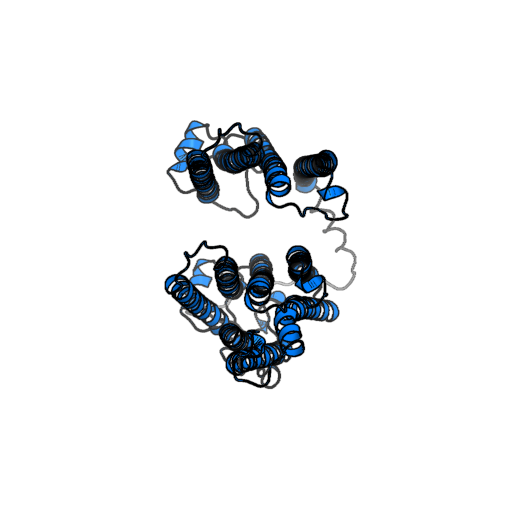2848 O O . GLU A 1 350 ? 12.670 4.621 -20.346 1.00 86.75 350 GLU A O 1
ATOM 2853 N N . SER A 1 351 ? 10.729 5.640 -19.880 1.00 89.31 351 SER A N 1
ATOM 2854 C CA . SER A 1 351 ? 11.176 6.286 -18.647 1.00 89.31 351 SER A CA 1
ATOM 2855 C C . SER A 1 351 ? 10.467 5.705 -17.412 1.00 89.31 351 SER A C 1
ATOM 2857 O O . SER A 1 351 ? 9.354 6.129 -17.083 1.00 89.31 351 SER A O 1
ATOM 2859 N N . PRO A 1 352 ? 11.117 4.789 -16.660 1.00 87.06 352 PRO A N 1
ATOM 2860 C CA . PRO A 1 352 ? 10.570 4.269 -15.406 1.00 87.06 352 PRO A CA 1
ATOM 2861 C C . PRO A 1 352 ? 10.270 5.380 -14.395 1.00 87.06 352 PRO A C 1
ATOM 2863 O O . PRO A 1 352 ? 9.250 5.352 -13.711 1.00 87.06 352 PRO A O 1
ATOM 2866 N N . SER A 1 353 ? 11.132 6.399 -14.322 1.00 89.00 353 SER A N 1
ATOM 2867 C CA . SER A 1 353 ? 10.955 7.524 -13.403 1.00 89.00 353 SER A CA 1
ATOM 2868 C C . SER A 1 353 ? 9.702 8.335 -13.718 1.00 89.00 353 SER A C 1
ATOM 2870 O O . SER A 1 353 ? 8.979 8.702 -12.792 1.00 89.00 353 SER A O 1
ATOM 2872 N N . LEU A 1 354 ? 9.401 8.580 -14.997 1.00 88.25 354 LEU A N 1
ATOM 2873 C CA . LEU A 1 354 ? 8.176 9.265 -15.403 1.00 88.25 354 LEU A CA 1
ATOM 2874 C C . LEU A 1 354 ? 6.939 8.435 -15.039 1.00 88.25 354 LEU A C 1
ATOM 2876 O O . LEU A 1 354 ? 6.043 8.950 -14.369 1.00 88.25 354 LEU A O 1
ATOM 2880 N N . PHE A 1 355 ? 6.914 7.154 -15.420 1.00 86.81 355 PHE A N 1
ATOM 2881 C CA . PHE A 1 355 ? 5.780 6.268 -15.147 1.00 86.81 355 PHE A CA 1
ATOM 2882 C C . PHE A 1 355 ? 5.497 6.150 -13.644 1.00 86.81 355 PHE A C 1
ATOM 2884 O O . PHE A 1 355 ? 4.365 6.346 -13.200 1.00 86.81 355 PHE A O 1
ATOM 2891 N N . PHE A 1 356 ? 6.532 5.915 -12.832 1.00 89.75 356 PHE A N 1
ATOM 2892 C CA . PHE A 1 356 ? 6.368 5.790 -11.384 1.00 89.75 356 PHE A CA 1
ATOM 2893 C C . PHE A 1 356 ? 6.097 7.120 -10.684 1.00 89.75 356 PHE A C 1
ATOM 2895 O O . PHE A 1 356 ? 5.442 7.118 -9.642 1.00 89.75 356 PHE A O 1
ATOM 2902 N N . SER A 1 357 ? 6.513 8.257 -11.249 1.00 88.94 357 SER A N 1
ATOM 2903 C CA . SER A 1 357 ? 6.098 9.574 -10.744 1.00 88.94 357 SER A CA 1
ATOM 2904 C C . SER A 1 357 ? 4.596 9.779 -10.933 1.00 88.94 357 SER A C 1
ATOM 2906 O O . SER A 1 357 ? 3.914 10.170 -9.988 1.00 88.94 357 SER A O 1
ATOM 2908 N N . VAL A 1 358 ? 4.061 9.442 -12.113 1.00 87.69 358 VAL A N 1
ATOM 2909 C CA . VAL A 1 358 ? 2.614 9.496 -12.382 1.00 87.69 358 VAL A CA 1
ATOM 2910 C C . VAL A 1 358 ? 1.858 8.539 -11.460 1.00 87.69 358 VAL A C 1
ATOM 2912 O O . VAL A 1 358 ? 0.920 8.966 -10.786 1.00 87.69 358 VAL A O 1
ATOM 2915 N N . ALA A 1 359 ? 2.306 7.284 -11.354 1.00 88.25 359 ALA A N 1
ATOM 2916 C CA . ALA A 1 359 ? 1.702 6.291 -10.467 1.00 88.25 359 ALA A CA 1
ATOM 2917 C C . ALA A 1 359 ? 1.690 6.766 -9.002 1.00 88.25 359 ALA A C 1
ATOM 2919 O O . ALA A 1 359 ? 0.655 6.717 -8.340 1.00 88.25 359 ALA A O 1
ATOM 2920 N N . SER A 1 360 ? 2.812 7.309 -8.514 1.00 87.56 360 SER A N 1
ATOM 2921 C CA . SER A 1 360 ? 2.920 7.856 -7.155 1.00 87.56 360 SER A CA 1
ATOM 2922 C C . SER A 1 360 ? 1.956 9.020 -6.944 1.00 87.56 360 SER A C 1
ATOM 2924 O O . SER A 1 360 ? 1.232 9.048 -5.949 1.00 87.56 360 SER A O 1
ATOM 2926 N N . CYS A 1 361 ? 1.903 9.974 -7.880 1.00 87.31 361 CYS A N 1
ATOM 2927 C CA . CYS A 1 361 ? 0.984 11.107 -7.809 1.00 87.31 361 CYS A CA 1
ATOM 2928 C C . CYS A 1 361 ? -0.477 10.652 -7.736 1.00 87.31 361 CYS A C 1
ATOM 2930 O O . CYS A 1 361 ? -1.229 11.185 -6.920 1.00 87.31 361 CYS A O 1
ATOM 2932 N N . LEU A 1 362 ? -0.871 9.654 -8.532 1.00 85.69 362 LEU A N 1
ATOM 2933 C CA . LEU A 1 362 ? -2.222 9.089 -8.507 1.00 85.69 362 LEU A CA 1
ATOM 2934 C C . LEU A 1 362 ? -2.526 8.389 -7.174 1.00 85.69 362 LEU A C 1
ATOM 2936 O O . LEU A 1 362 ? -3.584 8.638 -6.595 1.00 85.69 362 LEU A O 1
ATOM 2940 N N . SER A 1 363 ? -1.592 7.607 -6.626 1.00 85.50 363 SER A N 1
ATOM 2941 C CA . SER A 1 363 ? -1.749 6.957 -5.314 1.00 85.50 363 SER A CA 1
ATOM 2942 C C . SER A 1 363 ? -1.846 7.965 -4.158 1.00 85.50 363 SER A C 1
ATOM 2944 O O . SER A 1 363 ? -2.701 7.831 -3.272 1.00 85.50 363 SER A O 1
ATOM 2946 N N . PHE A 1 364 ? -1.026 9.023 -4.165 1.00 82.44 364 PHE A N 1
ATOM 2947 C CA . PHE A 1 364 ? -1.125 10.106 -3.180 1.00 82.44 364 PHE A CA 1
ATOM 2948 C C . PHE A 1 364 ? -2.440 10.870 -3.315 1.00 82.44 364 PHE A C 1
ATOM 2950 O O . PHE A 1 364 ? -3.083 11.161 -2.306 1.00 82.44 364 PHE A O 1
ATOM 2957 N N . LEU A 1 365 ? -2.863 11.161 -4.548 1.00 83.25 365 LEU A N 1
ATOM 2958 C CA . LEU A 1 365 ? -4.122 11.841 -4.821 1.00 83.25 365 LEU A CA 1
ATOM 2959 C C . LEU A 1 365 ? -5.317 11.006 -4.346 1.00 83.25 365 LEU A C 1
ATOM 2961 O O . LEU A 1 365 ? -6.174 11.542 -3.647 1.00 83.25 365 LEU A O 1
ATOM 2965 N N . GLY A 1 366 ? -5.349 9.703 -4.642 1.00 77.50 366 GLY A N 1
ATOM 2966 C CA . GLY A 1 366 ? -6.390 8.782 -4.174 1.00 77.50 366 GLY A CA 1
ATOM 2967 C C . GLY A 1 366 ? -6.503 8.763 -2.649 1.00 77.50 366 GLY A C 1
ATOM 2968 O O . GLY A 1 366 ? -7.584 8.976 -2.092 1.00 77.50 366 GLY A O 1
ATOM 2969 N N . THR A 1 367 ? -5.367 8.632 -1.961 1.00 83.44 367 THR A N 1
ATOM 2970 C CA . THR A 1 367 ? -5.306 8.633 -0.489 1.00 83.44 367 THR A CA 1
ATOM 2971 C C . THR A 1 367 ? -5.735 9.979 0.109 1.00 83.44 367 THR A C 1
ATOM 2973 O O . THR A 1 367 ? -6.545 10.030 1.040 1.00 83.44 367 THR A O 1
ATOM 2976 N N . TYR A 1 368 ? -5.236 11.090 -0.442 1.00 80.06 368 TYR A N 1
ATOM 2977 C CA . TYR A 1 368 ? -5.582 12.444 -0.005 1.00 80.06 368 TYR A CA 1
ATOM 2978 C C . TYR A 1 368 ? -7.075 12.731 -0.177 1.00 80.06 368 TYR A C 1
ATOM 2980 O O . TYR A 1 368 ? -7.723 13.238 0.743 1.00 80.06 368 TYR A O 1
ATOM 2988 N N . LEU A 1 369 ? -7.635 12.384 -1.339 1.00 76.62 369 LEU A N 1
ATOM 2989 C CA . LEU A 1 369 ? -9.049 12.578 -1.625 1.00 76.62 369 LEU A CA 1
ATOM 2990 C C . LEU A 1 369 ? -9.907 11.749 -0.681 1.00 76.62 369 LEU A C 1
ATOM 2992 O O . LEU A 1 369 ? -10.870 12.295 -0.149 1.00 76.62 369 LEU A O 1
ATOM 2996 N N . CYS A 1 370 ? -9.537 10.503 -0.378 1.00 72.12 370 CYS A N 1
ATOM 2997 C CA . CYS A 1 370 ? -10.233 9.699 0.628 1.00 72.12 370 CYS A CA 1
ATOM 2998 C C . CYS A 1 370 ? -10.229 10.364 2.005 1.00 72.12 370 CYS A C 1
ATOM 3000 O O . CYS A 1 370 ? -11.275 10.446 2.640 1.00 72.12 370 CYS A O 1
ATOM 3002 N N . CYS A 1 371 ? -9.096 10.918 2.442 1.00 70.19 371 CYS A N 1
ATOM 3003 C CA . CYS A 1 371 ? -9.010 11.642 3.710 1.00 70.19 371 CYS A CA 1
ATOM 3004 C C . CYS A 1 371 ? -9.908 12.895 3.732 1.00 70.19 371 CYS A C 1
ATOM 3006 O O . CYS A 1 371 ? -10.679 13.103 4.670 1.00 70.19 371 CYS A O 1
ATOM 3008 N N . LYS A 1 372 ? -9.853 13.711 2.673 1.00 68.75 372 LYS A N 1
ATOM 3009 C CA . LYS A 1 372 ? -10.581 14.986 2.582 1.00 68.75 372 LYS A CA 1
ATOM 3010 C C . LYS A 1 372 ? -12.094 14.804 2.479 1.00 68.75 372 LYS A C 1
ATOM 3012 O O . LYS A 1 372 ? -12.854 15.538 3.101 1.00 68.75 372 LYS A O 1
ATOM 3017 N N . THR A 1 373 ? -12.533 13.845 1.677 1.00 62.53 373 THR A N 1
ATOM 3018 C CA . THR A 1 373 ? -13.950 13.650 1.334 1.00 62.53 373 THR A CA 1
ATOM 3019 C C . THR A 1 373 ? -14.720 12.857 2.390 1.00 62.53 373 THR A C 1
ATOM 3021 O O . THR A 1 373 ? -15.929 13.047 2.533 1.00 62.53 373 THR A O 1
ATOM 3024 N N . ASN A 1 374 ? -14.029 12.056 3.213 1.00 56.59 374 ASN A N 1
ATOM 3025 C CA . ASN A 1 374 ? -14.618 11.409 4.392 1.00 56.59 374 ASN A CA 1
ATOM 3026 C C . ASN A 1 374 ? -15.073 12.432 5.461 1.00 56.59 374 ASN A C 1
ATOM 3028 O O . ASN A 1 374 ? -15.777 12.080 6.402 1.00 56.59 374 ASN A O 1
ATOM 3032 N N . ALA A 1 375 ? -14.690 13.709 5.317 1.00 51.03 375 ALA A N 1
ATOM 3033 C CA . ALA A 1 375 ? -15.128 14.804 6.179 1.00 51.03 375 ALA A CA 1
ATOM 3034 C C . ALA A 1 375 ? -16.419 15.503 5.706 1.00 51.03 375 ALA A C 1
ATOM 3036 O O . ALA A 1 375 ? -17.034 16.209 6.501 1.00 51.03 375 ALA A O 1
ATOM 3037 N N . THR A 1 376 ? -16.832 15.340 4.440 1.00 51.94 376 THR A N 1
ATOM 3038 C CA . THR A 1 376 ? -17.900 16.161 3.823 1.00 51.94 376 THR A CA 1
ATOM 3039 C C . THR A 1 376 ? -19.104 15.377 3.292 1.00 51.94 376 THR A C 1
ATOM 3041 O O . THR A 1 376 ? -20.051 16.003 2.827 1.00 51.94 376 THR A O 1
ATOM 3044 N N . ASN A 1 377 ? -19.074 14.040 3.371 1.00 55.38 377 ASN A N 1
ATOM 3045 C CA . ASN A 1 377 ? -20.174 13.084 3.143 1.00 55.38 377 ASN A CA 1
ATOM 3046 C C . ASN A 1 377 ? -21.233 13.501 2.089 1.00 55.38 377 ASN A C 1
ATOM 3048 O O . ASN A 1 377 ? -22.434 13.474 2.349 1.00 55.38 377 ASN A O 1
ATOM 3052 N N . ASN A 1 378 ? -20.792 13.909 0.892 1.00 64.25 378 ASN A N 1
ATOM 3053 C CA . ASN A 1 378 ? -21.669 14.283 -0.222 1.00 64.25 378 ASN A CA 1
ATOM 3054 C C . ASN A 1 378 ? -21.376 13.453 -1.488 1.00 64.25 378 ASN A C 1
ATOM 3056 O O . ASN A 1 378 ? -20.306 12.867 -1.639 1.00 64.25 378 ASN A O 1
ATOM 3060 N N . VAL A 1 379 ? -22.335 13.391 -2.416 1.00 62.25 379 VAL A N 1
ATOM 3061 C CA . VAL A 1 379 ? -22.257 12.545 -3.631 1.00 62.25 379 VAL A CA 1
ATOM 3062 C C . VAL A 1 379 ? -21.053 12.902 -4.516 1.00 62.25 379 VAL A C 1
ATOM 3064 O O . VAL A 1 379 ? -20.404 12.024 -5.090 1.00 62.25 379 VAL A O 1
ATOM 3067 N N . PHE A 1 380 ? -20.708 14.190 -4.580 1.00 66.38 380 PHE A N 1
ATOM 3068 C CA . PHE A 1 380 ? -19.547 14.684 -5.321 1.00 66.38 380 PHE A CA 1
ATOM 3069 C C . PHE A 1 380 ? -18.227 14.140 -4.749 1.00 66.38 380 PHE A C 1
ATOM 3071 O O . PHE A 1 380 ? -17.357 13.687 -5.487 1.00 66.38 380 PHE A O 1
ATOM 3078 N N . SER A 1 381 ? -18.113 14.107 -3.422 1.00 65.88 381 SER A N 1
ATOM 3079 C CA . SER A 1 381 ? -16.991 13.539 -2.673 1.00 65.88 381 SER A CA 1
ATOM 3080 C C . SER A 1 381 ? -16.783 12.044 -2.943 1.00 65.88 381 SER A C 1
ATOM 3082 O O . SER A 1 381 ? -15.651 11.615 -3.162 1.00 65.88 381 SER A O 1
ATOM 3084 N N . THR A 1 382 ? -17.861 11.259 -3.001 1.00 65.75 382 THR A N 1
ATOM 3085 C CA . THR A 1 382 ? -17.792 9.830 -3.352 1.00 65.75 382 THR A CA 1
ATOM 3086 C C . THR A 1 382 ? -17.338 9.619 -4.797 1.00 65.75 382 THR A C 1
ATOM 3088 O O . THR A 1 382 ? -16.460 8.797 -5.053 1.00 65.75 382 THR A O 1
ATOM 3091 N N . SER A 1 383 ? -17.871 10.409 -5.732 1.00 69.88 383 SER A N 1
ATOM 3092 C CA . SER A 1 383 ? -17.520 10.320 -7.158 1.00 69.88 383 SER A CA 1
ATOM 3093 C C . SER A 1 383 ? -16.049 10.666 -7.410 1.00 69.88 383 SER A C 1
ATOM 3095 O O . SER A 1 383 ? -15.368 9.998 -8.184 1.00 69.88 383 SER A O 1
ATOM 3097 N N . LEU A 1 384 ? -15.529 11.675 -6.705 1.00 72.31 384 LEU A N 1
ATOM 3098 C CA . LEU A 1 384 ? -14.137 12.109 -6.822 1.00 72.31 384 LEU A CA 1
ATOM 3099 C C . LEU A 1 384 ? -13.144 11.047 -6.317 1.00 72.31 384 LEU A C 1
ATOM 3101 O O . LEU A 1 384 ? -12.081 10.869 -6.909 1.00 72.31 384 LEU A O 1
ATOM 3105 N N . ARG A 1 385 ? -13.494 10.311 -5.253 1.00 70.31 385 ARG A N 1
ATOM 3106 C CA . ARG A 1 385 ? -12.699 9.170 -4.768 1.00 70.31 385 ARG A CA 1
ATOM 3107 C C . ARG A 1 385 ? -12.665 8.029 -5.779 1.00 70.31 385 ARG A C 1
ATOM 3109 O O . ARG A 1 385 ? -11.586 7.529 -6.080 1.00 70.31 385 ARG A O 1
ATOM 3116 N N . ALA A 1 386 ? -13.830 7.644 -6.302 1.00 73.44 386 ALA A N 1
ATOM 3117 C CA . ALA A 1 386 ? -13.941 6.580 -7.296 1.00 73.44 386 ALA A CA 1
ATOM 3118 C C . ALA A 1 386 ? -13.117 6.908 -8.551 1.00 73.44 386 ALA A C 1
ATOM 3120 O O . ALA A 1 386 ? -12.337 6.079 -9.010 1.00 73.44 386 ALA A O 1
ATOM 3121 N N . ALA A 1 387 ? -13.195 8.151 -9.037 1.00 78.44 387 ALA A N 1
ATOM 3122 C CA . ALA A 1 387 ? -12.406 8.610 -10.177 1.00 78.44 387 ALA A CA 1
ATOM 3123 C C . ALA A 1 387 ? -10.888 8.518 -9.935 1.00 78.44 387 ALA A C 1
ATOM 3125 O O . ALA A 1 387 ? -10.147 8.137 -10.838 1.00 78.44 387 ALA A O 1
ATOM 3126 N N . ALA A 1 388 ? -10.414 8.838 -8.727 1.00 79.88 388 ALA A N 1
ATOM 3127 C CA . ALA A 1 388 ? -8.991 8.774 -8.401 1.00 79.88 388 ALA A CA 1
ATOM 3128 C C . ALA A 1 388 ? -8.455 7.334 -8.366 1.00 79.88 388 ALA A C 1
ATOM 3130 O O . ALA A 1 388 ? -7.390 7.068 -8.923 1.00 79.88 388 ALA A O 1
ATOM 3131 N N . PHE A 1 389 ? -9.199 6.398 -7.766 1.00 80.19 389 PHE A N 1
ATOM 3132 C CA . PHE A 1 389 ? -8.820 4.981 -7.779 1.00 80.19 389 PHE A CA 1
ATOM 3133 C C . PHE A 1 389 ? -8.918 4.371 -9.176 1.00 80.19 389 PHE A C 1
ATOM 3135 O O . PHE A 1 389 ? -8.010 3.648 -9.578 1.00 80.19 389 PHE A O 1
ATOM 3142 N N . LEU A 1 390 ? -9.948 4.728 -9.949 1.00 83.94 390 LEU A N 1
ATOM 3143 C CA . LEU A 1 390 ? -10.067 4.312 -11.343 1.00 83.94 390 LEU A CA 1
ATOM 3144 C C . LEU A 1 390 ? -8.881 4.814 -12.176 1.00 83.94 390 LEU A C 1
ATOM 3146 O O . LEU A 1 390 ? -8.309 4.048 -12.943 1.00 83.94 390 LEU A O 1
ATOM 3150 N N . ALA A 1 391 ? -8.456 6.068 -11.999 1.00 85.94 391 ALA A N 1
ATOM 3151 C CA . ALA A 1 391 ? -7.275 6.595 -12.680 1.00 85.94 391 ALA A CA 1
ATOM 3152 C C . ALA A 1 391 ? -5.996 5.821 -12.307 1.00 85.94 391 ALA A C 1
ATOM 3154 O O . ALA A 1 391 ? -5.195 5.506 -13.186 1.00 85.94 391 ALA A O 1
ATOM 3155 N N . GLY A 1 392 ? -5.822 5.470 -11.027 1.00 86.00 392 GLY A N 1
ATOM 3156 C CA . GLY A 1 392 ? -4.720 4.616 -10.571 1.00 86.00 392 GLY A CA 1
ATOM 3157 C C . GLY A 1 392 ? -4.753 3.217 -11.196 1.00 86.00 392 GLY A C 1
ATOM 3158 O O . GLY A 1 392 ? -3.732 2.733 -11.686 1.00 86.00 392 GLY A O 1
ATOM 3159 N N . TYR A 1 393 ? -5.931 2.593 -11.253 1.00 85.81 393 TYR A N 1
ATOM 3160 C CA . TYR A 1 393 ? -6.139 1.294 -11.895 1.00 85.81 393 TYR A CA 1
ATOM 3161 C C . TYR A 1 393 ? -5.833 1.333 -13.400 1.00 85.81 393 TYR A C 1
ATOM 3163 O O . TYR A 1 393 ? -5.105 0.486 -13.921 1.00 85.81 393 TYR A O 1
ATOM 3171 N N . LEU A 1 394 ? -6.323 2.355 -14.105 1.00 88.19 394 LEU A N 1
ATOM 3172 C CA . LEU A 1 394 ? -6.035 2.549 -15.525 1.00 88.19 394 LEU A CA 1
ATOM 3173 C C . LEU A 1 394 ? -4.531 2.724 -15.756 1.00 88.19 394 LEU A C 1
ATOM 3175 O O . LEU A 1 394 ? -3.965 2.034 -16.594 1.00 88.19 394 LEU A O 1
ATOM 3179 N N . ASN A 1 395 ? -3.847 3.557 -14.965 1.00 88.69 395 ASN A N 1
ATOM 3180 C CA . ASN A 1 395 ? -2.392 3.696 -15.063 1.00 88.69 395 ASN A CA 1
ATOM 3181 C C . ASN A 1 395 ? -1.661 2.361 -14.839 1.00 88.69 395 ASN A C 1
ATOM 3183 O O . ASN A 1 395 ? -0.721 2.048 -15.563 1.00 88.69 395 ASN A O 1
ATOM 3187 N N . THR A 1 396 ? -2.117 1.566 -13.868 1.00 88.25 396 THR A N 1
ATOM 3188 C CA . THR A 1 396 ? -1.559 0.238 -13.566 1.00 88.25 396 THR A CA 1
ATOM 3189 C C . THR A 1 396 ? -1.658 -0.696 -14.766 1.00 88.25 396 THR A C 1
ATOM 3191 O O . THR A 1 396 ? -0.693 -1.373 -15.097 1.00 88.25 396 THR A O 1
ATOM 3194 N N . THR A 1 397 ? -2.796 -0.691 -15.459 1.00 87.69 397 THR A N 1
ATOM 3195 C CA . THR A 1 397 ? -3.087 -1.614 -16.567 1.00 87.69 397 THR A CA 1
ATOM 3196 C C . THR A 1 397 ? -2.554 -1.162 -17.929 1.00 87.69 397 THR A C 1
ATOM 3198 O O . THR A 1 397 ? -2.415 -1.983 -18.836 1.00 87.69 397 THR A O 1
ATOM 3201 N N . VAL A 1 398 ? -2.202 0.117 -18.086 1.00 89.50 398 VAL A N 1
ATOM 3202 C CA . VAL A 1 398 ? -1.702 0.698 -19.344 1.00 89.50 398 VAL A CA 1
ATOM 3203 C C . VAL A 1 398 ? -0.498 -0.046 -19.955 1.00 89.50 398 VAL A C 1
ATOM 3205 O O . VAL A 1 398 ? -0.541 -0.266 -21.166 1.00 89.50 398 VAL A O 1
ATOM 3208 N N . PRO A 1 399 ? 0.538 -0.491 -19.207 1.00 88.94 399 PRO A N 1
ATOM 3209 C CA . PRO A 1 399 ? 1.629 -1.296 -19.768 1.00 88.94 399 PRO A CA 1
ATOM 3210 C C . PRO A 1 399 ? 1.146 -2.583 -20.442 1.00 88.94 399 PRO A C 1
ATOM 3212 O O . PRO A 1 399 ? 1.583 -2.893 -21.548 1.00 88.94 399 PRO A O 1
ATOM 3215 N N . TYR A 1 400 ? 0.195 -3.284 -19.818 1.00 87.50 400 TYR A N 1
ATOM 3216 C CA . TYR A 1 400 ? -0.391 -4.501 -20.376 1.00 87.50 400 TYR A CA 1
ATOM 3217 C C . TYR A 1 400 ? -1.174 -4.204 -21.657 1.00 87.50 400 TYR A C 1
ATOM 3219 O O . TYR A 1 400 ? -0.969 -4.853 -22.681 1.00 87.50 400 TYR A O 1
ATOM 3227 N N . LEU A 1 401 ? -2.049 -3.194 -21.618 1.00 87.38 401 LEU A N 1
ATOM 3228 C CA . LEU A 1 401 ? -2.892 -2.818 -22.754 1.00 87.38 401 LEU A CA 1
ATOM 3229 C C . LEU A 1 401 ? -2.069 -2.343 -23.951 1.00 87.38 401 LEU A C 1
ATOM 3231 O O . LEU A 1 401 ? -2.277 -2.815 -25.066 1.00 87.38 401 LEU A O 1
ATOM 3235 N N . ALA A 1 402 ? -1.115 -1.438 -23.726 1.00 85.38 402 ALA A N 1
ATOM 3236 C CA . ALA A 1 402 ? -0.214 -0.974 -24.776 1.00 85.38 402 ALA A CA 1
ATOM 3237 C C . ALA A 1 402 ? 0.575 -2.146 -25.354 1.00 85.38 402 ALA A C 1
ATOM 3239 O O . ALA A 1 402 ? 0.696 -2.298 -26.562 1.00 85.38 402 ALA A O 1
ATOM 3240 N N . GLY A 1 403 ? 1.030 -3.028 -24.481 1.00 81.88 403 GLY A N 1
ATOM 3241 C CA . GLY A 1 403 ? 1.665 -4.261 -24.853 1.00 81.88 403 GLY A CA 1
ATOM 3242 C C . GLY A 1 403 ? 0.861 -5.200 -25.753 1.00 81.88 403 GLY A C 1
ATOM 3243 O O . GLY A 1 403 ? 1.376 -5.715 -26.743 1.00 81.88 403 GLY A O 1
ATOM 3244 N N . ALA A 1 404 ? -0.423 -5.379 -25.450 1.00 82.19 404 ALA A N 1
ATOM 3245 C CA . ALA A 1 404 ? -1.340 -6.131 -26.297 1.00 82.19 404 ALA A CA 1
ATOM 3246 C C . ALA A 1 404 ? -1.577 -5.445 -27.658 1.00 82.19 404 ALA A C 1
ATOM 3248 O O . ALA A 1 404 ? -1.769 -6.134 -28.657 1.00 82.19 404 ALA A O 1
ATOM 3249 N N . VAL A 1 405 ? -1.542 -4.107 -27.715 1.00 81.94 405 VAL A N 1
ATOM 3250 C CA . VAL A 1 405 ? -1.685 -3.322 -28.958 1.00 81.94 405 VAL A CA 1
ATOM 3251 C C . VAL A 1 405 ? -0.433 -3.403 -29.833 1.00 81.94 405 VAL A C 1
ATOM 3253 O O . VAL A 1 405 ? -0.546 -3.602 -31.038 1.00 81.94 405 VAL A O 1
ATOM 3256 N N . PHE A 1 406 ? 0.756 -3.279 -29.242 1.00 78.50 406 PHE A N 1
ATOM 3257 C CA . PHE A 1 406 ? 2.043 -3.378 -29.944 1.00 78.50 406 PHE A CA 1
ATOM 3258 C C . PHE A 1 406 ? 2.472 -4.826 -30.217 1.00 78.50 406 PHE A C 1
ATOM 3260 O O . PHE A 1 406 ? 3.608 -5.071 -30.619 1.00 78.50 406 PHE A O 1
ATOM 3267 N N . CYS A 1 407 ? 1.576 -5.788 -30.003 1.00 76.38 407 CYS A N 1
ATOM 3268 C CA . CYS A 1 407 ? 1.837 -7.198 -30.210 1.00 76.38 407 CYS A CA 1
ATOM 3269 C C . CYS A 1 407 ? 2.106 -7.505 -31.694 1.00 76.38 407 CYS A C 1
ATOM 3271 O O . CYS A 1 407 ? 1.179 -7.585 -32.500 1.00 76.38 407 CYS A O 1
ATOM 3273 N N . SER A 1 408 ? 3.374 -7.705 -32.055 1.00 65.81 408 SER A N 1
ATOM 3274 C CA . SER A 1 408 ? 3.806 -8.170 -33.374 1.00 65.81 408 SER A CA 1
ATOM 3275 C C . SER A 1 408 ? 4.221 -9.641 -33.302 1.00 65.81 408 SER A C 1
ATOM 3277 O O . SER A 1 408 ? 5.370 -9.983 -33.027 1.00 65.81 408 SER A O 1
ATOM 3279 N N . CYS A 1 409 ? 3.266 -10.538 -33.547 1.00 58.81 409 CYS A N 1
ATOM 3280 C CA . CYS A 1 409 ? 3.578 -11.937 -33.823 1.00 58.81 409 CYS A CA 1
ATOM 3281 C C . CYS A 1 409 ? 4.137 -12.016 -35.252 1.00 58.81 409 CYS A C 1
ATOM 3283 O O . CYS A 1 409 ? 3.412 -11.721 -36.198 1.00 58.81 409 CYS A O 1
ATOM 3285 N N . LEU A 1 410 ? 5.412 -12.369 -35.423 1.00 52.72 410 LEU A N 1
ATOM 3286 C CA . LEU A 1 410 ? 5.883 -12.867 -36.721 1.00 52.72 410 LEU A CA 1
ATOM 3287 C C . LEU A 1 410 ? 5.251 -14.255 -36.941 1.00 52.72 410 LEU A C 1
ATOM 3289 O O . LEU A 1 410 ? 5.070 -14.983 -35.971 1.00 52.72 410 LEU A O 1
ATOM 3293 N N . ASP A 1 411 ? 4.876 -14.579 -38.181 1.00 49.53 411 ASP A N 1
ATOM 3294 C CA . ASP A 1 411 ? 4.005 -15.705 -38.593 1.00 49.53 411 ASP A CA 1
ATOM 3295 C C . ASP A 1 411 ? 4.501 -17.137 -38.279 1.00 49.53 411 ASP A C 1
ATOM 3297 O O . ASP A 1 411 ? 3.845 -18.105 -38.653 1.00 49.53 411 ASP A O 1
ATOM 3301 N N . ASP A 1 412 ? 5.595 -17.297 -37.542 1.00 50.38 412 ASP A N 1
ATOM 3302 C CA . ASP A 1 412 ? 6.057 -18.583 -37.021 1.00 50.38 412 ASP A CA 1
ATOM 3303 C C . ASP A 1 412 ? 6.056 -18.516 -35.490 1.00 50.38 412 ASP A C 1
ATOM 3305 O O . ASP A 1 412 ? 6.376 -17.472 -34.925 1.00 50.38 412 ASP A O 1
ATOM 3309 N N . ASP A 1 413 ? 5.710 -19.621 -34.817 1.00 52.34 413 ASP A N 1
ATOM 3310 C CA . ASP A 1 413 ? 5.475 -19.813 -33.365 1.00 52.34 413 ASP A CA 1
ATOM 3311 C C . ASP A 1 413 ? 6.555 -19.282 -32.382 1.00 52.34 413 ASP A C 1
ATOM 3313 O O . ASP A 1 413 ? 6.490 -19.493 -31.170 1.00 52.34 413 ASP A O 1
ATOM 3317 N N . THR A 1 414 ? 7.546 -18.542 -32.859 1.00 48.59 414 THR A N 1
ATOM 3318 C CA . THR A 1 414 ? 8.503 -17.754 -32.093 1.00 48.59 414 THR A CA 1
ATOM 3319 C C . THR A 1 414 ? 8.080 -16.284 -32.044 1.00 48.59 414 THR A C 1
ATOM 3321 O O . THR A 1 414 ? 8.677 -15.416 -32.685 1.00 48.59 414 THR A O 1
ATOM 3324 N N . CYS A 1 415 ? 7.066 -15.963 -31.236 1.00 55.25 415 CYS A N 1
ATOM 3325 C CA . CYS A 1 415 ? 6.893 -14.580 -30.789 1.00 55.25 415 CYS A CA 1
ATOM 3326 C C . CYS A 1 415 ? 8.163 -14.172 -30.027 1.00 55.25 415 CYS A C 1
ATOM 3328 O O . CYS A 1 415 ? 8.471 -14.773 -28.997 1.00 55.25 415 CYS A O 1
ATOM 3330 N N . LEU A 1 416 ? 8.894 -13.158 -30.504 1.00 48.06 416 LEU A N 1
ATOM 3331 C CA . LEU A 1 416 ? 9.901 -12.459 -29.698 1.00 48.06 416 LEU A CA 1
ATOM 3332 C C . LEU A 1 416 ? 9.146 -11.832 -28.518 1.00 48.06 416 LEU A C 1
ATOM 3334 O O . LEU A 1 416 ? 8.457 -10.827 -28.667 1.00 48.06 416 LEU A O 1
ATOM 3338 N N . ALA A 1 417 ? 9.137 -12.558 -27.401 1.00 48.38 417 ALA A N 1
ATOM 3339 C CA . ALA A 1 417 ? 8.012 -12.606 -26.483 1.00 48.38 417 ALA A CA 1
ATOM 3340 C C . ALA A 1 417 ? 7.699 -11.259 -25.833 1.00 48.38 417 ALA A C 1
ATOM 3342 O O . ALA A 1 417 ? 8.378 -10.805 -24.915 1.00 48.38 417 ALA A O 1
ATOM 3343 N N . PHE A 1 418 ? 6.576 -10.689 -26.249 1.00 63.31 418 PHE A N 1
ATOM 3344 C CA . PHE A 1 418 ? 5.816 -9.804 -25.401 1.00 63.31 418 PHE A CA 1
ATOM 3345 C C . PHE A 1 418 ? 4.859 -10.644 -24.547 1.00 63.31 418 PHE A C 1
ATOM 3347 O O . PHE A 1 418 ? 4.027 -11.375 -25.089 1.00 63.31 418 PHE A O 1
ATOM 3354 N N . SER A 1 419 ? 4.961 -10.580 -23.218 1.00 69.50 419 SER A N 1
ATOM 3355 C CA . SER A 1 419 ? 4.159 -11.410 -22.301 1.00 69.50 419 SER A CA 1
ATOM 3356 C C . SER A 1 419 ? 2.649 -11.249 -22.531 1.00 69.50 419 SER A C 1
ATOM 3358 O O . SER A 1 419 ? 1.939 -12.253 -22.541 1.00 69.50 419 SER A O 1
ATOM 3360 N N . ALA A 1 420 ? 2.166 -10.047 -22.870 1.00 76.31 420 ALA A N 1
ATOM 3361 C CA . ALA A 1 420 ? 0.751 -9.819 -23.202 1.00 76.31 420 ALA A CA 1
ATOM 3362 C C . ALA A 1 420 ? 0.291 -10.391 -24.564 1.00 76.31 420 ALA A C 1
ATOM 3364 O O . ALA A 1 420 ? -0.910 -10.443 -24.823 1.00 76.31 420 ALA A O 1
ATOM 3365 N N . CYS A 1 421 ? 1.194 -10.851 -25.442 1.00 76.75 421 CYS A N 1
ATOM 3366 C CA . CYS A 1 421 ? 0.816 -11.567 -26.673 1.00 76.75 421 CYS A CA 1
ATOM 3367 C C . CYS A 1 421 ? 0.396 -13.017 -26.395 1.00 76.75 421 CYS A C 1
ATOM 3369 O O . CYS A 1 421 ? -0.390 -13.613 -27.145 1.00 76.75 421 CYS A O 1
ATOM 3371 N N . SER A 1 422 ? 0.911 -13.604 -25.311 1.00 79.12 422 SER A N 1
ATOM 3372 C CA . SER A 1 422 ? 0.626 -14.989 -24.948 1.00 79.12 422 SER A CA 1
ATOM 3373 C C . SER A 1 422 ? -0.876 -15.201 -24.753 1.00 79.12 422 SER A C 1
ATOM 3375 O O . SER A 1 422 ? -1.556 -14.410 -24.097 1.00 79.12 422 SER A O 1
ATOM 3377 N N . ARG A 1 423 ? -1.424 -16.289 -25.315 1.00 82.19 423 ARG A N 1
ATOM 3378 C CA . ARG A 1 423 ? -2.825 -16.678 -25.063 1.00 82.19 423 ARG A CA 1
ATOM 3379 C C . ARG A 1 423 ? -3.072 -16.925 -23.573 1.00 82.19 423 ARG A C 1
ATOM 3381 O O . ARG A 1 423 ? -4.134 -16.567 -23.078 1.00 82.19 423 ARG A O 1
ATOM 3388 N N . LEU A 1 424 ? -2.082 -17.484 -22.874 1.00 81.62 424 LEU A N 1
ATOM 3389 C CA . LEU A 1 424 ? -2.157 -17.754 -21.441 1.00 81.62 424 LEU A CA 1
ATOM 3390 C C . LEU A 1 424 ? -2.225 -16.451 -20.635 1.00 81.62 424 LEU A C 1
ATOM 3392 O O . LEU A 1 424 ? -3.164 -16.261 -19.869 1.00 81.62 424 LEU A O 1
ATOM 3396 N N . SER A 1 425 ? -1.290 -15.523 -20.872 1.00 84.88 425 SER A N 1
ATOM 3397 C CA . SER A 1 425 ? -1.288 -14.219 -20.194 1.00 84.88 425 SER A CA 1
ATOM 3398 C C . SER A 1 425 ? -2.579 -13.443 -20.455 1.00 84.88 425 SER A C 1
ATOM 3400 O O . SER A 1 425 ? -3.150 -12.883 -19.525 1.00 84.88 425 SER A O 1
ATOM 3402 N N . ARG A 1 426 ? -3.085 -13.451 -21.698 1.00 85.38 426 ARG A N 1
ATOM 3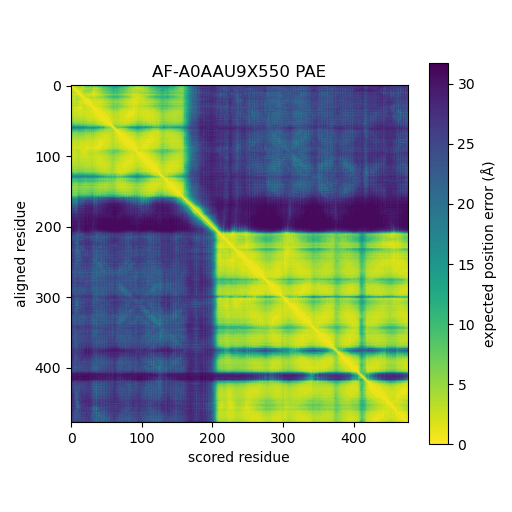403 C CA . ARG A 1 426 ? -4.363 -12.801 -22.033 1.00 85.38 426 ARG A CA 1
ATOM 3404 C C . ARG A 1 426 ? -5.537 -13.416 -21.287 1.00 85.38 426 ARG A C 1
ATOM 3406 O O . ARG A 1 426 ? -6.407 -12.679 -20.838 1.00 85.38 426 ARG A O 1
ATOM 3413 N N . GLY A 1 427 ? -5.559 -14.741 -21.144 1.00 86.69 427 GLY A N 1
ATOM 3414 C CA . GLY A 1 427 ? -6.567 -15.434 -20.343 1.00 86.69 427 GLY A CA 1
ATOM 3415 C C . GLY A 1 427 ? -6.565 -14.956 -18.891 1.00 86.69 427 GLY A C 1
ATOM 3416 O O . GLY A 1 427 ? -7.620 -14.593 -18.370 1.00 86.69 427 GLY A O 1
ATOM 3417 N N . PHE A 1 428 ? -5.382 -14.876 -18.277 1.00 88.25 428 PHE A N 1
ATOM 3418 C CA . PHE A 1 428 ? -5.229 -14.370 -16.914 1.00 88.25 428 PHE A CA 1
ATOM 3419 C C . PHE A 1 428 ? -5.660 -12.902 -16.785 1.00 88.25 428 PHE A C 1
ATOM 3421 O O . PHE A 1 428 ? -6.506 -12.580 -15.954 1.00 88.25 428 PHE A O 1
ATOM 3428 N N . TYR A 1 429 ? -5.209 -12.030 -17.689 1.00 89.00 429 TYR A N 1
ATOM 3429 C CA . TYR A 1 429 ? -5.582 -10.614 -17.681 1.00 89.00 429 TYR A CA 1
ATOM 3430 C C . TYR A 1 429 ? -7.089 -10.379 -17.872 1.00 89.00 429 TYR A C 1
ATOM 3432 O O . TYR A 1 429 ? -7.680 -9.541 -17.193 1.00 89.00 429 TYR A O 1
ATOM 3440 N N . VAL A 1 430 ? -7.748 -11.139 -18.754 1.00 91.12 430 VAL A N 1
ATOM 3441 C CA . VAL A 1 430 ? -9.213 -11.084 -18.898 1.00 91.12 430 VAL A CA 1
ATOM 3442 C C . VAL A 1 430 ? -9.895 -11.519 -17.601 1.00 91.12 430 VAL A C 1
ATOM 3444 O O . VAL A 1 430 ? -10.831 -10.851 -17.160 1.00 91.12 430 VAL A O 1
ATOM 3447 N N . GLY A 1 431 ? -9.408 -12.586 -16.960 1.00 89.81 431 GLY A N 1
ATOM 3448 C CA . GLY A 1 431 ? -9.873 -13.016 -15.641 1.00 89.81 431 GLY A CA 1
ATOM 3449 C C . GLY A 1 431 ? -9.752 -11.907 -14.593 1.00 89.81 431 GLY A C 1
ATOM 3450 O O . GLY A 1 431 ? -10.725 -11.619 -13.894 1.00 89.81 431 GLY A O 1
ATOM 3451 N N . HIS A 1 432 ? -8.607 -11.224 -14.541 1.00 91.81 432 HIS A N 1
ATOM 3452 C CA . HIS A 1 432 ? -8.375 -10.076 -13.664 1.00 91.81 432 HIS A CA 1
ATOM 3453 C C . HIS A 1 432 ? -9.397 -8.955 -13.907 1.00 91.81 432 HIS A C 1
ATOM 3455 O O . HIS A 1 432 ? -10.098 -8.542 -12.982 1.00 91.81 432 HIS A O 1
ATOM 3461 N N . VAL A 1 433 ? -9.530 -8.492 -15.155 1.00 89.81 433 VAL A N 1
ATOM 3462 C CA . VAL A 1 433 ? -10.413 -7.371 -15.516 1.00 89.81 433 VAL A CA 1
ATOM 3463 C C . VAL A 1 433 ? -11.880 -7.694 -15.222 1.00 89.81 433 VAL A C 1
ATOM 3465 O O . VAL A 1 433 ? -12.580 -6.870 -14.634 1.00 89.81 433 VAL A O 1
ATOM 3468 N N . VAL A 1 434 ? -12.353 -8.894 -15.577 1.00 93.88 434 VAL A N 1
ATOM 3469 C CA . VAL A 1 434 ? -13.741 -9.314 -15.322 1.00 93.88 434 VAL A CA 1
ATOM 3470 C C . VAL A 1 434 ? -14.046 -9.321 -13.824 1.00 93.88 434 VAL A C 1
ATOM 3472 O O . VAL A 1 434 ? -15.078 -8.791 -13.411 1.00 93.88 434 VAL A O 1
ATOM 3475 N N . ASN A 1 435 ? -13.145 -9.871 -13.005 1.00 91.00 435 ASN A N 1
ATOM 3476 C CA . ASN A 1 435 ? -13.328 -9.911 -11.555 1.00 91.00 435 ASN A CA 1
ATOM 3477 C C . ASN A 1 435 ? -13.289 -8.511 -10.926 1.00 91.00 435 ASN A C 1
ATOM 3479 O O . ASN A 1 435 ? -14.121 -8.218 -10.069 1.00 91.00 435 ASN A O 1
ATOM 3483 N N . MET A 1 436 ? -12.390 -7.626 -11.372 1.00 88.19 436 MET A N 1
ATOM 3484 C CA . MET A 1 436 ? -12.312 -6.249 -10.867 1.00 88.19 436 MET A CA 1
ATOM 3485 C C . MET A 1 436 ? -13.554 -5.424 -11.231 1.00 88.19 436 MET A C 1
ATOM 3487 O O . MET A 1 436 ? -14.089 -4.720 -10.376 1.00 88.19 436 MET A O 1
ATOM 3491 N N . ILE A 1 437 ? -14.070 -5.559 -12.459 1.00 87.62 437 ILE A N 1
ATOM 3492 C CA . ILE A 1 437 ? -15.320 -4.902 -12.875 1.00 87.62 437 ILE A CA 1
ATOM 3493 C C . ILE A 1 437 ? -16.502 -5.430 -12.059 1.00 87.62 437 ILE A C 1
ATOM 3495 O O . ILE A 1 437 ? -17.301 -4.645 -11.554 1.00 87.62 437 ILE A O 1
ATOM 3499 N N . LEU A 1 438 ? -16.624 -6.752 -11.904 1.00 89.44 438 LEU A N 1
ATOM 3500 C CA . LEU A 1 438 ? -17.716 -7.339 -11.128 1.00 89.44 438 LEU A CA 1
ATOM 3501 C C . LEU A 1 438 ? -17.651 -6.917 -9.651 1.00 89.44 438 LEU A C 1
ATOM 3503 O O . LEU A 1 438 ? -18.684 -6.600 -9.064 1.00 89.44 438 LEU A O 1
ATOM 3507 N N . SER A 1 439 ? -16.447 -6.868 -9.077 1.00 87.75 439 SER A N 1
ATOM 3508 C CA . SER A 1 439 ? -16.191 -6.386 -7.717 1.00 87.75 439 SER A CA 1
ATOM 3509 C C . SER A 1 439 ? -16.701 -4.951 -7.523 1.00 87.75 439 SER A C 1
ATOM 3511 O O . SER A 1 439 ? -17.506 -4.701 -6.621 1.00 87.75 439 SER A O 1
ATOM 3513 N N . ASP A 1 440 ? -16.327 -4.028 -8.417 1.00 82.31 440 ASP A N 1
ATOM 3514 C CA . ASP A 1 440 ? -16.760 -2.626 -8.353 1.00 82.31 440 ASP A CA 1
ATOM 3515 C C . ASP A 1 440 ? -18.273 -2.466 -8.568 1.00 82.31 440 ASP A C 1
ATOM 3517 O O . ASP A 1 440 ? -18.924 -1.713 -7.842 1.00 82.31 440 ASP A O 1
ATOM 3521 N N . LEU A 1 441 ? -18.873 -3.208 -9.506 1.00 83.00 441 LEU A N 1
ATOM 3522 C CA . LEU A 1 441 ? -20.318 -3.160 -9.756 1.00 83.00 441 LEU A CA 1
ATOM 3523 C C . LEU A 1 441 ? -21.135 -3.611 -8.538 1.00 83.00 441 LEU A C 1
ATOM 3525 O O . LEU A 1 441 ? -22.140 -2.979 -8.202 1.00 83.00 441 LEU A O 1
ATOM 3529 N N . LEU A 1 442 ? -20.709 -4.679 -7.859 1.00 84.25 442 LEU A N 1
ATOM 3530 C CA . LEU A 1 442 ? -21.387 -5.175 -6.660 1.00 84.25 442 LEU A CA 1
ATOM 3531 C C . LEU A 1 442 ? -21.217 -4.215 -5.477 1.00 84.25 442 LEU A C 1
ATOM 3533 O O . LEU A 1 442 ? -22.199 -3.914 -4.792 1.00 84.25 442 LEU A O 1
ATOM 3537 N N . TYR A 1 443 ? -20.010 -3.677 -5.281 1.00 83.19 443 TYR A N 1
ATOM 3538 C CA . TYR A 1 443 ? -19.716 -2.708 -4.225 1.00 83.19 443 TYR A CA 1
ATOM 3539 C C . TYR A 1 443 ? -20.464 -1.383 -4.413 1.00 83.19 443 TYR A C 1
ATOM 3541 O O . TYR A 1 443 ? -21.202 -0.938 -3.530 1.00 83.19 443 TYR A O 1
ATOM 3549 N N . SER A 1 444 ? -20.305 -0.750 -5.578 1.00 77.25 444 SER A N 1
ATOM 3550 C CA . SER A 1 444 ? -20.918 0.545 -5.893 1.00 77.25 444 SER A CA 1
ATOM 3551 C C . SER A 1 444 ? -22.442 0.443 -5.997 1.00 77.25 444 SER A C 1
ATOM 3553 O O . SER A 1 444 ? -23.167 1.338 -5.546 1.00 77.25 444 SER A O 1
ATOM 3555 N N . GLY A 1 445 ? -22.939 -0.677 -6.532 1.00 76.75 445 GLY A N 1
ATOM 3556 C CA . GLY A 1 445 ? -24.359 -0.995 -6.625 1.00 76.75 445 GLY A CA 1
ATOM 3557 C C . GLY A 1 445 ? -25.010 -1.318 -5.280 1.00 76.75 445 GLY A C 1
ATOM 3558 O O . GLY A 1 445 ? -26.230 -1.149 -5.161 1.00 76.75 445 GLY A O 1
ATOM 3559 N N . ARG A 1 446 ? -24.216 -1.718 -4.272 1.00 80.38 446 ARG A N 1
ATOM 3560 C CA . ARG A 1 446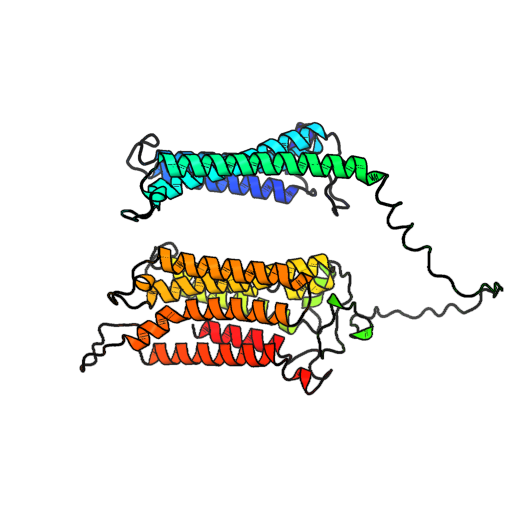 ? -24.672 -2.284 -2.988 1.00 80.38 446 ARG A CA 1
ATOM 3561 C C . ARG A 1 446 ? -25.607 -3.471 -3.200 1.00 80.38 446 ARG A C 1
ATOM 3563 O O . ARG A 1 446 ? -26.699 -3.535 -2.636 1.00 80.38 446 ARG A O 1
ATOM 3570 N N . PHE A 1 447 ? -25.239 -4.341 -4.132 1.00 83.12 447 PHE A N 1
ATOM 3571 C CA . PHE A 1 447 ? -26.036 -5.507 -4.489 1.00 83.12 447 PHE A CA 1
ATOM 357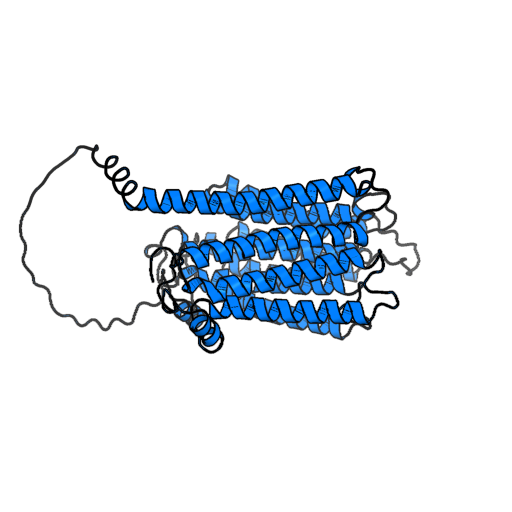2 C C . PHE A 1 447 ? -25.499 -6.742 -3.761 1.00 83.12 447 PHE A C 1
ATOM 3574 O O . PHE A 1 447 ? -24.286 -6.964 -3.802 1.00 83.12 447 PHE A O 1
ATOM 3581 N N . PRO A 1 448 ? -26.377 -7.592 -3.192 1.00 90.31 448 PRO A N 1
ATOM 3582 C CA . PRO A 1 448 ? -27.846 -7.606 -3.284 1.00 90.31 448 PRO A CA 1
ATOM 3583 C C . PRO A 1 448 ? -28.596 -6.847 -2.172 1.00 90.31 448 PRO A C 1
ATOM 3585 O O . PRO A 1 448 ? -29.821 -6.717 -2.255 1.00 90.31 448 PRO A O 1
ATOM 3588 N N . GLU A 1 449 ? -27.909 -6.324 -1.153 1.00 87.81 449 GLU A N 1
ATOM 3589 C CA . GLU A 1 449 ? -28.518 -5.723 0.045 1.00 87.81 449 GLU A CA 1
ATOM 3590 C C . GLU A 1 449 ? -29.450 -4.543 -0.263 1.00 87.81 449 GLU A C 1
ATOM 3592 O O . GLU A 1 449 ? -30.441 -4.328 0.430 1.00 87.81 449 GLU A O 1
ATOM 3597 N N . ARG A 1 450 ? -29.204 -3.814 -1.352 1.00 86.12 450 ARG A N 1
ATOM 3598 C CA . ARG A 1 450 ? -30.071 -2.729 -1.818 1.00 86.12 450 ARG A CA 1
ATOM 3599 C C . ARG A 1 450 ? -31.453 -3.199 -2.271 1.00 86.12 450 ARG A C 1
ATOM 3601 O O . ARG A 1 450 ? -32.408 -2.437 -2.133 1.00 86.12 450 ARG A O 1
ATOM 3608 N N . ILE A 1 451 ? -31.561 -4.403 -2.837 1.00 88.50 451 ILE A N 1
ATOM 3609 C CA . ILE A 1 451 ? -32.841 -4.968 -3.303 1.00 88.50 451 ILE A CA 1
ATOM 3610 C C . ILE A 1 451 ? -33.583 -5.631 -2.144 1.00 88.50 451 ILE A C 1
ATOM 3612 O O . ILE A 1 451 ? -34.804 -5.521 -2.053 1.00 88.50 451 ILE A O 1
ATOM 3616 N N . PHE A 1 452 ? -32.843 -6.265 -1.233 1.00 88.38 452 PHE A N 1
ATOM 3617 C CA . PHE A 1 452 ? -33.403 -6.979 -0.091 1.00 88.38 452 PHE A CA 1
ATOM 3618 C C . PHE A 1 452 ? -32.776 -6.507 1.235 1.00 88.38 452 PHE A C 1
ATOM 3620 O O . PHE A 1 452 ? -31.958 -7.224 1.824 1.00 88.38 452 PHE A O 1
ATOM 3627 N N . PRO A 1 453 ? -33.138 -5.305 1.725 1.00 90.06 453 PRO A N 1
ATOM 3628 C CA . PRO A 1 453 ? -32.584 -4.772 2.967 1.00 90.06 453 PRO A CA 1
ATOM 3629 C C . PRO A 1 453 ? -32.852 -5.706 4.153 1.00 90.06 453 PRO A C 1
ATOM 3631 O O . PRO A 1 453 ? -33.958 -6.225 4.295 1.00 90.06 453 PRO A O 1
ATOM 3634 N N . GLY A 1 454 ? -31.854 -5.913 5.014 1.00 84.19 454 GLY A N 1
ATOM 3635 C CA . GLY A 1 454 ? -31.954 -6.802 6.178 1.00 84.19 454 GLY A CA 1
ATOM 3636 C C . GLY A 1 454 ? -31.673 -8.287 5.905 1.00 84.19 454 GLY A C 1
ATOM 3637 O O . GLY A 1 454 ? -31.290 -9.015 6.815 1.00 84.19 454 GLY A O 1
ATOM 3638 N N . MET A 1 455 ? -31.820 -8.768 4.662 1.00 82.38 455 MET A N 1
ATOM 3639 C CA . MET A 1 455 ? -31.592 -10.191 4.345 1.00 82.38 455 MET A CA 1
ATOM 3640 C C . MET A 1 455 ? -30.108 -10.571 4.312 1.00 82.38 455 MET A C 1
ATOM 3642 O O . MET A 1 455 ? -29.755 -11.713 4.599 1.00 82.38 455 MET A O 1
ATOM 3646 N N . PHE A 1 456 ? -29.248 -9.614 3.969 1.00 88.81 456 PHE A N 1
ATOM 3647 C CA . PHE A 1 456 ? -27.809 -9.808 3.784 1.00 88.81 456 PHE A CA 1
ATOM 3648 C C . PHE A 1 456 ? -26.993 -9.159 4.913 1.00 88.81 456 PHE A C 1
ATOM 3650 O O . PHE A 1 456 ? -25.829 -8.816 4.736 1.00 88.81 456 PHE A O 1
ATOM 3657 N N . ASP A 1 457 ? -27.586 -8.992 6.098 1.00 87.69 457 ASP A N 1
ATOM 3658 C CA . ASP A 1 457 ? -26.936 -8.309 7.222 1.00 87.69 457 ASP A CA 1
ATOM 3659 C C . ASP A 1 457 ? -25.688 -9.040 7.730 1.00 87.69 457 ASP A C 1
ATOM 3661 O O . ASP A 1 457 ? -24.741 -8.390 8.160 1.00 87.69 457 ASP A O 1
ATOM 3665 N N . LEU A 1 458 ? -25.644 -10.374 7.635 1.00 84.12 458 LEU A N 1
ATOM 3666 C CA . LEU A 1 458 ? -24.486 -11.182 8.042 1.00 84.12 458 LEU A CA 1
ATOM 3667 C C . LEU A 1 458 ? -23.565 -11.548 6.885 1.00 84.12 458 LEU A C 1
ATOM 3669 O O . LEU A 1 458 ? -22.352 -11.381 7.001 1.00 84.12 458 LEU A O 1
ATOM 3673 N N . ILE A 1 459 ? -24.121 -12.093 5.804 1.00 89.75 459 ILE A N 1
ATOM 3674 C CA . ILE A 1 459 ? -23.366 -12.681 4.695 1.00 89.75 459 ILE A CA 1
ATOM 3675 C C . ILE A 1 459 ? -23.961 -12.257 3.351 1.00 89.75 459 ILE A C 1
ATOM 3677 O O . ILE A 1 459 ? -25.173 -12.107 3.232 1.00 89.75 459 ILE A O 1
ATOM 3681 N N . GLY A 1 460 ? -23.112 -12.119 2.334 1.00 82.81 460 GLY A N 1
ATOM 3682 C CA . GLY A 1 460 ? -23.502 -11.893 0.944 1.00 82.81 460 GLY A CA 1
ATOM 3683 C C . GLY A 1 460 ? -23.663 -10.426 0.565 1.00 82.81 460 GLY A C 1
ATOM 3684 O O . GLY A 1 460 ? -24.199 -10.158 -0.498 1.00 82.81 460 GLY A O 1
ATOM 3685 N N . GLN A 1 461 ? -23.201 -9.496 1.402 1.00 87.38 461 GLN A N 1
ATOM 3686 C CA . GLN A 1 461 ? -23.193 -8.059 1.103 1.00 87.38 461 GLN A CA 1
ATOM 3687 C C . GLN A 1 461 ? -22.297 -7.757 -0.102 1.00 87.38 461 GLN A C 1
ATOM 3689 O O . GLN A 1 461 ? -21.232 -8.365 -0.238 1.00 87.38 461 GLN A O 1
ATOM 3694 N N . GLY A 1 462 ? -22.636 -6.740 -0.892 1.00 81.44 462 GLY A N 1
ATOM 3695 C CA . GLY A 1 462 ? -21.798 -6.248 -1.984 1.00 81.44 462 GLY A CA 1
ATOM 3696 C C . GLY A 1 462 ? -20.366 -5.938 -1.538 1.00 81.44 462 GLY A C 1
ATOM 3697 O O . GLY A 1 462 ? -19.421 -6.282 -2.240 1.00 81.44 462 GLY A O 1
ATOM 3698 N N . HIS A 1 463 ? -20.180 -5.402 -0.323 1.00 86.00 463 HIS A N 1
ATOM 3699 C CA . HIS A 1 463 ? -18.850 -5.175 0.273 1.00 86.00 463 HIS A CA 1
ATOM 3700 C C . HIS A 1 463 ? -18.068 -6.476 0.529 1.00 86.00 463 HIS A C 1
ATOM 3702 O O . HIS A 1 463 ? -16.869 -6.544 0.272 1.00 86.00 463 HIS A O 1
ATOM 3708 N N . GLN A 1 464 ? -18.735 -7.534 0.994 1.00 88.44 464 GLN A N 1
ATOM 3709 C CA . GLN A 1 464 ? -18.096 -8.838 1.217 1.00 88.44 464 GLN A CA 1
ATOM 3710 C C . GLN A 1 464 ? -17.716 -9.500 -0.109 1.00 88.44 464 GLN A C 1
ATOM 3712 O O . GLN A 1 464 ? -16.618 -10.038 -0.250 1.00 88.44 464 GLN A O 1
ATOM 3717 N N . LEU A 1 465 ? -18.620 -9.439 -1.089 1.00 88.75 465 LEU A N 1
ATOM 3718 C CA . LEU A 1 465 ? -18.393 -9.969 -2.432 1.00 88.75 465 LEU A CA 1
ATOM 3719 C C . LEU A 1 465 ? -17.258 -9.222 -3.136 1.00 88.75 465 LEU A C 1
ATOM 3721 O O . LEU A 1 465 ? -16.447 -9.854 -3.810 1.00 88.75 465 LEU A O 1
ATOM 3725 N N . MET A 1 466 ? -17.151 -7.909 -2.915 1.00 88.88 466 MET A N 1
ATOM 3726 C CA . MET A 1 466 ? -16.049 -7.089 -3.409 1.00 88.88 466 MET A CA 1
ATOM 3727 C C . MET A 1 466 ? -14.695 -7.638 -2.953 1.00 88.88 466 MET A C 1
ATOM 3729 O O . MET A 1 466 ? -13.840 -7.843 -3.807 1.00 88.88 466 MET A O 1
ATOM 3733 N N . HIS A 1 467 ? -14.512 -7.934 -1.656 1.00 87.81 467 HIS A N 1
ATOM 3734 C CA . HIS A 1 467 ? -13.252 -8.493 -1.137 1.00 87.81 467 HIS A CA 1
ATOM 3735 C C . HIS A 1 467 ? -12.882 -9.828 -1.786 1.00 87.81 467 HIS A C 1
ATOM 3737 O O . HIS A 1 467 ? -11.717 -10.077 -2.087 1.00 87.81 467 HIS A O 1
ATOM 3743 N N . VAL A 1 468 ? -13.869 -10.706 -1.984 1.00 88.75 468 VAL A N 1
ATOM 3744 C CA . VAL A 1 468 ? -13.635 -12.027 -2.580 1.00 88.75 468 VAL A CA 1
ATOM 3745 C C . VAL A 1 468 ? -13.246 -11.883 -4.049 1.00 88.75 468 VAL A C 1
ATOM 3747 O O . VAL A 1 468 ? -12.241 -12.440 -4.481 1.00 88.75 468 VAL A O 1
ATOM 3750 N N . LEU A 1 469 ? -14.007 -11.103 -4.816 1.00 89.38 469 LEU A N 1
ATOM 3751 C CA . LEU A 1 469 ? -13.745 -10.899 -6.239 1.00 89.38 469 LEU A CA 1
ATOM 3752 C C . LEU A 1 469 ? -12.473 -10.090 -6.489 1.00 89.38 469 LEU A C 1
ATOM 3754 O O . LEU A 1 469 ? -11.753 -10.388 -7.435 1.00 89.38 469 LEU A O 1
ATOM 3758 N N . SER A 1 470 ? -12.150 -9.109 -5.642 1.00 89.94 470 SER A N 1
ATOM 3759 C CA . SER A 1 470 ? -10.885 -8.379 -5.749 1.00 89.94 470 SER A CA 1
ATOM 3760 C C . SER A 1 470 ? -9.699 -9.296 -5.468 1.00 89.94 470 SER A C 1
ATOM 3762 O O . SER A 1 470 ? -8.695 -9.207 -6.169 1.00 89.94 470 SER A O 1
ATOM 3764 N N . ALA A 1 471 ? -9.811 -10.216 -4.503 1.00 89.44 471 ALA A N 1
ATOM 3765 C CA . ALA A 1 471 ? -8.773 -11.205 -4.224 1.00 89.44 471 ALA A CA 1
ATOM 3766 C C . ALA A 1 471 ? -8.582 -12.175 -5.400 1.00 89.44 471 ALA A C 1
ATOM 3768 O O . ALA A 1 471 ? -7.456 -12.367 -5.844 1.00 89.44 471 ALA A O 1
ATOM 3769 N N . ILE A 1 472 ? -9.672 -12.707 -5.965 1.00 89.94 472 ILE A N 1
ATOM 3770 C CA . ILE A 1 472 ? -9.617 -13.562 -7.163 1.00 89.94 472 ILE A CA 1
ATOM 3771 C C . ILE A 1 472 ? -9.022 -12.792 -8.345 1.00 89.94 472 ILE A C 1
ATOM 3773 O O . ILE A 1 472 ? -8.145 -13.294 -9.037 1.00 89.94 472 ILE A O 1
ATOM 3777 N N . GLY A 1 473 ? -9.453 -11.550 -8.568 1.00 89.12 473 GLY A N 1
ATOM 3778 C CA . GLY A 1 473 ? -8.883 -10.703 -9.610 1.00 89.12 473 GLY A CA 1
ATOM 3779 C C . GLY A 1 473 ? -7.395 -10.424 -9.391 1.00 89.12 473 GLY A C 1
ATOM 3780 O O . GLY A 1 473 ? -6.662 -10.323 -10.364 1.00 89.12 473 GLY A O 1
ATOM 3781 N N . THR A 1 474 ? -6.942 -10.320 -8.141 1.00 89.56 474 THR A N 1
ATOM 3782 C CA . THR A 1 474 ? -5.520 -10.149 -7.801 1.00 89.56 474 THR A CA 1
ATOM 3783 C C . THR A 1 474 ? -4.720 -11.414 -8.089 1.00 89.56 474 THR A C 1
ATOM 3785 O O . THR A 1 474 ? -3.629 -11.304 -8.608 1.00 89.56 474 THR A O 1
ATOM 3788 N N . GLU A 1 475 ? -5.267 -12.600 -7.815 1.00 88.75 475 GLU A N 1
ATOM 3789 C CA . GLU A 1 475 ? -4.631 -13.882 -8.164 1.00 88.75 475 GLU A CA 1
ATOM 3790 C C . GLU A 1 475 ? -4.451 -14.045 -9.681 1.00 88.75 475 GLU A C 1
ATOM 3792 O O . GLU A 1 475 ? -3.481 -14.627 -10.150 1.00 88.75 475 GLU A O 1
ATOM 3797 N N . PHE A 1 476 ? -5.400 -13.526 -10.461 1.00 86.88 476 PHE A N 1
ATOM 3798 C CA . PHE A 1 476 ? -5.304 -13.502 -11.918 1.00 86.88 476 PHE A CA 1
ATOM 3799 C C . PHE A 1 476 ? -4.262 -12.507 -12.461 1.00 86.88 476 PHE A C 1
ATOM 3801 O O . PHE A 1 476 ? -3.924 -12.603 -13.640 1.00 86.88 476 PHE A O 1
ATOM 3808 N N . ALA A 1 477 ? -3.838 -11.518 -11.671 1.00 82.62 477 ALA A N 1
ATOM 3809 C CA . ALA A 1 477 ? -2.920 -10.458 -12.094 1.00 82.62 477 ALA A CA 1
ATOM 3810 C C . ALA A 1 477 ? -1.470 -10.840 -11.814 1.00 82.62 477 ALA A C 1
ATOM 3812 O O . ALA A 1 477 ? -0.637 -10.595 -12.719 1.00 82.62 477 ALA A O 1
#

pLDDT: mean 78.21, std 17.48, range [25.7, 94.94]

Organism: NCBI:txid46732

Foldseek 3Di:
DPPLLDDPPDDDQDDAAQDDLVSLVVCCVDGGPLNCQLVVLVVQLVVLLVVLVVVCVPDPDHCPPPLNVLVVQLSVLRNQLSVLSNQLSSCSRNHSVSNLVSVLSNLLSVLSNQLSVQSVCLSPPADDPDPDPCSVDPVNVSVVSNVVSVVSSVVVNVVVVVVVVCVVVVVPPPVPVVVVVPPDDDDDDDDDDDDDDDDDDPPDPPPPPAKAFQVPDDPLLHDPLQTIFHGAAQDDPVSLVVCCVDFGLLNLVQVLLVVLLVVLLVVLVVVQVPDPDHCPPPVNVLSVQLSVLRSQLSNSLLSSCCRNHPVSNLVSVLSNQLSLLSNLLSLLSVLLPQAADPPPPDCCNVDPPNLSVQSNVLSVQLSVLSNVLSVPPDPVSVVSNVVSSVSSNCSSCVRLVVLLVPQDDDPDPDRPDRPSVDPLLVVLLVLLVVLQVQLCCLQVVQPPSVVPRNPCSGHDTSSSSSSVSNSRSSVSD

InterPro domains:
  IPR004254 AdipoR/Haemolysin-III-related [PF03006] (29-174)
  IPR004254 AdipoR/Haemolysin-III-related [PF03006] (245-474)
  IPR004254 AdipoR/Haemolysin-III-related [PTHR20855] (205-474)

Mean predicted aligned error: 16.6 Å

Sequence (477 aa):
MPGGLREPFIKSGYRRAYSTPWQCLKSLFYINNESVNVWSHIIAALYFAVRYGTAASTQVDSILDPFNLPLLASAMGTVILYSSSATAHLFNSISERGYKICFFFDYAAVSFYTFTSCQAMFFYARPVNSQWRIFESPPLYLSLAALFSFLVTYGCCKTDAAVNKVSLSTSVLHVHRCMHALTTVKGYPRDVTRLSPTIGNKMINHHEKKLFNDEEMTEWHREPFIKSEYRKHNSRFWQCLKSLFYLHNQSFNVWSHILVSLYFLFHFSQTLSEDTHPIFDPFNLPMLSAGIGTVTVYLGSAHLFNPMSEKAYKTSFFFDYAGISLMTFTSCQVLFFYIRPMNTGWTIFESPSLFFSVASCLSFLGTYLCCKTNATNNVFSTSLRAAAFLAGYLNTTVPYLAGAVFCSCLDDDTCLAFSACSRLSRGFYVGHVVNMILSDLLYSGRFPERIFPGMFDLIGQGHQLMHVLSAIGTEFA